Protein AF-A0A964V947-F1 (afdb_monomer_lite)

Secondary structure (DSSP, 8-state):
-PPP-HHHHHHHT--TTSSB-SBTTSPPBHHHHHHHHHHH-HHHHHHSHHHHHHHHHHHHHB-TTS-B--TT--TT--THHHHHHHHHHHTT-TT--HHHHHHHHHT--PPP-TT-HHHHHHTTTT--TT----BSSTTS-B-HHHHHHHHHHHHHTT-TTSHHHHHHHHHHHHHS-TTS---SS-SEETTEEPPP-HHHHHHHHHHTTT-TT-HHHHHHHHHHHHHHHH---HHHHHHHHHHHH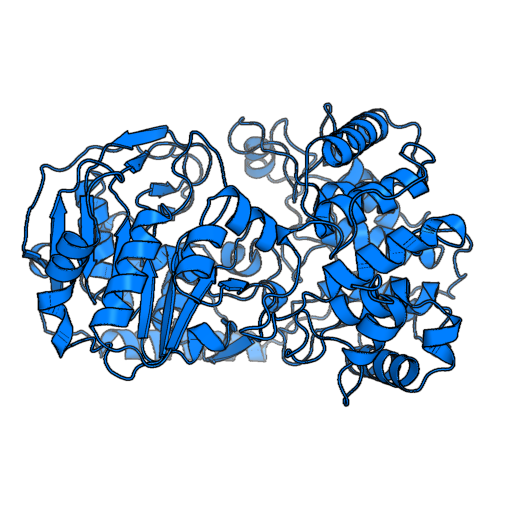HTT-S-SS----TTTSGGGSPPTTS-PPPBHHHHHHHHHHTTTTT--TT---S---------PPPPPPPHHHHHHHHHHHHHHHHHHTT----SPEEEEEEE---SSS--HHHHHHHHGGGTTTS--TT-EEEEEE--S---SSS--S--HHHHHHHHHHHHHTT-SEEEEEE--SS-S-HHHHHHHTTHHHHHHHHTPEEEETTTS-EEEEEP--SSS--SEEEEEHHHHH-SEEEEE-EEEEETTTEEESHHHHGGGGB-HHHHTTTTHHHHHT-HHHHHHHHHHHS--SEEEEEEEEEEESSTTTSPEEEEEEEEEEES-HHHHHHHHHHHTT--GGGSHHHHHHHHTTSS--SGGGEEEEE-------PPPPP-----

Foldseek 3Di:
DDDPPLLVVLLVLADPQEFHAQWSPFDHWLVLRLLQDLLNALCCLPPPPNNVSNLVVQVVQQDPQLFGATPPFDPQQRLSLLSSLLSCLLSVPPPRQSLSSLLSLLLAWAAACPPPPVVCVQQVVKFDRRQIAHDSGGHHGHWLQSLLSSLLSCVLQVNCVPPSSVSSLVQLVRQQDLQAAGFTHIQDGPRDGDDHDQQSLLSSLLSCLVVLPDNSSVSNLVVLQVCLVVPQDQLSVLSSLLSCLSNVRHDPDHPHAQVNDPVNPDDPPDGDTDRSSSSSSRSLSVCVVPPNSSHSDDRHHDPDRDNRDDDDDDPVLVVVLVVVLVVLLVVLVVDADPAFFEKEKEFAQDLPDQCLVVVLVRCVVCCVVQPLAQWAEEEQWAQQADDPADPLTQQLSNVLSVLVSSVVSHHPAYEYEFAHLGDPPVVVSCVRRVNVVSCVVSVHYYDHFQRADKDWFQQSASQLSDRTFIFHPSQLPTPAYEYEYEWEQEQQQRTDFRLLSLLRGGHCSRQPHPSRSLVVSPSLRSSLSSCSGPNGQKYKYPVCWHFFAADSPPTHIDRLSMIMMGRQRLLRVLLSCVLQVHHQCPRSNSVVNVSSNSGDNDPVSYHYDYDDDHRHHGHTYPPDPPD

pLDDT: mean 87.87, std 14.84, range [26.16, 98.88]

Sequence (627 aa):
MPLINLTEHLVKLANPQGGWGYYSNNSSSVEPTCLALLALGKDFAKSSPEGKNAISFLMLQLQDSGLVINPGCRKEAVWPTAIALFTLVKLEIPGVPSARMASALLALEGFSIKGNAQAKEIHANGIDVELTGWPWTRGTFSWVEPTAWAVLALCQVGLENHPRVKEGQAFLLDRLFDEGGTNYGTKRVLGKLLDTIPIPTSLALMALQKHALHLRIRSSLDKQAELLETWNNAEDCAWAFLTLDLYDSGPKEISFLPFSHPNNRPNESRPRKEFIPKLALSLAASRTGSENPFRISNPASIGKVDKAKPPKETWGDWFRNRIRRFALRGLAQLTRPEQSSLVSLAHQQNYEEALLPKVAQLYEPFRLNCPIKGKKVFIKPNLVEYNPVRPIHTHPAVVEALIQLCLEEGAAEILVGEGSGHRRNMEALVDQCGLQAVLARHGVEFVDINHDEYVGLRNMGPNTGLDRLYFCRKAAEADVLISLPKMKTHHWATVTLGLKNLFGLASGQAYGWPKNDLHFRGIPHSIVDINCTRKADLVLVDGIMGMQGDGPLSGDAIQSGLLVMGTDPLAVDSTCARFMGFNPKTIGHLQLAYSCGIGNLDEKEIRLIGEIPEPLSFTHPPKEFAS

Structure (mmCIF, N/CA/C/O backbone):
data_AF-A0A964V947-F1
#
_entry.id   AF-A0A964V947-F1
#
loop_
_atom_site.group_PDB
_atom_site.id
_atom_site.type_symbol
_atom_site.label_atom_id
_atom_site.label_alt_id
_atom_site.label_comp_id
_atom_site.label_asym_id
_atom_site.label_entity_id
_atom_site.label_seq_id
_atom_site.pdbx_PDB_ins_code
_atom_site.Cartn_x
_atom_site.Cartn_y
_atom_site.Cartn_z
_atom_site.occupancy
_atom_site.B_iso_or_equiv
_atom_site.auth_seq_id
_atom_site.auth_comp_id
_atom_site.auth_asym_id
_atom_site.auth_atom_id
_atom_site.pdbx_PDB_model_num
ATOM 1 N N . MET A 1 1 ? 31.187 -13.022 10.853 1.00 34.62 1 MET A N 1
ATOM 2 C CA . MET A 1 1 ? 30.395 -13.835 9.903 1.00 34.62 1 MET A CA 1
ATOM 3 C C . MET A 1 1 ? 30.831 -13.466 8.494 1.00 34.62 1 MET A C 1
ATOM 5 O O . MET A 1 1 ? 31.061 -12.279 8.282 1.00 34.62 1 MET A O 1
ATOM 9 N N . PRO A 1 2 ? 31.024 -14.426 7.573 1.00 41.94 2 PRO A N 1
ATOM 10 C CA . PRO A 1 2 ? 31.387 -14.107 6.194 1.00 41.94 2 PRO A CA 1
ATOM 11 C C . PRO A 1 2 ? 30.277 -13.278 5.533 1.00 41.94 2 PRO A C 1
ATOM 13 O O . PRO A 1 2 ? 29.098 -13.486 5.823 1.00 41.94 2 PRO A O 1
ATOM 16 N N . LEU A 1 3 ? 30.664 -12.329 4.674 1.00 54.69 3 LEU A N 1
ATOM 17 C CA . LEU A 1 3 ? 29.744 -11.596 3.800 1.00 54.69 3 LEU A CA 1
ATOM 18 C C . LEU A 1 3 ? 28.874 -12.612 3.049 1.00 54.69 3 LEU A C 1
ATOM 20 O O . LEU A 1 3 ? 29.395 -13.526 2.411 1.00 54.69 3 LEU A O 1
ATOM 24 N N . ILE A 1 4 ? 27.552 -12.480 3.162 1.00 65.38 4 ILE A N 1
ATOM 25 C CA . ILE A 1 4 ? 26.610 -13.333 2.436 1.00 65.38 4 ILE A CA 1
ATOM 26 C C . ILE A 1 4 ? 26.880 -13.154 0.938 1.00 65.38 4 ILE A C 1
ATOM 28 O O . ILE A 1 4 ? 26.855 -12.031 0.435 1.00 65.38 4 ILE A O 1
ATOM 32 N N . ASN A 1 5 ? 27.109 -14.252 0.211 1.00 84.00 5 ASN A N 1
ATOM 33 C CA . ASN A 1 5 ? 27.115 -14.210 -1.247 1.00 84.00 5 ASN A CA 1
ATOM 34 C C . ASN A 1 5 ? 25.682 -13.919 -1.723 1.00 84.00 5 ASN A C 1
ATOM 36 O O . ASN A 1 5 ? 24.857 -14.830 -1.818 1.00 84.00 5 ASN A O 1
ATOM 40 N N . LEU A 1 6 ? 25.383 -12.644 -2.000 1.00 85.94 6 LEU A N 1
ATOM 41 C CA . LEU A 1 6 ? 24.051 -12.182 -2.409 1.00 85.94 6 LEU A CA 1
ATOM 42 C C . LEU A 1 6 ? 23.533 -12.912 -3.653 1.00 85.94 6 LEU A C 1
ATOM 44 O O . LEU A 1 6 ? 22.330 -13.127 -3.770 1.00 85.94 6 LEU A O 1
ATOM 48 N N . THR A 1 7 ? 24.429 -13.343 -4.546 1.00 91.56 7 THR A N 1
ATOM 49 C CA . THR A 1 7 ? 24.064 -14.115 -5.742 1.00 91.56 7 THR A CA 1
ATOM 50 C C . THR A 1 7 ? 23.487 -15.469 -5.349 1.00 91.56 7 THR A C 1
ATOM 52 O O . THR A 1 7 ? 22.346 -15.778 -5.679 1.00 91.56 7 THR A O 1
ATOM 55 N N . GLU A 1 8 ? 24.254 -16.273 -4.608 1.00 91.31 8 GLU A N 1
ATOM 56 C CA . GLU A 1 8 ? 23.809 -17.597 -4.157 1.00 91.31 8 GLU A CA 1
ATOM 57 C C . GLU A 1 8 ? 22.581 -17.504 -3.257 1.00 91.31 8 GLU A C 1
ATOM 59 O O . GLU A 1 8 ? 21.695 -18.353 -3.323 1.00 91.31 8 GLU A O 1
ATOM 64 N N .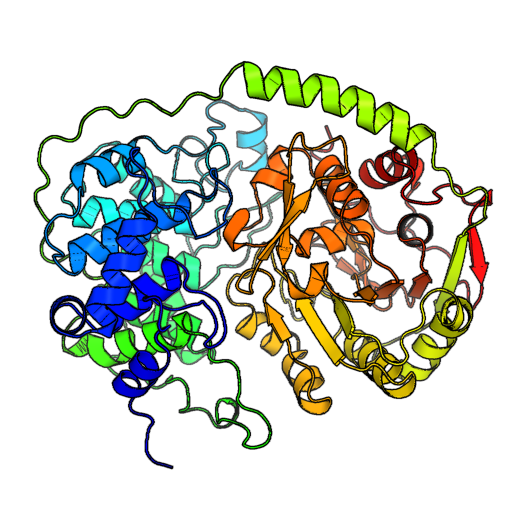 HIS A 1 9 ? 22.526 -16.473 -2.413 1.00 92.19 9 HIS A N 1
ATOM 65 C CA . HIS A 1 9 ? 21.394 -16.250 -1.533 1.00 92.19 9 HIS A CA 1
ATOM 66 C C . HIS A 1 9 ? 20.120 -15.958 -2.331 1.00 92.19 9 HIS A C 1
ATOM 68 O O . HIS A 1 9 ? 19.127 -16.650 -2.138 1.00 92.19 9 HIS A O 1
ATOM 74 N N . LEU A 1 10 ? 20.158 -15.021 -3.285 1.00 93.88 10 LEU A N 1
ATOM 75 C CA . LEU A 1 10 ? 19.002 -14.696 -4.122 1.00 93.88 10 LEU A CA 1
ATOM 76 C C . LEU A 1 10 ? 18.524 -15.902 -4.947 1.00 93.88 10 LEU A C 1
ATOM 78 O O . LEU A 1 10 ? 17.319 -16.123 -5.057 1.00 93.88 10 LEU A O 1
ATOM 82 N N . VAL A 1 11 ? 19.448 -16.718 -5.470 1.00 96.19 11 VAL A N 1
ATOM 83 C CA . VAL A 1 11 ? 19.111 -17.957 -6.196 1.00 96.19 11 VAL A CA 1
ATOM 84 C C . VAL A 1 11 ? 18.401 -18.965 -5.289 1.00 96.19 11 VAL A C 1
ATOM 86 O O . VAL A 1 11 ? 17.393 -19.535 -5.696 1.00 96.19 11 VAL A O 1
ATOM 89 N N . LYS A 1 12 ? 18.856 -19.142 -4.041 1.00 94.56 12 LYS A N 1
ATOM 90 C CA . LYS A 1 12 ? 18.210 -20.039 -3.061 1.00 94.56 12 LYS A CA 1
ATOM 91 C C . LYS A 1 12 ? 16.783 -19.625 -2.693 1.00 94.56 12 LYS A C 1
ATOM 93 O O . LYS A 1 12 ? 16.028 -20.462 -2.212 1.00 94.56 12 LYS A O 1
ATOM 98 N N . LEU A 1 13 ? 16.426 -18.357 -2.897 1.00 95.19 13 LEU A N 1
ATOM 99 C CA . LEU A 1 13 ? 15.087 -17.824 -2.633 1.00 95.19 13 LEU A CA 1
ATOM 100 C C . LEU A 1 13 ? 14.133 -17.954 -3.835 1.00 95.19 13 LEU A C 1
ATOM 102 O O . LEU A 1 13 ? 13.002 -17.478 -3.756 1.00 95.19 13 LEU A O 1
ATOM 106 N N . ALA A 1 14 ? 14.569 -18.554 -4.949 1.00 96.75 14 ALA A N 1
ATOM 107 C CA . ALA A 1 14 ? 13.701 -18.811 -6.094 1.00 96.75 14 ALA A CA 1
ATOM 108 C C . ALA A 1 14 ? 12.616 -19.837 -5.738 1.00 96.75 14 ALA A C 1
ATOM 110 O O . ALA A 1 14 ? 12.886 -20.871 -5.124 1.00 96.75 14 ALA A O 1
ATOM 111 N N . ASN A 1 15 ? 11.383 -19.579 -6.169 1.00 96.62 15 ASN A N 1
ATOM 112 C CA . ASN A 1 15 ? 10.276 -20.495 -5.933 1.00 96.62 15 ASN A CA 1
ATOM 113 C C . ASN A 1 15 ? 10.392 -21.743 -6.823 1.00 96.62 15 ASN A C 1
ATOM 115 O O . ASN A 1 15 ? 10.736 -21.624 -8.005 1.00 96.62 15 ASN A O 1
ATOM 119 N N . PRO A 1 16 ? 10.006 -22.935 -6.326 1.00 90.25 16 PRO A N 1
ATOM 120 C CA . PRO A 1 16 ? 10.036 -24.167 -7.116 1.00 90.25 16 PRO A CA 1
ATOM 121 C C . PRO A 1 16 ? 9.203 -24.095 -8.402 1.00 90.25 16 PRO A C 1
ATOM 123 O O . PRO A 1 16 ? 9.558 -24.706 -9.406 1.00 90.25 16 PRO A O 1
ATOM 126 N N . GLN A 1 17 ? 8.104 -23.331 -8.390 1.00 85.62 17 GLN A N 1
ATOM 127 C CA . GLN A 1 17 ? 7.233 -23.126 -9.554 1.00 85.62 17 GLN A CA 1
ATOM 128 C C . GLN A 1 17 ? 7.787 -22.088 -10.553 1.00 85.62 17 GLN A C 1
ATOM 130 O O . GLN A 1 17 ? 7.149 -21.819 -11.570 1.00 85.62 17 GLN A O 1
ATOM 135 N N . GLY A 1 18 ? 8.968 -21.523 -10.282 1.00 93.06 18 GLY A N 1
ATOM 136 C CA . GLY A 1 18 ? 9.625 -20.499 -11.087 1.00 93.06 18 GLY A CA 1
ATOM 137 C C . GLY A 1 18 ? 9.337 -19.080 -10.601 1.00 93.06 18 GLY A C 1
ATOM 138 O O . GLY A 1 18 ? 8.225 -18.759 -10.187 1.00 93.06 18 GLY A O 1
ATOM 139 N N . GLY A 1 19 ? 10.350 -18.217 -10.678 1.00 97.38 19 GLY A N 1
ATOM 140 C CA . GLY A 1 19 ? 10.266 -16.813 -10.275 1.00 97.38 19 GLY A CA 1
ATOM 141 C C . GLY A 1 19 ? 10.484 -16.584 -8.778 1.00 97.38 19 GLY A C 1
ATOM 142 O O . GLY A 1 19 ? 10.923 -17.475 -8.054 1.00 97.38 19 GLY A O 1
ATOM 143 N N . TRP A 1 20 ? 10.183 -15.369 -8.331 1.00 98.19 20 TRP A N 1
ATOM 144 C CA . TRP A 1 20 ? 10.324 -14.922 -6.945 1.00 98.19 20 TRP A CA 1
ATOM 145 C C . TRP A 1 20 ? 9.069 -14.178 -6.494 1.00 98.19 20 TRP A C 1
ATOM 147 O O . TRP A 1 20 ? 8.443 -13.473 -7.289 1.00 98.19 20 TRP A O 1
ATOM 157 N N . GLY A 1 21 ? 8.703 -14.321 -5.220 1.00 96.88 21 GLY A N 1
ATOM 158 C CA . GLY A 1 21 ? 7.709 -13.469 -4.565 1.00 96.88 21 GLY A CA 1
ATOM 159 C C . GLY A 1 21 ? 8.316 -12.155 -4.068 1.00 96.88 21 GLY A C 1
ATOM 160 O O . GLY A 1 21 ? 9.527 -11.962 -4.124 1.00 96.88 21 GLY A O 1
ATOM 161 N N . TYR A 1 22 ? 7.489 -11.231 -3.568 1.00 95.94 22 TYR A N 1
ATOM 162 C CA . TYR A 1 22 ? 8.004 -10.016 -2.913 1.00 95.94 22 TYR A CA 1
ATOM 163 C C . TYR A 1 22 ? 8.756 -10.340 -1.621 1.00 95.94 22 TYR A C 1
ATOM 165 O O . TYR A 1 22 ? 9.786 -9.733 -1.340 1.00 95.94 22 TYR A O 1
ATOM 173 N N . TYR A 1 23 ? 8.261 -11.325 -0.873 1.00 94.50 23 TYR A N 1
ATOM 174 C CA . TYR A 1 23 ? 8.936 -11.907 0.279 1.00 94.50 23 TYR A CA 1
ATOM 175 C C . TYR A 1 23 ? 9.321 -13.358 -0.013 1.00 94.50 23 TYR A C 1
ATOM 177 O O . TYR A 1 23 ? 8.647 -14.028 -0.796 1.00 94.50 23 TYR A O 1
ATOM 185 N N . SER A 1 24 ? 10.379 -13.855 0.632 1.00 91.75 24 SER A N 1
ATOM 186 C CA . SER A 1 24 ? 10.942 -15.201 0.413 1.00 91.75 24 SER A CA 1
ATOM 187 C C . SER A 1 24 ? 9.972 -16.374 0.594 1.00 91.75 24 SER A C 1
ATOM 189 O O . SER A 1 24 ? 10.255 -17.476 0.138 1.00 91.75 24 SER A O 1
ATOM 191 N N . ASN A 1 25 ? 8.842 -16.164 1.263 1.00 89.19 25 ASN A N 1
ATOM 192 C CA . ASN A 1 25 ? 7.811 -17.170 1.511 1.00 89.19 25 ASN A CA 1
ATOM 193 C C . ASN A 1 25 ? 6.508 -16.911 0.725 1.00 89.19 25 ASN A C 1
ATOM 195 O O . ASN A 1 25 ? 5.504 -17.570 1.002 1.00 89.19 25 ASN A O 1
ATOM 199 N N . ASN A 1 26 ? 6.497 -15.929 -0.179 1.00 94.06 26 ASN A N 1
ATOM 200 C CA . ASN A 1 26 ? 5.333 -15.582 -0.992 1.00 94.06 26 ASN A CA 1
ATOM 201 C C . ASN A 1 26 ? 5.379 -16.283 -2.353 1.00 94.06 26 ASN A C 1
ATOM 203 O O . ASN A 1 26 ? 6.441 -16.648 -2.869 1.00 94.06 26 ASN A O 1
ATOM 207 N N . SER A 1 27 ? 4.207 -16.403 -2.969 1.00 95.25 27 SER A N 1
ATOM 208 C CA . SER A 1 27 ? 4.059 -16.884 -4.337 1.00 95.25 27 SER A CA 1
ATOM 209 C C . SER A 1 27 ? 4.782 -15.956 -5.314 1.00 95.25 27 SER A C 1
ATOM 211 O O . SER A 1 27 ? 4.930 -14.754 -5.073 1.00 95.25 27 SER A O 1
ATOM 213 N N . SER A 1 28 ? 5.223 -16.501 -6.449 1.00 97.44 28 SER A N 1
ATOM 214 C CA . SER A 1 28 ? 5.930 -15.713 -7.458 1.00 97.44 28 SER A CA 1
ATOM 215 C C . SER A 1 28 ? 5.081 -14.567 -8.004 1.00 97.44 28 SER A C 1
ATOM 217 O O . SER A 1 28 ? 3.901 -14.736 -8.309 1.00 97.44 28 SER A O 1
ATOM 219 N N . SER A 1 29 ? 5.709 -13.405 -8.174 1.00 97.31 29 SER A N 1
ATOM 220 C CA . SER A 1 29 ? 5.105 -12.191 -8.724 1.00 97.31 29 SER A CA 1
ATOM 221 C C . SER A 1 29 ? 6.011 -11.595 -9.804 1.00 97.31 29 SER A C 1
ATOM 223 O O . SER A 1 29 ? 7.220 -11.845 -9.827 1.00 97.31 29 SER A O 1
ATOM 225 N N . VAL A 1 30 ? 5.435 -10.845 -10.747 1.00 98.19 30 VAL A N 1
ATOM 226 C CA . VAL A 1 30 ? 6.143 -10.416 -11.967 1.00 98.19 30 VAL A CA 1
ATOM 227 C C . VAL A 1 30 ? 7.312 -9.491 -11.644 1.00 98.19 30 VAL A C 1
ATOM 229 O O . VAL A 1 30 ? 8.425 -9.743 -12.086 1.00 98.19 30 VAL A O 1
ATOM 232 N N . GLU A 1 31 ? 7.091 -8.444 -10.854 1.00 97.69 31 GLU A N 1
ATOM 233 C CA . GLU A 1 31 ? 8.130 -7.455 -10.558 1.00 97.69 31 GLU A CA 1
ATOM 234 C C . GLU A 1 31 ? 9.334 -8.016 -9.782 1.00 97.69 31 GLU A C 1
ATOM 236 O O . GLU A 1 31 ? 10.449 -7.849 -10.278 1.00 97.69 31 GLU A O 1
ATOM 241 N N . PRO A 1 32 ? 9.180 -8.701 -8.627 1.00 98.12 32 PRO A N 1
ATOM 242 C CA . PRO A 1 32 ? 10.327 -9.290 -7.936 1.00 98.12 32 PRO A CA 1
ATOM 243 C C . PRO A 1 32 ? 11.064 -10.305 -8.815 1.00 98.12 32 PRO A C 1
ATOM 245 O O . PRO A 1 32 ? 12.293 -10.341 -8.800 1.00 98.12 32 PRO A O 1
ATOM 248 N N . THR A 1 33 ? 10.343 -11.063 -9.651 1.00 98.75 33 THR A N 1
ATOM 249 C CA . THR A 1 33 ? 10.967 -11.961 -10.634 1.00 98.75 33 THR A CA 1
ATOM 250 C C . THR A 1 33 ? 11.800 -11.195 -11.658 1.00 98.75 33 THR A C 1
ATOM 252 O O . THR A 1 33 ? 12.939 -11.570 -11.938 1.00 98.75 33 THR A O 1
ATOM 255 N N . CYS A 1 34 ? 11.261 -10.104 -12.203 1.00 98.75 34 CYS A N 1
ATOM 256 C CA . CYS A 1 34 ? 11.966 -9.260 -13.157 1.00 98.75 34 CYS A CA 1
ATOM 257 C C . CYS A 1 34 ? 13.224 -8.626 -12.554 1.00 98.75 34 CYS A C 1
ATOM 259 O O . CYS A 1 34 ? 14.278 -8.655 -13.187 1.00 98.75 34 CYS A O 1
ATOM 261 N N . LEU A 1 35 ? 13.131 -8.084 -11.336 1.00 98.50 35 LEU A N 1
ATOM 262 C CA . LEU A 1 35 ? 14.266 -7.478 -10.638 1.00 98.50 35 LEU A CA 1
ATOM 263 C C . LEU A 1 35 ? 15.347 -8.517 -10.313 1.00 98.50 35 LEU A C 1
ATOM 265 O O . LEU A 1 35 ? 16.525 -8.255 -10.552 1.00 98.50 35 LEU A O 1
ATOM 269 N N . ALA A 1 36 ? 14.964 -9.708 -9.842 1.00 98.50 36 ALA A N 1
ATOM 270 C CA . ALA A 1 36 ? 15.909 -10.789 -9.568 1.00 98.50 36 ALA A CA 1
ATOM 271 C C . ALA A 1 36 ? 16.644 -11.246 -10.838 1.00 98.50 36 ALA A C 1
ATOM 273 O O . ALA A 1 36 ? 17.869 -11.368 -10.830 1.00 98.50 36 ALA A O 1
ATOM 274 N N . LEU A 1 37 ? 15.927 -11.429 -11.952 1.00 98.44 37 LEU A N 1
ATOM 275 C CA . LEU A 1 37 ? 16.533 -11.786 -13.237 1.00 98.44 37 LEU A CA 1
ATOM 276 C C . LEU A 1 37 ? 17.475 -10.694 -13.767 1.00 98.44 37 LEU A C 1
ATOM 278 O O . LEU A 1 37 ? 18.560 -11.017 -14.248 1.00 98.44 37 LEU A O 1
ATOM 282 N N . LEU A 1 38 ? 17.092 -9.417 -13.658 1.00 97.75 38 LEU A N 1
ATOM 283 C CA . LEU A 1 38 ? 17.952 -8.290 -14.039 1.00 97.75 38 LEU A CA 1
ATOM 284 C C . LEU A 1 38 ? 19.244 -8.254 -13.211 1.00 97.75 38 LEU A C 1
ATOM 286 O O . LEU A 1 38 ? 20.314 -8.030 -13.768 1.00 97.75 38 LEU A O 1
ATOM 290 N N . ALA A 1 39 ? 19.158 -8.516 -11.905 1.00 96.69 39 ALA A N 1
ATOM 291 C CA . ALA A 1 39 ? 20.315 -8.537 -11.013 1.00 96.69 39 ALA A CA 1
ATOM 292 C C . ALA A 1 39 ? 21.247 -9.738 -11.260 1.00 96.69 39 ALA A C 1
ATOM 294 O O . ALA A 1 39 ? 22.474 -9.613 -11.198 1.00 96.69 39 ALA A O 1
ATOM 295 N N . LEU A 1 40 ? 20.672 -10.913 -11.540 1.00 96.62 40 LEU A N 1
ATOM 296 C CA . LEU A 1 40 ? 21.418 -12.149 -11.795 1.00 96.62 40 LEU A CA 1
ATOM 297 C C . LEU A 1 40 ? 22.034 -12.185 -13.199 1.00 96.62 40 LEU A C 1
ATOM 299 O O . LEU A 1 40 ? 23.084 -12.804 -13.379 1.00 96.62 40 LEU A O 1
ATOM 303 N N . GLY A 1 41 ? 21.438 -11.465 -14.150 1.00 95.31 41 GLY A N 1
ATOM 304 C CA . GLY A 1 41 ? 21.984 -11.222 -15.478 1.00 95.31 41 GLY A CA 1
ATOM 305 C C . GLY A 1 41 ? 21.581 -12.256 -16.532 1.00 95.31 41 GLY A C 1
ATOM 306 O O . GLY A 1 41 ? 20.965 -13.292 -16.262 1.00 95.31 41 GLY A O 1
ATOM 307 N N . LYS A 1 42 ? 21.947 -11.946 -17.779 1.00 94.81 42 LYS A N 1
ATOM 308 C CA . LYS A 1 42 ? 21.562 -12.675 -18.999 1.00 94.81 42 LYS A CA 1
ATOM 309 C C . LYS A 1 42 ? 21.998 -14.138 -18.998 1.00 94.81 42 LYS A C 1
ATOM 311 O O . LYS A 1 42 ? 21.191 -15.012 -19.318 1.00 94.81 42 LYS A O 1
ATOM 316 N N . ASP A 1 43 ? 23.249 -14.407 -18.637 1.00 95.06 43 ASP A N 1
ATOM 317 C CA . ASP A 1 43 ? 23.799 -15.764 -18.684 1.00 95.06 43 ASP A CA 1
ATOM 318 C C . ASP A 1 43 ? 23.097 -16.679 -17.687 1.00 95.06 43 ASP A C 1
ATOM 320 O O . ASP A 1 43 ? 22.693 -17.785 -18.050 1.00 95.06 43 ASP A O 1
ATOM 324 N N . PHE A 1 44 ? 22.855 -16.194 -16.464 1.00 96.50 44 PHE A N 1
ATOM 325 C CA . PHE A 1 44 ? 22.052 -16.912 -15.480 1.00 96.50 44 PHE A CA 1
ATOM 326 C C . PHE A 1 44 ? 20.648 -17.187 -16.024 1.00 96.50 44 PHE A C 1
ATOM 328 O O . PHE A 1 44 ? 20.240 -18.343 -16.087 1.00 96.50 44 PHE A O 1
ATOM 335 N N . ALA A 1 45 ? 19.944 -16.148 -16.488 1.00 96.56 45 ALA A N 1
ATOM 336 C CA . ALA A 1 45 ? 18.568 -16.266 -16.966 1.00 96.56 45 ALA A CA 1
ATOM 337 C C . ALA A 1 45 ? 18.411 -17.341 -18.061 1.00 96.56 45 ALA A C 1
ATOM 339 O O . ALA A 1 45 ? 17.435 -18.088 -18.062 1.00 96.56 45 ALA A O 1
ATOM 340 N N . LYS A 1 46 ? 19.386 -17.452 -18.974 1.00 96.38 46 LYS A N 1
ATOM 341 C CA . LYS A 1 46 ? 19.345 -18.396 -20.103 1.00 96.38 46 LYS A CA 1
ATOM 342 C C . LYS A 1 46 ? 19.860 -19.796 -19.781 1.00 96.38 46 LYS A C 1
ATOM 344 O O . LYS A 1 46 ? 19.434 -20.751 -20.433 1.00 96.38 46 LYS A O 1
ATOM 349 N N . SER A 1 47 ? 20.799 -19.936 -18.847 1.00 95.88 47 SER A N 1
ATOM 350 C CA . SER A 1 47 ? 21.507 -21.203 -18.621 1.00 95.88 47 SER A CA 1
ATOM 351 C C . SER A 1 47 ? 21.008 -21.974 -17.401 1.00 95.88 47 SER A C 1
ATOM 353 O O . SER A 1 47 ? 20.877 -23.201 -17.496 1.00 95.88 47 SER A O 1
ATOM 355 N N . SER A 1 48 ? 20.667 -21.287 -16.304 1.00 97.00 48 SER A N 1
ATOM 356 C CA . SER A 1 48 ? 20.295 -21.932 -15.043 1.00 97.00 48 SER A CA 1
ATOM 357 C C . SER A 1 48 ? 18.861 -22.483 -15.065 1.00 97.00 48 SER A C 1
ATOM 359 O O . SER A 1 48 ? 17.993 -21.940 -15.761 1.00 97.00 48 SER A O 1
ATOM 361 N N . PRO A 1 49 ? 18.576 -23.567 -14.318 1.00 96.94 49 PRO A N 1
ATOM 362 C CA . PRO A 1 49 ? 17.212 -24.061 -14.132 1.00 96.94 49 PRO A CA 1
ATOM 363 C C . PRO A 1 49 ? 16.273 -22.996 -13.549 1.00 96.94 49 PRO A C 1
ATOM 365 O O . PRO A 1 49 ? 15.180 -22.785 -14.072 1.00 96.94 49 PRO A O 1
ATOM 368 N N . GLU A 1 50 ? 16.714 -22.277 -12.517 1.00 97.88 50 GLU A N 1
ATOM 369 C CA . GLU A 1 50 ? 15.932 -21.239 -11.841 1.00 97.88 50 GLU A CA 1
ATOM 370 C C . GLU A 1 50 ? 15.622 -20.074 -12.791 1.00 97.88 50 GLU A C 1
ATOM 372 O O . GLU A 1 50 ? 14.486 -19.600 -12.839 1.00 97.88 50 GLU A O 1
ATOM 377 N N . GLY A 1 51 ? 16.599 -19.660 -13.607 1.00 97.75 51 GLY A N 1
ATOM 378 C CA . GLY A 1 51 ? 16.436 -18.631 -14.634 1.00 97.75 51 GLY A CA 1
ATOM 379 C C . GLY A 1 51 ? 15.408 -19.022 -15.698 1.00 97.75 51 GLY A C 1
ATOM 380 O O . GLY A 1 51 ? 14.481 -18.259 -15.981 1.00 97.75 51 GLY A O 1
ATOM 381 N N . LYS A 1 52 ? 15.498 -20.247 -16.227 1.00 97.06 52 LYS A N 1
ATOM 382 C CA . LYS A 1 52 ? 14.542 -20.784 -17.213 1.00 97.06 52 LYS A CA 1
ATOM 383 C C . LYS A 1 52 ? 13.127 -20.909 -16.647 1.00 97.06 52 LYS A C 1
ATOM 385 O O . LYS A 1 52 ? 12.157 -20.569 -17.332 1.00 97.06 52 LYS A O 1
ATOM 390 N N . ASN A 1 53 ? 12.999 -21.356 -15.400 1.00 97.81 53 ASN A N 1
ATOM 391 C CA . ASN A 1 53 ? 11.708 -21.462 -14.721 1.00 97.81 53 ASN A CA 1
ATOM 392 C C . ASN A 1 53 ? 11.099 -20.077 -14.472 1.00 97.81 53 ASN A C 1
ATOM 394 O O . ASN A 1 53 ? 9.906 -19.882 -14.691 1.00 97.81 53 ASN A O 1
ATOM 398 N N . ALA A 1 54 ? 11.912 -19.091 -14.089 1.00 98.38 54 ALA A N 1
ATOM 399 C CA . ALA A 1 54 ? 11.474 -17.709 -13.924 1.00 98.38 54 ALA A CA 1
ATOM 400 C C . ALA A 1 54 ? 11.017 -17.062 -15.242 1.00 98.38 54 ALA A C 1
ATOM 402 O O . ALA A 1 54 ? 9.978 -16.404 -15.274 1.00 98.38 54 ALA A O 1
ATOM 403 N N . ILE A 1 55 ? 11.725 -17.297 -16.351 1.00 98.12 55 ILE A N 1
ATOM 404 C CA . ILE A 1 55 ? 11.274 -16.866 -17.685 1.00 98.12 55 ILE A CA 1
ATOM 405 C C . ILE A 1 55 ? 9.944 -17.534 -18.042 1.00 98.12 55 ILE A C 1
ATOM 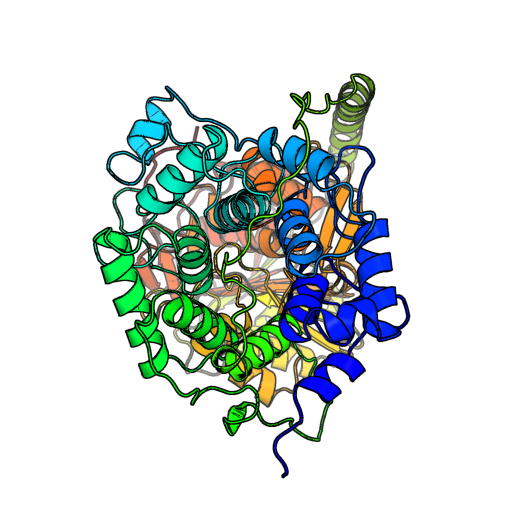407 O O . ILE A 1 55 ? 9.024 -16.862 -18.505 1.00 98.12 55 ILE A O 1
ATOM 411 N N . SER A 1 56 ? 9.820 -18.841 -17.800 1.00 97.12 56 SER A N 1
ATOM 412 C CA . SER A 1 56 ? 8.581 -19.585 -18.059 1.00 97.12 56 SER A CA 1
ATOM 413 C C . SER A 1 56 ? 7.412 -19.012 -17.255 1.00 97.12 56 SER A C 1
ATOM 415 O O . SER A 1 56 ? 6.339 -18.784 -17.809 1.00 97.12 56 SER A O 1
ATOM 417 N N . PHE A 1 57 ? 7.638 -18.681 -15.981 1.00 98.00 57 PHE A N 1
ATOM 418 C CA . PHE A 1 57 ? 6.668 -17.989 -15.136 1.00 98.00 57 PHE A CA 1
ATOM 419 C C . PHE A 1 57 ? 6.219 -16.645 -15.737 1.00 98.00 57 PHE A C 1
ATOM 421 O O . PHE A 1 57 ? 5.013 -16.402 -15.829 1.00 98.00 57 PHE A O 1
ATOM 428 N N . LEU A 1 58 ? 7.155 -15.798 -16.188 1.00 98.12 58 LEU A N 1
ATOM 429 C CA . LEU A 1 58 ? 6.830 -14.513 -16.824 1.00 98.12 58 LEU A CA 1
ATOM 430 C C . LEU A 1 58 ? 6.020 -14.701 -18.114 1.00 98.12 58 LEU A C 1
ATOM 432 O O . LEU A 1 58 ? 5.040 -13.990 -18.336 1.00 98.12 58 LEU A O 1
ATOM 436 N N . MET A 1 59 ? 6.388 -15.682 -18.940 1.00 96.12 59 MET A N 1
ATOM 437 C CA . MET A 1 59 ? 5.678 -15.988 -20.185 1.00 96.12 59 MET A CA 1
ATOM 438 C C . MET A 1 59 ? 4.262 -16.523 -19.935 1.00 96.12 59 MET A C 1
ATOM 440 O O . MET A 1 59 ? 3.363 -16.215 -20.711 1.00 96.12 59 MET A O 1
ATOM 444 N N . LEU A 1 60 ? 4.025 -17.248 -18.836 1.00 96.25 60 LEU A N 1
ATOM 445 C CA . LEU A 1 60 ? 2.680 -17.687 -18.434 1.00 96.25 60 LEU A CA 1
ATOM 446 C C . LEU A 1 60 ? 1.761 -16.526 -18.024 1.00 96.25 60 LEU A C 1
ATOM 448 O O . LEU A 1 60 ? 0.542 -16.653 -18.112 1.00 96.25 60 LEU A O 1
ATOM 452 N N . GLN A 1 61 ? 2.324 -15.396 -17.586 1.00 96.38 61 GLN A N 1
ATOM 453 C CA . GLN A 1 61 ? 1.543 -14.209 -17.219 1.00 96.38 61 GLN A CA 1
ATOM 454 C C . GLN A 1 61 ? 1.154 -13.350 -18.433 1.00 96.38 61 GLN A C 1
ATOM 456 O O . GLN A 1 61 ? 0.295 -12.464 -18.327 1.00 96.38 61 GLN A O 1
ATOM 461 N N . LEU A 1 62 ? 1.771 -13.600 -19.591 1.00 95.50 62 LEU A N 1
ATOM 462 C CA . LEU A 1 62 ? 1.521 -12.870 -20.824 1.00 95.50 62 LEU A CA 1
ATOM 463 C C . LEU A 1 62 ? 0.179 -13.273 -21.444 1.00 95.50 62 LEU A C 1
ATOM 465 O O . LEU A 1 62 ? -0.034 -14.414 -21.841 1.00 95.50 62 LEU A O 1
ATOM 469 N N . GLN A 1 63 ? -0.709 -12.297 -21.591 1.00 93.69 63 GLN A N 1
ATOM 470 C CA . GLN A 1 63 ? -2.000 -12.463 -22.246 1.00 93.69 63 GLN A CA 1
ATOM 471 C C . GLN A 1 63 ? -1.870 -12.371 -23.773 1.00 93.69 63 GLN A C 1
ATOM 473 O O . GLN A 1 63 ? -0.945 -11.748 -24.305 1.00 93.69 63 GLN A O 1
ATOM 478 N N . ASP A 1 64 ? -2.871 -12.880 -24.495 1.00 89.12 64 ASP A N 1
ATOM 479 C CA . ASP A 1 64 ? -2.949 -12.771 -25.962 1.00 89.12 64 ASP A CA 1
ATOM 480 C C . ASP A 1 64 ? -2.908 -11.324 -26.466 1.00 89.12 64 ASP A C 1
ATOM 482 O O . ASP A 1 64 ? -2.404 -11.052 -27.557 1.00 89.12 64 ASP A O 1
ATOM 486 N N . SER A 1 65 ? -3.391 -10.384 -25.649 1.00 90.25 65 SER A N 1
ATOM 487 C CA . SER A 1 65 ? -3.362 -8.946 -25.922 1.00 90.25 65 SER A CA 1
ATOM 488 C C . SER A 1 65 ? -1.960 -8.332 -25.888 1.00 90.25 65 SER A C 1
ATOM 490 O O . SER A 1 65 ? -1.805 -7.194 -26.319 1.00 90.25 65 SER A O 1
ATOM 492 N N . GLY A 1 66 ? -0.949 -9.041 -25.375 1.00 93.94 66 GLY A N 1
ATOM 493 C CA . GLY A 1 66 ? 0.389 -8.502 -25.116 1.00 93.94 66 GLY A CA 1
ATOM 494 C C . GLY A 1 66 ? 0.564 -7.872 -23.730 1.00 93.94 66 GLY A C 1
ATOM 495 O O . GLY A 1 66 ? 1.667 -7.441 -23.409 1.00 93.94 66 GLY A O 1
ATOM 496 N N . LEU A 1 67 ? -0.490 -7.821 -22.911 1.00 95.56 67 LEU A N 1
ATOM 497 C CA . LEU A 1 67 ? -0.424 -7.344 -21.526 1.00 95.56 67 LEU A CA 1
ATOM 498 C C . LEU A 1 67 ? 0.070 -8.451 -20.589 1.00 95.56 67 LEU A C 1
ATOM 500 O O . LEU A 1 67 ? -0.225 -9.624 -20.811 1.00 95.56 67 LEU A O 1
ATOM 504 N N . VAL A 1 68 ? 0.764 -8.075 -19.518 1.00 96.81 68 VAL A N 1
ATOM 505 C CA . VAL A 1 68 ? 1.196 -8.985 -18.446 1.00 96.81 68 VAL A CA 1
ATOM 506 C C . VAL A 1 68 ? 0.436 -8.645 -17.171 1.00 96.81 68 VAL A C 1
ATOM 508 O O . VAL A 1 68 ? 0.332 -7.474 -16.801 1.00 96.81 68 VAL A O 1
ATOM 511 N N . ILE A 1 69 ? -0.105 -9.668 -16.511 1.00 94.94 69 ILE A N 1
ATOM 512 C CA . ILE A 1 69 ? -0.945 -9.533 -15.315 1.00 94.94 69 ILE A CA 1
ATOM 513 C C . ILE A 1 69 ? -0.390 -10.460 -14.236 1.00 94.94 69 ILE A C 1
ATOM 515 O O . ILE A 1 69 ? -0.047 -11.601 -14.526 1.00 94.94 69 ILE A O 1
ATOM 519 N N . ASN A 1 70 ? -0.307 -9.985 -12.992 1.00 94.62 70 ASN A N 1
ATOM 520 C CA . ASN A 1 70 ? 0.144 -10.823 -11.881 1.00 94.62 70 ASN A CA 1
ATOM 521 C C . ASN A 1 70 ? -0.778 -12.049 -11.665 1.00 94.62 70 ASN A C 1
ATOM 523 O O . ASN A 1 70 ? -1.991 -11.950 -11.894 1.00 94.62 70 ASN A O 1
ATOM 527 N N . PRO A 1 71 ? -0.249 -13.181 -11.163 1.00 92.75 71 PRO A N 1
ATOM 528 C CA . PRO A 1 71 ? -1.042 -14.385 -10.916 1.00 92.75 71 PRO A CA 1
ATOM 529 C C . PRO A 1 71 ? -2.226 -14.128 -9.983 1.00 92.75 71 PRO A C 1
ATOM 531 O O . PRO A 1 71 ? -2.053 -13.604 -8.889 1.00 92.75 71 PRO A O 1
ATOM 534 N N . GLY A 1 72 ? -3.438 -14.507 -10.397 1.00 88.50 72 GLY A N 1
ATOM 535 C CA . GLY A 1 72 ? -4.647 -14.331 -9.580 1.00 88.50 72 GLY A CA 1
ATOM 536 C C . GLY A 1 72 ? -5.077 -12.873 -9.377 1.00 88.50 72 GLY A C 1
ATOM 537 O O . GLY A 1 72 ? -5.984 -12.616 -8.582 1.00 88.50 72 GLY A O 1
ATOM 538 N N . CYS A 1 73 ? -4.455 -11.928 -10.085 1.00 91.94 73 CYS A N 1
ATOM 539 C CA . CYS A 1 73 ? -4.716 -10.504 -9.951 1.00 91.94 73 CYS A CA 1
ATOM 540 C C . CYS A 1 73 ? -5.933 -10.039 -10.757 1.00 91.94 73 CYS A C 1
ATOM 542 O O . CYS A 1 73 ? -6.554 -10.767 -11.537 1.00 91.94 73 CYS A O 1
ATOM 544 N N . ARG A 1 74 ? -6.250 -8.759 -10.587 1.00 91.19 74 ARG A N 1
ATOM 545 C CA . ARG A 1 74 ? -7.232 -8.049 -11.397 1.00 91.19 74 ARG A CA 1
ATOM 546 C C . ARG A 1 74 ? -6.766 -7.903 -12.838 1.00 91.19 74 ARG A C 1
ATOM 548 O O . ARG A 1 74 ? -5.618 -7.553 -13.089 1.00 91.19 74 ARG A O 1
ATOM 555 N N . LYS A 1 75 ? -7.694 -8.053 -13.788 1.00 90.69 75 LYS A N 1
ATOM 556 C CA . LYS A 1 75 ? -7.390 -7.882 -15.218 1.00 90.69 75 LYS A CA 1
ATOM 557 C C . LYS A 1 75 ? -7.015 -6.447 -15.582 1.00 90.69 75 LYS A C 1
ATOM 559 O O . LYS A 1 75 ? -6.351 -6.218 -16.588 1.00 90.69 75 LYS A O 1
ATOM 564 N N . GLU A 1 76 ? -7.448 -5.484 -14.774 1.00 90.75 76 GLU A N 1
ATOM 565 C CA . GLU A 1 76 ? -7.145 -4.073 -14.976 1.00 90.75 76 GLU A CA 1
ATOM 566 C C . GLU A 1 76 ? -5.743 -3.686 -14.468 1.00 90.75 76 GLU A C 1
ATOM 568 O O . GLU A 1 76 ? -5.237 -2.638 -14.874 1.00 90.75 76 GLU A O 1
ATOM 573 N N . ALA A 1 77 ? -5.104 -4.509 -13.623 1.00 93.12 77 ALA A N 1
ATOM 574 C CA . ALA A 1 77 ? -3.776 -4.268 -13.048 1.00 93.12 77 ALA A CA 1
ATOM 575 C C . ALA A 1 77 ? -2.664 -4.612 -14.056 1.00 93.12 77 ALA A C 1
ATOM 577 O O . ALA A 1 77 ? -1.985 -5.633 -13.961 1.00 93.12 77 ALA A O 1
ATOM 578 N N . VAL A 1 78 ? -2.517 -3.753 -15.063 1.00 92.94 78 VAL A N 1
ATOM 579 C CA . VAL A 1 78 ? -1.681 -3.989 -16.255 1.00 92.94 78 VAL A CA 1
ATOM 580 C C . VAL A 1 78 ? -0.254 -3.445 -16.144 1.00 92.94 78 VAL A C 1
ATOM 582 O O . VAL A 1 78 ? 0.558 -3.665 -17.044 1.00 92.94 78 VAL A O 1
ATOM 585 N N . TRP A 1 79 ? 0.069 -2.744 -15.055 1.00 94.50 79 TRP A N 1
ATOM 586 C CA . TRP A 1 79 ? 1.386 -2.151 -14.810 1.00 94.50 79 TRP A CA 1
ATOM 587 C C . TRP A 1 79 ? 2.593 -3.105 -14.921 1.00 94.50 79 TRP A C 1
ATOM 589 O O . TRP A 1 79 ? 3.639 -2.629 -15.374 1.00 94.50 79 TRP A O 1
ATOM 599 N N . PRO A 1 80 ? 2.506 -4.425 -14.621 1.00 97.38 80 PRO A N 1
ATOM 600 C CA . PRO A 1 80 ? 3.667 -5.310 -14.744 1.00 97.38 80 PRO A CA 1
ATOM 601 C C . PRO A 1 80 ? 4.155 -5.486 -16.190 1.00 97.38 80 PRO A C 1
ATOM 603 O O . PRO A 1 80 ? 5.288 -5.909 -16.414 1.00 97.38 80 PRO A O 1
ATOM 606 N N . THR A 1 81 ? 3.326 -5.136 -17.183 1.00 98.00 81 THR A N 1
ATOM 607 C CA . THR A 1 81 ? 3.654 -5.234 -18.617 1.00 98.00 81 THR A CA 1
ATOM 608 C C . THR A 1 81 ? 4.967 -4.539 -18.962 1.00 98.00 81 THR A C 1
ATOM 610 O O . THR A 1 81 ? 5.774 -5.090 -19.709 1.00 98.00 81 THR A O 1
ATOM 613 N N . ALA A 1 82 ? 5.194 -3.341 -18.419 1.00 98.12 82 ALA A N 1
ATOM 614 C CA . ALA A 1 82 ? 6.354 -2.534 -18.768 1.00 98.12 82 ALA A CA 1
ATOM 615 C C . ALA A 1 82 ? 7.663 -3.143 -18.241 1.00 98.12 82 ALA A C 1
ATOM 617 O O . ALA A 1 82 ? 8.590 -3.354 -19.021 1.00 98.12 82 ALA A O 1
ATOM 618 N N . ILE A 1 83 ? 7.722 -3.504 -16.953 1.00 98.31 83 ILE A N 1
ATOM 619 C CA . ILE A 1 83 ? 8.918 -4.135 -16.380 1.00 98.31 83 ILE A CA 1
ATOM 620 C C . ILE A 1 83 ? 9.185 -5.513 -17.001 1.00 98.31 83 ILE A C 1
ATOM 622 O O . ILE A 1 83 ? 10.332 -5.833 -17.296 1.00 98.31 83 ILE A O 1
ATOM 626 N N . ALA A 1 84 ? 8.146 -6.305 -17.290 1.00 98.50 84 ALA A N 1
ATOM 627 C CA . ALA A 1 84 ? 8.304 -7.590 -17.972 1.00 98.50 84 ALA A CA 1
ATOM 628 C C . ALA A 1 84 ? 8.885 -7.430 -19.386 1.00 98.50 84 ALA A C 1
ATOM 630 O O . ALA A 1 84 ? 9.823 -8.142 -19.743 1.00 98.50 84 ALA A O 1
ATOM 631 N N . LEU A 1 85 ? 8.373 -6.474 -20.176 1.00 98.25 85 LEU A N 1
ATOM 632 C CA . LEU A 1 85 ? 8.920 -6.165 -21.501 1.00 98.25 85 LEU A CA 1
ATOM 633 C C . LEU A 1 85 ? 10.386 -5.732 -21.407 1.00 98.25 85 LEU A C 1
ATOM 635 O O . LEU A 1 85 ? 11.224 -6.261 -22.137 1.00 98.25 85 LEU A O 1
ATOM 639 N N . PHE A 1 86 ? 10.691 -4.798 -20.501 1.00 98.19 86 PHE A N 1
ATOM 640 C CA . PHE A 1 86 ? 12.052 -4.313 -20.289 1.00 98.19 86 PHE A CA 1
ATOM 641 C C . PHE A 1 86 ? 13.004 -5.468 -19.960 1.00 98.19 86 PHE A C 1
ATOM 643 O O . PHE A 1 86 ? 13.999 -5.652 -20.659 1.00 98.19 86 PHE A O 1
ATOM 650 N N . THR A 1 87 ? 12.671 -6.291 -18.961 1.00 98.19 87 THR A N 1
ATOM 651 C CA . THR A 1 87 ? 13.508 -7.412 -18.517 1.00 98.19 87 THR A CA 1
ATOM 652 C C . THR A 1 87 ? 13.731 -8.444 -19.616 1.00 98.19 87 THR A C 1
ATOM 654 O O . THR A 1 87 ? 14.873 -8.799 -19.899 1.00 98.19 87 THR A O 1
ATOM 657 N N . LEU A 1 88 ? 12.665 -8.917 -20.265 1.00 97.50 88 LEU A N 1
ATOM 658 C CA . LEU A 1 88 ? 12.765 -9.967 -21.281 1.00 97.50 88 LEU A CA 1
ATOM 659 C C . LEU A 1 88 ? 13.608 -9.529 -22.490 1.00 97.50 88 LEU A C 1
ATOM 661 O O . LEU A 1 88 ? 14.367 -10.331 -23.037 1.00 97.50 88 LEU A O 1
ATOM 665 N N . VAL A 1 89 ? 13.514 -8.254 -22.881 1.00 96.00 89 VAL A N 1
ATOM 666 C CA . VAL A 1 89 ? 14.308 -7.687 -23.982 1.00 96.00 89 VAL A CA 1
ATOM 667 C C . VAL A 1 89 ? 15.745 -7.414 -23.549 1.00 96.00 89 VAL A C 1
ATOM 669 O O . VAL A 1 89 ? 16.663 -7.773 -24.282 1.00 96.00 89 VAL A O 1
ATOM 672 N N . LYS A 1 90 ? 15.962 -6.823 -22.366 1.00 95.38 90 LYS A N 1
ATOM 673 C CA . LYS A 1 90 ? 17.302 -6.530 -21.830 1.00 95.38 90 LYS A CA 1
ATOM 674 C C . LYS A 1 90 ? 18.138 -7.801 -21.660 1.00 95.38 90 LYS A C 1
ATOM 676 O O . LYS A 1 90 ? 19.334 -7.784 -21.925 1.00 95.38 90 LYS A O 1
ATOM 681 N N . LEU A 1 91 ? 17.505 -8.911 -21.279 1.00 95.25 91 LEU A N 1
ATOM 682 C CA . LEU A 1 91 ? 18.146 -10.224 -21.161 1.00 95.25 91 LEU A CA 1
ATOM 683 C C . LEU A 1 91 ? 18.187 -10.998 -22.491 1.00 95.25 91 LEU A C 1
ATOM 685 O O . LEU A 1 91 ? 18.676 -12.126 -22.528 1.00 95.25 91 LEU A O 1
ATOM 689 N N . GLU A 1 92 ? 17.693 -10.420 -23.590 1.00 95.06 92 GLU A N 1
ATOM 690 C CA . GLU A 1 92 ? 17.642 -11.027 -24.926 1.00 95.06 92 GLU A CA 1
ATOM 691 C C . GLU A 1 92 ? 17.009 -12.429 -24.930 1.00 95.06 92 GLU A C 1
ATOM 693 O O . GLU A 1 92 ? 17.566 -13.383 -25.491 1.00 95.06 92 GLU A O 1
ATOM 698 N N . ILE A 1 93 ? 15.876 -12.592 -24.248 1.00 95.56 93 ILE A N 1
ATOM 699 C CA . ILE A 1 93 ? 15.182 -13.878 -24.183 1.00 95.56 93 ILE A CA 1
ATOM 700 C C . ILE A 1 93 ? 14.544 -14.188 -25.552 1.00 95.56 93 ILE A C 1
ATOM 702 O O . ILE A 1 93 ? 13.803 -13.359 -26.087 1.00 95.56 93 ILE A O 1
ATOM 706 N N . PRO A 1 94 ? 14.816 -15.362 -26.152 1.00 91.19 94 PRO A N 1
ATOM 707 C CA . PRO A 1 94 ? 14.267 -15.716 -27.457 1.00 91.19 94 PRO A CA 1
ATOM 708 C C . PRO A 1 94 ? 12.759 -15.993 -27.381 1.00 91.19 94 PRO A C 1
ATOM 710 O O . PRO A 1 94 ? 12.244 -16.439 -26.359 1.00 91.19 94 PRO A O 1
ATOM 713 N N . GLY A 1 95 ? 12.046 -15.760 -28.487 1.00 90.31 95 GLY A N 1
ATOM 714 C CA . GLY A 1 95 ? 10.615 -16.080 -28.605 1.00 90.31 95 GLY A CA 1
ATOM 715 C C . GLY A 1 95 ? 9.666 -15.118 -27.882 1.00 90.31 95 GLY A C 1
ATOM 716 O O . GLY A 1 95 ? 8.454 -15.328 -27.895 1.00 90.31 95 GLY A O 1
ATOM 717 N N . VAL A 1 96 ? 10.184 -14.046 -27.280 1.00 92.62 96 VAL A N 1
ATOM 718 C CA . VAL A 1 96 ? 9.363 -13.010 -26.645 1.00 92.62 96 VAL A CA 1
ATOM 719 C C . VAL A 1 96 ? 8.638 -12.207 -27.732 1.00 92.62 96 VAL A C 1
ATOM 721 O O . VAL A 1 96 ? 9.288 -11.672 -28.634 1.00 92.62 96 VAL A O 1
ATOM 724 N N . PRO A 1 97 ? 7.301 -12.062 -27.675 1.00 94.25 97 PRO A N 1
ATOM 725 C CA . PRO A 1 97 ? 6.544 -11.277 -28.647 1.00 94.25 97 PRO A CA 1
ATOM 726 C C . PRO A 1 97 ? 6.635 -9.773 -28.327 1.00 94.25 97 PRO A C 1
ATOM 728 O O . PRO A 1 97 ? 5.623 -9.102 -28.100 1.00 94.25 97 PRO A O 1
ATOM 731 N N . SER A 1 98 ? 7.856 -9.232 -28.319 1.00 94.88 98 SER A N 1
ATOM 732 C CA . SER A 1 98 ? 8.171 -7.867 -27.873 1.00 94.88 98 SER A CA 1
ATOM 733 C C . SER A 1 98 ? 7.413 -6.797 -28.656 1.00 94.88 98 SER A C 1
ATOM 735 O O . SER A 1 98 ? 6.954 -5.826 -28.066 1.00 94.88 98 SER A O 1
ATOM 737 N N . ALA A 1 99 ? 7.193 -6.993 -29.963 1.00 93.81 99 ALA A N 1
ATOM 738 C CA . ALA A 1 99 ? 6.398 -6.073 -30.781 1.00 93.81 99 ALA A CA 1
ATOM 739 C C . ALA A 1 99 ? 4.931 -5.997 -30.325 1.00 93.81 99 ALA A C 1
ATOM 741 O O . ALA A 1 99 ? 4.352 -4.912 -30.262 1.00 93.81 99 ALA A O 1
ATOM 742 N N . ARG A 1 100 ? 4.336 -7.135 -29.942 1.00 94.44 100 ARG A N 1
ATOM 743 C CA . ARG A 1 100 ? 2.959 -7.199 -29.429 1.00 94.44 100 ARG A CA 1
ATOM 744 C C . ARG A 1 100 ? 2.852 -6.536 -28.059 1.00 94.44 100 ARG A C 1
ATOM 746 O O . ARG A 1 100 ? 1.944 -5.742 -27.840 1.00 94.44 100 ARG A O 1
ATOM 753 N N . MET A 1 101 ? 3.798 -6.822 -27.166 1.00 96.62 101 MET A N 1
ATOM 754 C CA . MET A 1 101 ? 3.865 -6.196 -25.841 1.00 96.62 101 MET A CA 1
ATOM 755 C C . MET A 1 101 ? 4.059 -4.676 -25.944 1.00 96.62 101 MET A C 1
ATOM 757 O O . MET A 1 101 ? 3.339 -3.920 -25.297 1.00 96.62 101 MET A O 1
ATOM 761 N N . ALA A 1 102 ? 4.970 -4.218 -26.809 1.00 96.81 102 ALA A N 1
ATOM 762 C CA . ALA A 1 102 ? 5.194 -2.798 -27.068 1.00 96.81 102 ALA A CA 1
ATOM 763 C C . ALA A 1 102 ? 3.948 -2.120 -27.657 1.00 96.81 102 ALA A C 1
ATOM 765 O O . ALA A 1 102 ? 3.575 -1.039 -27.210 1.00 96.81 102 ALA A O 1
ATOM 766 N N . SER A 1 103 ? 3.258 -2.774 -28.599 1.00 94.81 103 SER A N 1
ATOM 767 C CA . SER A 1 103 ? 1.995 -2.272 -29.167 1.00 94.81 103 SER A CA 1
ATOM 768 C C . SER A 1 103 ? 0.912 -2.125 -28.095 1.00 94.81 103 SER A C 1
ATOM 770 O O . SER A 1 103 ? 0.228 -1.103 -28.040 1.00 94.81 103 SER A O 1
ATOM 772 N N . ALA A 1 104 ? 0.774 -3.123 -27.215 1.00 94.12 104 ALA A N 1
ATOM 773 C CA . ALA A 1 104 ? -0.170 -3.083 -26.103 1.00 94.12 104 ALA A CA 1
ATOM 774 C C . ALA A 1 104 ? 0.151 -1.937 -25.137 1.00 94.12 104 ALA A C 1
ATOM 776 O O . ALA A 1 104 ? -0.744 -1.189 -24.750 1.00 94.12 104 ALA A O 1
ATOM 777 N N . LEU A 1 105 ? 1.431 -1.765 -24.801 1.00 95.00 105 LEU A N 1
ATOM 778 C CA . LEU A 1 105 ? 1.900 -0.710 -23.914 1.00 95.00 105 LEU A CA 1
ATOM 779 C C . LEU A 1 105 ? 1.686 0.681 -24.521 1.00 95.00 105 LEU A C 1
ATOM 781 O O . LEU A 1 105 ? 1.197 1.567 -23.830 1.00 95.00 105 LEU A O 1
ATOM 785 N N . LEU A 1 106 ? 1.962 0.877 -25.811 1.00 95.25 106 LEU A N 1
ATOM 786 C CA . LEU A 1 106 ? 1.707 2.143 -26.510 1.00 95.25 106 LEU A CA 1
ATOM 787 C C . LEU A 1 106 ? 0.223 2.525 -26.557 1.00 95.25 106 LEU A C 1
ATOM 789 O O . LEU A 1 106 ? -0.089 3.712 -26.553 1.00 95.25 106 LEU A O 1
ATOM 793 N N . ALA A 1 107 ? -0.677 1.540 -26.590 1.00 91.44 107 ALA A N 1
ATOM 794 C CA . ALA A 1 107 ? -2.121 1.764 -26.563 1.00 91.44 107 ALA A CA 1
ATOM 795 C C . ALA A 1 107 ? -2.685 2.012 -25.151 1.00 91.44 107 ALA A C 1
ATOM 797 O O . ALA A 1 107 ? -3.874 2.312 -25.014 1.00 91.44 107 ALA A O 1
ATOM 798 N N . LEU A 1 108 ? -1.870 1.869 -24.098 1.00 90.31 108 LEU A N 1
ATOM 799 C CA . LEU A 1 108 ? -2.262 2.243 -22.744 1.00 90.31 108 LEU A CA 1
ATOM 800 C C . LEU A 1 108 ? -2.075 3.748 -22.534 1.00 90.31 108 LEU A C 1
ATOM 802 O O . LEU A 1 108 ? -0.978 4.305 -22.620 1.00 90.31 108 LEU A O 1
ATOM 806 N N . GLU A 1 109 ? -3.172 4.398 -22.175 1.00 83.06 109 GLU A N 1
ATOM 807 C CA . GLU A 1 109 ? -3.204 5.804 -21.800 1.00 83.06 109 GLU A CA 1
ATOM 808 C C . GLU A 1 109 ? -3.828 5.932 -20.414 1.00 83.06 109 GLU A C 1
ATOM 810 O O . GLU A 1 109 ? -4.775 5.213 -20.065 1.00 83.06 109 GLU A O 1
ATOM 815 N N . GLY A 1 110 ? -3.257 6.819 -19.599 1.00 80.31 110 GLY A N 1
ATOM 816 C CA . GLY A 1 110 ? -3.915 7.236 -18.372 1.00 80.31 110 GLY A CA 1
ATOM 817 C C . GLY A 1 110 ? -5.190 8.014 -18.686 1.00 80.31 110 GLY A C 1
ATOM 818 O O . GLY A 1 110 ? -5.341 8.594 -19.761 1.00 80.31 110 GLY A O 1
ATOM 819 N N . PHE A 1 111 ? -6.115 8.024 -17.733 1.00 78.25 111 PHE A N 1
ATOM 820 C CA . PHE A 1 111 ? -7.314 8.839 -17.808 1.00 78.25 111 PHE A CA 1
ATOM 821 C C . PHE A 1 111 ? -6.923 10.305 -18.006 1.00 78.25 111 PHE A C 1
ATOM 823 O O . PHE A 1 111 ? -6.149 10.864 -17.226 1.00 78.25 111 PHE A O 1
ATOM 830 N N . SER A 1 112 ? -7.458 10.902 -19.067 1.00 68.75 112 SER A N 1
ATOM 831 C CA . SER A 1 112 ? -7.105 12.245 -19.492 1.00 68.75 112 SER A CA 1
ATOM 832 C C . SER A 1 112 ? -8.115 13.259 -18.967 1.00 68.75 112 SER A C 1
ATOM 834 O O . SER A 1 112 ? -9.322 13.090 -19.124 1.00 68.75 112 SER A O 1
ATOM 836 N N . ILE A 1 113 ? -7.603 14.332 -18.370 1.00 67.38 113 ILE A N 1
ATOM 837 C CA . ILE A 1 113 ? -8.369 15.504 -17.917 1.00 67.38 113 ILE A CA 1
ATOM 838 C C . ILE A 1 113 ? -8.137 16.714 -18.835 1.00 67.38 113 ILE A C 1
ATOM 840 O O . ILE A 1 113 ? -8.357 17.854 -18.427 1.00 67.38 113 ILE A O 1
ATOM 844 N N . LYS A 1 114 ? -7.697 16.471 -20.079 1.00 69.50 114 LYS A N 1
ATOM 845 C CA . LYS A 1 114 ? -7.487 17.503 -21.105 1.00 69.50 114 LYS A CA 1
ATOM 846 C C . LYS A 1 114 ? -8.713 18.408 -21.211 1.00 69.50 114 LYS A C 1
ATOM 848 O O . LYS A 1 114 ? -9.842 17.934 -21.327 1.00 69.50 114 LYS A O 1
ATOM 853 N N . GLY A 1 115 ? -8.487 19.718 -21.134 1.00 59.09 115 GLY A N 1
ATOM 854 C CA . GLY A 1 115 ? -9.562 20.715 -21.190 1.00 59.09 115 GLY A CA 1
ATOM 855 C C . GLY A 1 115 ? -10.473 20.814 -19.955 1.00 59.09 115 GLY A C 1
ATOM 856 O O . GLY A 1 115 ? -11.402 21.618 -19.977 1.00 59.09 115 GLY A O 1
ATOM 857 N N . ASN A 1 116 ? -10.227 20.071 -18.869 1.00 64.50 116 ASN A N 1
ATOM 858 C CA . ASN A 1 116 ? -10.993 20.222 -17.629 1.00 64.50 116 ASN A CA 1
ATOM 859 C C . ASN A 1 116 ? -10.525 21.472 -16.859 1.00 64.50 116 ASN A C 1
ATOM 861 O O . ASN A 1 116 ? -9.441 21.479 -16.277 1.00 64.50 116 ASN A O 1
ATOM 865 N N . ALA A 1 117 ? -11.349 22.524 -16.853 1.00 60.97 117 ALA A N 1
ATOM 866 C CA . ALA A 1 117 ? -11.045 23.797 -16.195 1.00 60.97 117 ALA A CA 1
ATOM 867 C C . ALA A 1 117 ? -10.809 23.649 -14.681 1.00 60.97 117 ALA A C 1
ATOM 869 O O . ALA A 1 117 ? -9.868 24.230 -14.153 1.00 60.97 117 ALA A O 1
ATOM 870 N N . GLN A 1 118 ? -11.593 22.803 -14.010 1.00 57.59 118 GLN A N 1
ATOM 871 C CA . GLN A 1 118 ? -11.465 22.551 -12.575 1.00 57.59 118 GLN A CA 1
ATOM 872 C C . GLN A 1 118 ? -10.185 21.775 -12.251 1.00 57.59 118 GLN A C 1
ATOM 874 O O . GLN A 1 118 ? -9.502 22.072 -11.281 1.00 57.59 118 GLN A O 1
ATOM 879 N N . ALA A 1 119 ? -9.806 20.805 -13.086 1.00 59.41 119 ALA A N 1
ATOM 880 C CA . ALA A 1 119 ? -8.544 20.096 -12.901 1.00 59.41 119 ALA A CA 1
ATOM 881 C C . ALA A 1 119 ? -7.333 20.999 -13.198 1.00 59.41 119 ALA A C 1
ATOM 883 O O . ALA A 1 119 ? -6.323 20.909 -12.503 1.00 59.41 119 ALA A O 1
ATOM 884 N N . LYS A 1 120 ? -7.451 21.906 -14.180 1.00 61.25 120 LYS A N 1
ATOM 885 C CA . LYS A 1 120 ? -6.466 22.972 -14.426 1.00 61.25 120 LYS A CA 1
ATOM 886 C C . LYS A 1 120 ? -6.334 23.920 -13.247 1.00 61.25 120 LYS A C 1
ATOM 888 O O . LYS A 1 120 ? -5.236 24.401 -13.030 1.00 61.25 120 LYS A O 1
ATOM 893 N N . GLU A 1 121 ? -7.410 24.165 -12.508 1.00 60.78 121 GLU A N 1
ATOM 894 C CA . GLU A 1 121 ? -7.427 24.995 -11.302 1.00 60.78 121 GLU A CA 1
ATOM 895 C C . GLU A 1 121 ? -6.831 24.262 -10.087 1.00 60.78 121 GLU A C 1
ATOM 897 O O . GLU A 1 121 ? -5.928 24.783 -9.440 1.00 60.78 121 GLU A O 1
ATOM 902 N N . ILE A 1 122 ? -7.229 23.008 -9.838 1.00 59.59 122 ILE A N 1
ATOM 903 C CA . ILE A 1 122 ? -6.689 22.157 -8.754 1.00 59.59 122 ILE A CA 1
ATOM 904 C C . ILE A 1 122 ? -5.179 21.957 -8.905 1.00 59.59 122 ILE A C 1
ATOM 906 O O . ILE A 1 122 ? -4.426 21.980 -7.928 1.00 59.59 122 ILE A O 1
ATOM 910 N N . HIS A 1 123 ? -4.740 21.739 -10.143 1.00 61.44 123 HIS A N 1
ATOM 911 C CA . HIS A 1 123 ? -3.337 21.587 -10.495 1.00 61.44 123 HIS A CA 1
ATOM 912 C C . HIS A 1 123 ? -2.709 22.887 -10.997 1.00 61.44 123 HIS A C 1
ATOM 914 O O . HIS A 1 123 ? -1.575 22.837 -11.486 1.00 61.44 123 HIS A O 1
ATOM 920 N N . ALA A 1 124 ? -3.403 24.030 -10.882 1.00 52.31 124 ALA A N 1
ATOM 921 C CA . ALA A 1 124 ? -2.902 25.309 -11.367 1.00 52.31 124 ALA A CA 1
ATOM 922 C C . ALA A 1 124 ? -1.545 25.554 -10.722 1.00 52.31 124 ALA A C 1
ATOM 924 O O . ALA A 1 124 ? -1.421 25.636 -9.500 1.00 52.31 124 ALA A O 1
ATOM 925 N N . ASN A 1 125 ? -0.513 25.644 -11.562 1.00 56.66 125 ASN A N 1
ATOM 926 C CA . ASN A 1 125 ? 0.879 25.877 -11.169 1.00 56.66 125 ASN A CA 1
ATOM 927 C C . ASN A 1 125 ? 1.613 24.672 -10.538 1.00 56.66 125 ASN A C 1
ATOM 929 O O . ASN A 1 125 ? 2.697 24.838 -9.978 1.00 56.66 125 ASN A O 1
ATOM 933 N N . GLY A 1 126 ? 1.057 23.457 -10.623 1.00 65.12 126 GLY A N 1
ATOM 934 C CA . GLY A 1 126 ? 1.670 22.231 -10.101 1.00 65.12 126 GLY A CA 1
ATOM 935 C C . GLY A 1 126 ? 2.230 21.300 -11.177 1.00 65.12 126 GLY A C 1
ATOM 936 O O . GLY A 1 126 ? 3.357 20.827 -11.036 1.00 65.12 126 GLY A O 1
ATOM 937 N N . ILE A 1 127 ? 1.456 21.028 -12.228 1.00 80.31 127 ILE A N 1
ATOM 938 C CA . ILE A 1 127 ? 1.765 20.054 -13.289 1.00 80.31 127 ILE A CA 1
ATOM 939 C C . ILE A 1 127 ? 1.105 20.471 -14.608 1.00 80.31 127 ILE A C 1
ATOM 941 O O . ILE A 1 127 ? 0.098 21.183 -14.598 1.00 80.31 127 ILE A O 1
ATOM 945 N N . ASP A 1 128 ? 1.616 19.973 -15.730 1.00 83.75 128 ASP A N 1
ATOM 946 C CA . ASP A 1 128 ? 0.914 20.042 -17.010 1.00 83.75 128 ASP A CA 1
ATOM 947 C C . ASP A 1 128 ? -0.124 18.908 -17.096 1.00 83.75 128 ASP A C 1
ATOM 949 O O . ASP A 1 128 ? 0.204 17.715 -17.124 1.00 83.75 128 ASP A O 1
ATOM 953 N N . VAL A 1 129 ? -1.404 19.291 -17.099 1.00 80.81 129 VAL A N 1
ATOM 954 C CA . VAL A 1 129 ? -2.551 18.369 -17.178 1.00 80.81 129 VAL A CA 1
ATOM 955 C C . VAL A 1 129 ? -2.846 17.891 -18.601 1.00 80.81 129 VAL A C 1
ATOM 957 O O . VAL A 1 129 ? -3.653 16.978 -18.786 1.00 80.81 129 VAL A O 1
ATOM 960 N N . GLU A 1 130 ? -2.215 18.496 -19.609 1.00 83.56 130 GLU A N 1
ATOM 961 C CA . GLU A 1 130 ? -2.324 18.065 -21.002 1.00 83.56 130 GLU A CA 1
ATOM 962 C C . GLU A 1 130 ? -1.386 16.879 -21.291 1.00 83.56 130 GLU A C 1
ATOM 964 O O . GLU A 1 130 ? -1.616 16.121 -22.237 1.00 83.56 130 GLU A O 1
ATOM 969 N N . LEU A 1 131 ? -0.369 16.647 -20.455 1.00 89.38 131 LEU A N 1
ATOM 970 C CA . LEU A 1 131 ? 0.539 15.509 -20.590 1.00 89.38 131 LEU A CA 1
ATOM 971 C C . LEU A 1 131 ? -0.088 14.221 -20.057 1.00 89.38 131 LEU A C 1
ATOM 973 O O . LEU A 1 131 ? -0.521 14.134 -18.905 1.00 89.38 131 LEU A O 1
ATOM 977 N N . THR A 1 132 ? -0.080 13.179 -20.887 1.00 91.62 132 THR A N 1
ATOM 978 C CA . THR A 1 132 ? -0.588 11.854 -20.513 1.00 91.62 132 THR A CA 1
ATOM 979 C C . THR A 1 132 ? 0.568 10.868 -20.346 1.00 91.62 132 THR A C 1
ATOM 981 O O . THR A 1 132 ? 1.346 10.633 -21.262 1.00 91.62 132 THR A O 1
ATOM 984 N N . GLY A 1 133 ? 0.685 10.249 -19.174 1.00 93.50 133 GLY A N 1
ATOM 985 C CA . GLY A 1 133 ? 1.605 9.137 -18.897 1.00 93.50 133 GLY A CA 1
ATOM 986 C C . GLY A 1 133 ? 0.885 7.782 -18.875 1.00 93.50 133 GLY A C 1
ATOM 987 O O . GLY A 1 133 ? -0.220 7.648 -19.409 1.00 93.50 133 GLY A O 1
ATOM 988 N N . TRP A 1 134 ? 1.470 6.780 -18.225 1.00 95.38 134 TRP A N 1
ATOM 989 C CA . TRP A 1 134 ? 0.884 5.446 -18.060 1.00 95.38 134 TRP A CA 1
ATOM 990 C C . TRP A 1 134 ? 0.269 5.269 -16.670 1.00 95.38 134 TRP A C 1
ATOM 992 O O . TRP A 1 134 ? 0.786 5.827 -15.700 1.00 95.38 134 TRP A O 1
ATOM 1002 N N . PRO A 1 135 ? -0.831 4.508 -16.550 1.00 93.38 135 PRO A N 1
ATOM 1003 C CA . PRO A 1 135 ? -1.469 4.250 -15.271 1.00 93.38 135 PRO A CA 1
ATOM 1004 C C . PRO A 1 135 ? -1.018 2.923 -14.649 1.00 93.38 135 PRO A C 1
ATOM 1006 O O . PRO A 1 135 ? -0.580 2.009 -15.347 1.00 93.38 135 PRO A O 1
ATOM 1009 N N . TRP A 1 136 ? -1.216 2.772 -13.337 1.00 92.38 136 TRP A N 1
ATOM 1010 C CA . TRP A 1 136 ? -1.070 1.469 -12.677 1.00 92.38 136 TRP A CA 1
ATOM 1011 C C . TRP A 1 136 ? -2.173 0.485 -13.090 1.00 92.38 136 TRP A C 1
ATOM 1013 O O . TRP A 1 136 ? -1.944 -0.696 -13.354 1.00 92.38 136 TRP A O 1
ATOM 1023 N N . THR A 1 137 ? -3.399 1.004 -13.117 1.00 90.44 137 THR A N 1
ATOM 1024 C CA . THR A 1 137 ? -4.613 0.269 -13.461 1.00 90.44 137 THR A CA 1
ATOM 1025 C C . THR A 1 137 ? -5.235 0.912 -14.688 1.00 90.44 137 THR A C 1
ATOM 1027 O O . THR A 1 137 ? -5.358 2.139 -14.758 1.00 90.44 137 THR A O 1
ATOM 1030 N N . ARG A 1 138 ? -5.640 0.104 -15.665 1.00 88.31 138 ARG A N 1
ATOM 1031 C CA . ARG A 1 138 ? -6.261 0.605 -16.892 1.00 88.31 138 ARG A CA 1
ATOM 1032 C C . ARG A 1 138 ? -7.472 1.493 -16.576 1.00 88.31 138 ARG A C 1
ATOM 1034 O O . ARG A 1 138 ? -8.290 1.143 -15.734 1.00 88.31 138 ARG A O 1
ATOM 1041 N N . GLY A 1 139 ? -7.590 2.622 -17.278 1.00 82.81 139 GLY A N 1
ATOM 1042 C CA . GLY A 1 139 ? -8.706 3.559 -17.103 1.00 82.81 139 GLY A CA 1
ATOM 1043 C C . GLY A 1 139 ? -8.574 4.502 -15.902 1.00 82.81 139 GLY A C 1
ATOM 1044 O O . GLY A 1 139 ? -9.540 5.177 -15.569 1.00 82.81 139 GLY A O 1
ATOM 1045 N N . THR A 1 140 ? -7.401 4.569 -15.264 1.00 87.69 140 THR A N 1
ATOM 1046 C CA . THR A 1 140 ? -7.113 5.492 -14.148 1.00 87.69 140 THR A CA 1
ATOM 1047 C C . THR A 1 140 ? -6.021 6.500 -14.521 1.00 87.69 140 THR A C 1
ATOM 1049 O O . THR A 1 140 ? -5.447 6.395 -15.601 1.00 87.69 140 THR A O 1
ATOM 1052 N N . PHE A 1 141 ? -5.732 7.490 -13.664 1.00 87.69 141 PHE A N 1
ATOM 1053 C CA . PHE A 1 141 ? -4.709 8.519 -13.926 1.00 87.69 141 PHE A CA 1
ATOM 1054 C C . PHE A 1 141 ? -3.311 7.963 -14.217 1.00 87.69 141 PHE A C 1
ATOM 1056 O O . PHE A 1 141 ? -2.943 6.878 -13.764 1.00 87.69 141 PHE A O 1
ATOM 1063 N N . SER A 1 142 ? -2.525 8.764 -14.932 1.00 91.62 142 SER A N 1
ATOM 1064 C CA . SER A 1 142 ? -1.094 8.559 -15.138 1.00 91.62 142 SER A CA 1
ATOM 1065 C C . SER A 1 142 ? -0.283 8.824 -13.866 1.00 91.62 142 SER A C 1
ATOM 1067 O O . SER A 1 142 ? -0.549 9.795 -13.159 1.00 91.62 142 SER A O 1
ATOM 1069 N N . TRP A 1 143 ? 0.746 8.009 -13.623 1.00 93.38 143 TRP A N 1
ATOM 1070 C CA . TRP A 1 143 ? 1.656 8.141 -12.476 1.00 93.38 143 TRP A CA 1
ATOM 1071 C C . TRP A 1 143 ? 3.118 8.020 -12.914 1.00 93.38 143 TRP A C 1
ATOM 1073 O O . TRP A 1 143 ? 3.408 7.454 -13.971 1.00 93.38 143 TRP A O 1
ATOM 1083 N N . VAL A 1 144 ? 4.041 8.542 -12.106 1.00 95.56 144 VAL A N 1
ATOM 1084 C CA . VAL A 1 144 ? 5.482 8.587 -12.403 1.00 95.56 144 VAL A CA 1
ATOM 1085 C C . VAL A 1 144 ? 6.065 7.188 -12.594 1.00 95.56 144 VAL A C 1
ATOM 1087 O O . VAL A 1 144 ? 6.609 6.921 -13.658 1.00 95.56 144 VAL A O 1
ATOM 1090 N N . GLU A 1 145 ? 5.901 6.271 -11.636 1.00 95.88 145 GLU A N 1
ATOM 1091 C CA . GLU A 1 145 ? 6.489 4.920 -11.711 1.00 95.88 145 GLU A CA 1
ATOM 1092 C C . GLU A 1 145 ? 6.051 4.109 -12.951 1.00 95.88 145 GLU A C 1
ATOM 1094 O O . GLU A 1 145 ? 6.922 3.677 -13.710 1.00 95.88 145 GLU A O 1
ATOM 1099 N N . PRO A 1 146 ? 4.744 3.912 -13.239 1.00 96.25 146 PRO A N 1
ATOM 1100 C CA . PRO A 1 146 ? 4.329 3.183 -14.439 1.00 96.25 146 PRO A CA 1
ATOM 1101 C C . PRO A 1 146 ? 4.734 3.902 -15.732 1.00 96.25 146 PRO A C 1
ATOM 1103 O O . PRO A 1 146 ? 5.035 3.239 -16.724 1.00 96.25 146 PRO A O 1
ATOM 1106 N N . THR A 1 147 ? 4.792 5.240 -15.737 1.00 97.75 147 THR A N 1
ATOM 1107 C CA . THR A 1 147 ? 5.297 6.009 -16.889 1.00 97.75 147 THR A CA 1
ATOM 1108 C C . THR A 1 147 ? 6.789 5.783 -17.099 1.00 97.75 147 THR A C 1
ATOM 1110 O O . THR A 1 147 ? 7.210 5.538 -18.227 1.00 97.75 147 THR A O 1
ATOM 1113 N N . ALA A 1 148 ? 7.582 5.818 -16.030 1.00 98.12 148 ALA A N 1
ATOM 1114 C CA . ALA A 1 148 ? 9.017 5.580 -16.071 1.00 98.12 148 ALA A CA 1
ATOM 1115 C C . ALA A 1 148 ? 9.338 4.184 -16.606 1.00 98.12 148 ALA A C 1
ATOM 1117 O O . ALA A 1 148 ? 10.101 4.056 -17.564 1.00 98.12 148 ALA A O 1
ATOM 1118 N N . TRP A 1 149 ? 8.684 3.147 -16.076 1.00 98.12 149 TRP A N 1
ATOM 1119 C CA . TRP A 1 149 ? 8.834 1.789 -16.594 1.00 98.12 149 TRP A CA 1
ATOM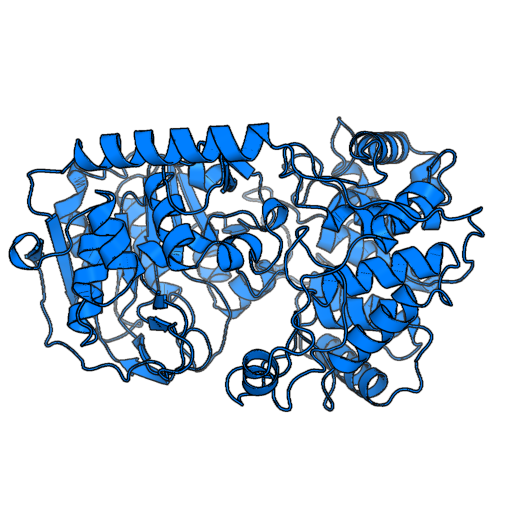 1120 C C . TRP A 1 149 ? 8.424 1.671 -18.060 1.00 98.12 149 TRP A C 1
ATOM 1122 O O . TRP A 1 149 ? 9.109 0.999 -18.831 1.00 98.12 149 TRP A O 1
ATOM 1132 N N . ALA A 1 150 ? 7.328 2.319 -18.467 1.00 98.19 150 ALA A N 1
ATOM 1133 C CA . ALA A 1 150 ? 6.879 2.265 -19.853 1.00 98.19 150 ALA A CA 1
ATOM 1134 C C . ALA A 1 150 ? 7.875 2.933 -20.809 1.00 98.19 150 ALA A C 1
ATOM 1136 O O . ALA A 1 150 ? 8.216 2.353 -21.840 1.00 98.19 150 ALA A O 1
ATOM 1137 N N . VAL A 1 151 ? 8.388 4.113 -20.450 1.00 98.06 151 VAL A N 1
ATOM 1138 C CA . VAL A 1 151 ? 9.422 4.820 -21.217 1.00 98.06 151 VAL A CA 1
ATOM 1139 C C . VAL A 1 151 ? 10.706 3.990 -21.287 1.00 98.06 151 VAL A C 1
ATOM 1141 O O . VAL A 1 151 ? 11.235 3.810 -22.381 1.00 98.06 151 VAL A O 1
ATOM 1144 N N . LEU A 1 152 ? 11.170 3.422 -20.168 1.00 97.00 152 LEU A N 1
ATOM 1145 C CA . LEU A 1 152 ? 12.334 2.526 -20.132 1.00 97.00 152 LEU A CA 1
ATOM 1146 C C . LEU A 1 152 ? 12.167 1.341 -21.089 1.00 97.00 152 LEU A C 1
ATOM 1148 O O . LEU A 1 152 ? 13.020 1.110 -21.947 1.00 97.00 152 LEU A O 1
ATOM 1152 N N . ALA A 1 153 ? 11.051 0.619 -20.977 1.00 97.62 153 ALA A N 1
ATOM 1153 C CA . ALA A 1 153 ? 10.759 -0.548 -21.802 1.00 97.62 153 ALA A CA 1
ATOM 1154 C C . ALA A 1 153 ? 10.693 -0.200 -23.294 1.00 97.62 153 ALA A C 1
ATOM 1156 O O . ALA A 1 153 ? 11.287 -0.894 -24.118 1.00 97.62 153 ALA A O 1
ATOM 1157 N N . LEU A 1 154 ? 10.002 0.890 -23.643 1.00 97.19 154 LEU A N 1
ATOM 1158 C CA . LEU A 1 154 ? 9.821 1.321 -25.030 1.00 97.19 154 LEU A CA 1
ATOM 1159 C C . LEU A 1 154 ? 11.125 1.845 -25.647 1.00 97.19 154 LEU A C 1
ATOM 1161 O O . LEU A 1 154 ? 11.421 1.540 -26.801 1.00 97.19 154 LEU A O 1
ATOM 1165 N N . CYS A 1 155 ? 11.950 2.561 -24.884 1.00 95.88 155 CYS A N 1
ATOM 1166 C CA . CYS A 1 155 ? 13.289 2.942 -25.328 1.00 95.88 155 CYS A CA 1
ATOM 1167 C C . CYS A 1 155 ? 14.196 1.715 -25.525 1.00 95.88 155 CYS A C 1
ATOM 1169 O O . CYS A 1 155 ? 14.934 1.663 -26.507 1.00 95.88 155 CYS A O 1
ATOM 1171 N N . GLN A 1 156 ? 14.103 0.704 -24.653 1.00 95.00 156 GLN A N 1
ATOM 1172 C CA . GLN A 1 156 ? 14.873 -0.542 -24.766 1.00 95.00 156 GLN A CA 1
ATOM 1173 C C . GLN A 1 156 ? 14.513 -1.361 -26.022 1.00 95.00 156 GLN A C 1
ATOM 1175 O O . GLN A 1 156 ? 15.364 -2.076 -26.552 1.00 95.00 156 GLN A O 1
ATOM 1180 N N . VAL A 1 157 ? 13.291 -1.223 -26.547 1.00 94.88 157 VAL A N 1
ATOM 1181 C CA . VAL A 1 157 ? 12.873 -1.793 -27.847 1.00 94.88 157 VAL A CA 1
ATOM 1182 C C . VAL A 1 157 ? 13.001 -0.805 -29.018 1.00 94.88 157 VAL A C 1
ATOM 1184 O O . VAL A 1 157 ? 12.361 -0.976 -30.052 1.00 94.88 157 VAL A O 1
ATOM 1187 N N . GLY A 1 158 ? 13.786 0.265 -28.867 1.00 93.69 158 GLY A N 1
ATOM 1188 C CA . GLY A 1 158 ? 14.108 1.183 -29.966 1.00 93.69 158 GLY A CA 1
ATOM 1189 C C . GLY A 1 158 ? 12.996 2.150 -30.373 1.00 93.69 158 GLY A C 1
ATOM 1190 O O . GLY A 1 158 ? 13.079 2.762 -31.435 1.00 93.69 158 GLY A O 1
ATOM 1191 N N . LEU A 1 159 ? 11.972 2.341 -29.540 1.00 94.81 159 LEU A N 1
ATOM 1192 C CA . LEU A 1 159 ? 10.852 3.250 -29.809 1.00 94.81 159 LEU A CA 1
ATOM 1193 C C . LEU A 1 159 ? 11.026 4.641 -29.182 1.00 94.81 159 LEU A C 1
ATOM 1195 O O . LEU A 1 159 ? 10.052 5.369 -29.009 1.00 94.81 159 LEU A O 1
ATOM 1199 N N . GLU A 1 160 ? 12.255 5.050 -28.870 1.00 92.69 160 GLU A N 1
ATOM 1200 C CA . GLU A 1 160 ? 12.562 6.334 -28.215 1.00 92.69 160 GLU A CA 1
ATOM 1201 C C . GLU A 1 160 ? 12.018 7.576 -28.950 1.00 92.69 160 GLU A C 1
ATOM 1203 O O . GLU A 1 160 ? 11.770 8.615 -28.337 1.00 92.69 160 GLU A O 1
ATOM 1208 N N . ASN A 1 161 ? 11.832 7.473 -30.270 1.00 93.50 161 ASN A N 1
ATOM 1209 C CA . ASN A 1 161 ? 11.337 8.553 -31.124 1.00 93.50 161 ASN A CA 1
ATOM 1210 C C . ASN A 1 161 ? 9.833 8.460 -31.405 1.00 93.50 161 ASN A C 1
ATOM 1212 O O . ASN A 1 161 ? 9.283 9.311 -32.102 1.00 93.50 161 ASN A O 1
ATOM 1216 N N . HIS A 1 162 ? 9.147 7.462 -30.845 1.00 95.56 162 HIS A N 1
ATOM 1217 C CA . HIS A 1 162 ? 7.701 7.355 -30.963 1.00 95.56 162 HIS A CA 1
ATOM 1218 C C . HIS A 1 162 ? 7.019 8.522 -30.214 1.00 95.56 162 HIS A C 1
ATOM 1220 O O . HIS A 1 162 ? 7.367 8.776 -29.057 1.00 95.56 162 HIS A O 1
ATOM 1226 N N . PRO A 1 163 ? 6.007 9.201 -30.795 1.00 95.44 163 PRO A N 1
ATOM 1227 C CA . PRO A 1 163 ? 5.365 10.368 -30.174 1.00 95.44 163 PRO A CA 1
ATOM 1228 C C . PRO A 1 163 ? 4.863 10.120 -28.746 1.00 95.44 163 PRO A C 1
ATOM 1230 O O . PRO A 1 163 ? 5.084 10.931 -27.855 1.00 95.44 163 PRO A O 1
ATOM 1233 N N . ARG A 1 164 ? 4.268 8.946 -28.503 1.00 94.62 164 ARG A N 1
ATOM 1234 C CA . ARG A 1 164 ? 3.812 8.520 -27.169 1.00 94.62 164 ARG A CA 1
ATOM 1235 C C . ARG A 1 164 ? 4.953 8.427 -26.144 1.00 94.62 164 ARG A C 1
ATOM 1237 O O . ARG A 1 164 ? 4.763 8.772 -24.985 1.00 94.62 164 ARG A O 1
ATOM 1244 N N . VAL A 1 165 ? 6.140 7.981 -26.563 1.00 96.56 165 VAL A N 1
ATOM 1245 C CA . VAL A 1 165 ? 7.319 7.897 -25.684 1.00 96.56 165 VAL A CA 1
ATOM 1246 C C . VAL A 1 165 ? 7.845 9.295 -25.374 1.00 96.56 165 VAL A C 1
ATOM 1248 O O . VAL A 1 165 ? 8.140 9.579 -24.217 1.00 96.56 165 VAL A O 1
ATOM 1251 N N . LYS A 1 166 ? 7.871 10.196 -26.367 1.00 96.56 166 LYS A N 1
ATOM 1252 C CA . LYS A 1 166 ? 8.217 11.612 -26.157 1.00 96.56 166 LYS A CA 1
ATOM 1253 C C . LYS A 1 166 ? 7.255 12.310 -25.192 1.00 96.56 166 LYS A C 1
ATOM 1255 O O . LYS A 1 166 ? 7.714 13.027 -24.310 1.00 96.56 166 LYS A O 1
ATOM 1260 N N . GLU A 1 167 ? 5.949 12.063 -25.305 1.00 95.75 167 GLU A N 1
ATOM 1261 C CA . GLU A 1 167 ? 4.955 12.565 -24.343 1.00 95.75 167 GLU A CA 1
ATOM 1262 C C . GLU A 1 167 ? 5.208 12.008 -22.933 1.00 95.75 167 GLU A C 1
ATOM 1264 O O . GLU A 1 167 ? 5.172 12.758 -21.964 1.00 95.75 167 GLU A O 1
ATOM 1269 N N . GLY A 1 168 ? 5.550 10.720 -22.811 1.00 96.75 168 GLY A N 1
ATOM 1270 C CA . GLY A 1 168 ? 5.964 10.109 -21.545 1.00 96.75 168 GLY A CA 1
ATOM 1271 C C . GLY A 1 168 ? 7.201 10.751 -20.918 1.00 96.75 168 GLY A C 1
ATOM 1272 O O . GLY A 1 168 ? 7.224 11.015 -19.720 1.00 96.75 168 GLY A O 1
ATOM 1273 N N . GLN A 1 169 ? 8.225 11.034 -21.722 1.00 97.44 169 GLN A N 1
ATOM 1274 C CA . GLN A 1 169 ? 9.430 11.734 -21.269 1.00 97.44 169 GLN A CA 1
ATOM 1275 C C . GLN A 1 169 ? 9.109 13.163 -20.818 1.00 97.44 169 GLN A C 1
ATOM 1277 O O . GLN A 1 169 ? 9.563 13.583 -19.754 1.00 97.44 169 GLN A O 1
ATOM 1282 N N . ALA A 1 170 ? 8.284 13.885 -21.581 1.00 96.12 170 ALA A N 1
ATOM 1283 C CA . ALA A 1 170 ? 7.805 15.211 -21.204 1.00 96.12 170 ALA A CA 1
ATOM 1284 C C . ALA A 1 170 ? 7.001 15.168 -19.897 1.00 96.12 170 ALA A C 1
ATOM 1286 O O . ALA A 1 170 ? 7.231 15.995 -19.020 1.00 96.12 170 ALA A O 1
ATOM 1287 N N . PHE A 1 171 ? 6.125 14.170 -19.729 1.00 95.44 171 PHE A N 1
ATOM 1288 C CA . PHE A 1 171 ? 5.386 13.941 -18.488 1.00 95.44 171 PHE A CA 1
ATOM 1289 C C . PHE A 1 171 ? 6.345 13.780 -17.305 1.00 95.44 171 PHE A C 1
ATOM 1291 O O . PHE A 1 171 ? 6.193 14.464 -16.302 1.00 95.44 171 PHE A O 1
ATOM 1298 N N . LEU A 1 172 ? 7.367 12.927 -17.411 1.00 96.94 172 LEU A N 1
ATOM 1299 C CA . LEU A 1 172 ? 8.325 12.727 -16.317 1.00 96.94 172 LEU A CA 1
ATOM 1300 C C . LEU A 1 172 ? 9.106 14.008 -15.994 1.00 96.94 172 LEU A C 1
ATOM 1302 O O . LEU A 1 172 ? 9.228 14.356 -14.823 1.00 96.94 172 LEU A O 1
ATOM 1306 N N . LEU A 1 173 ? 9.572 14.740 -17.013 1.00 95.75 173 LEU A N 1
ATOM 1307 C CA . LEU A 1 173 ? 10.253 16.032 -16.844 1.00 95.75 173 LEU A CA 1
ATOM 1308 C C . LEU A 1 173 ? 9.358 17.095 -16.191 1.00 95.75 173 LEU A C 1
ATOM 1310 O O . LEU A 1 173 ? 9.841 17.907 -15.395 1.00 95.75 173 LEU A O 1
ATOM 1314 N N . ASP A 1 174 ? 8.063 17.093 -16.510 1.00 93.75 174 ASP A N 1
ATOM 1315 C CA . ASP A 1 174 ? 7.076 17.947 -15.856 1.00 93.75 174 ASP A CA 1
ATOM 1316 C C . ASP A 1 174 ? 6.923 17.591 -14.376 1.00 93.75 174 ASP A C 1
ATOM 1318 O O . ASP A 1 174 ? 6.837 18.501 -13.557 1.00 93.75 174 ASP A O 1
ATOM 1322 N N . ARG A 1 175 ? 6.934 16.301 -14.014 1.00 94.19 175 ARG A N 1
ATOM 1323 C CA . ARG A 1 175 ? 6.772 15.851 -12.619 1.00 94.19 175 ARG A CA 1
ATOM 1324 C C . ARG A 1 175 ? 8.017 16.002 -11.756 1.00 94.19 175 ARG A C 1
ATOM 1326 O O . ARG A 1 175 ? 7.874 15.982 -10.532 1.00 94.19 175 ARG A O 1
ATOM 1333 N N . LEU A 1 176 ? 9.199 16.184 -12.339 1.00 95.00 176 LEU A N 1
ATOM 1334 C CA . LEU A 1 176 ? 10.378 16.574 -11.569 1.00 95.00 176 LEU A CA 1
ATOM 1335 C C . LEU A 1 176 ? 10.178 17.962 -10.943 1.00 95.00 176 LEU A C 1
ATOM 1337 O O . LEU A 1 176 ? 9.616 18.879 -11.550 1.00 95.00 176 LEU A O 1
ATOM 1341 N N . PHE A 1 177 ? 10.643 18.099 -9.710 1.00 93.81 177 PHE A N 1
ATOM 1342 C CA . PHE A 1 177 ? 10.625 19.340 -8.955 1.00 93.81 177 PHE A CA 1
ATOM 1343 C C . PHE A 1 177 ? 11.780 20.226 -9.418 1.00 93.81 177 PHE A C 1
ATOM 1345 O O . PHE A 1 177 ? 12.808 19.731 -9.884 1.00 93.81 177 PHE A O 1
ATOM 1352 N N . ASP A 1 178 ? 11.623 21.542 -9.283 1.00 90.50 178 ASP A N 1
ATOM 1353 C CA . ASP A 1 178 ? 12.688 22.484 -9.643 1.00 90.50 178 ASP A CA 1
ATOM 1354 C C . ASP A 1 178 ? 13.904 22.336 -8.710 1.00 90.50 178 ASP A C 1
ATOM 1356 O O . ASP A 1 178 ? 15.037 22.387 -9.173 1.00 90.50 178 ASP A O 1
ATOM 1360 N N . GLU A 1 179 ? 13.666 22.043 -7.427 1.00 91.06 179 GLU A N 1
ATOM 1361 C CA . GLU A 1 179 ? 14.698 21.782 -6.407 1.00 91.06 179 GLU A CA 1
ATOM 1362 C C . GLU A 1 179 ? 15.204 20.326 -6.401 1.00 91.06 179 GLU A C 1
ATOM 1364 O O . GLU A 1 179 ? 16.001 19.941 -5.550 1.00 91.06 179 GLU A O 1
ATOM 1369 N N . GLY A 1 180 ? 14.764 19.510 -7.363 1.00 93.31 180 GLY A N 1
ATOM 1370 C CA . GLY A 1 180 ? 15.160 18.112 -7.487 1.00 93.31 180 GLY A CA 1
ATOM 1371 C C . GLY A 1 180 ? 14.216 17.130 -6.799 1.00 93.31 180 GLY A C 1
ATOM 1372 O O . GLY A 1 180 ? 13.556 17.438 -5.812 1.00 93.31 180 GLY A O 1
ATOM 1373 N N . GLY A 1 181 ? 14.154 15.921 -7.348 1.00 94.44 181 GLY A N 1
ATOM 1374 C CA . GLY A 1 181 ? 13.267 14.857 -6.903 1.00 94.44 181 GLY A CA 1
ATOM 1375 C C . GLY A 1 181 ? 11.891 14.891 -7.567 1.00 94.44 181 GLY A C 1
ATOM 1376 O O . GLY A 1 181 ? 11.534 15.792 -8.324 1.00 94.44 181 GLY A O 1
ATOM 1377 N N . THR A 1 182 ? 11.095 13.867 -7.292 1.00 94.25 182 THR A N 1
ATOM 1378 C CA . THR A 1 182 ? 9.663 13.813 -7.597 1.00 94.25 182 THR A CA 1
ATOM 1379 C C . THR A 1 182 ? 8.951 12.914 -6.594 1.00 94.25 182 THR A C 1
ATOM 1381 O O . THR A 1 182 ? 9.576 12.287 -5.743 1.00 94.25 182 THR A O 1
ATOM 1384 N N . ASN A 1 183 ? 7.631 12.845 -6.688 1.00 91.00 183 ASN A N 1
ATOM 1385 C CA . ASN A 1 183 ? 6.800 11.893 -5.965 1.00 91.00 183 ASN A CA 1
ATOM 1386 C C . ASN A 1 183 ? 6.013 11.045 -6.973 1.00 91.00 183 ASN A C 1
ATOM 1388 O O . ASN A 1 183 ? 6.472 10.807 -8.086 1.00 91.00 183 ASN A O 1
ATOM 1392 N N . TYR A 1 184 ? 4.827 10.561 -6.615 1.00 84.06 184 TYR A N 1
ATOM 1393 C CA . TYR A 1 184 ? 4.053 9.705 -7.512 1.00 84.06 184 TYR A CA 1
ATOM 1394 C C . TYR A 1 184 ? 3.446 10.438 -8.707 1.00 84.06 184 TYR A C 1
ATOM 1396 O O . TYR A 1 184 ? 3.181 9.789 -9.721 1.00 84.06 184 TYR A O 1
ATOM 1404 N N . GLY A 1 185 ? 3.186 11.747 -8.630 1.00 82.44 185 GLY A N 1
ATOM 1405 C CA . GLY A 1 185 ? 2.497 12.399 -9.741 1.00 82.44 185 GLY A CA 1
ATOM 1406 C C . GLY A 1 185 ? 2.035 13.841 -9.592 1.00 82.44 185 GLY A C 1
ATOM 1407 O O . GLY A 1 185 ? 1.514 14.352 -10.574 1.00 82.44 185 GLY A O 1
ATOM 1408 N N . THR A 1 186 ? 2.193 14.539 -8.471 1.00 82.12 186 THR A N 1
ATOM 1409 C CA . THR A 1 186 ? 1.873 15.980 -8.437 1.00 82.12 186 THR A CA 1
ATOM 1410 C C . THR A 1 186 ? 2.817 16.725 -7.518 1.00 82.12 186 THR A C 1
ATOM 1412 O O . THR A 1 186 ? 3.079 16.280 -6.407 1.00 82.12 186 THR A O 1
ATOM 1415 N N . LYS A 1 187 ? 3.320 17.882 -7.952 1.00 84.75 187 LYS A N 1
ATOM 1416 C CA . LYS A 1 187 ? 4.182 18.713 -7.101 1.00 84.75 187 LYS A CA 1
ATOM 1417 C C . LYS A 1 187 ? 3.402 19.352 -5.964 1.00 84.75 187 LYS A C 1
ATOM 1419 O O . LYS A 1 187 ? 3.936 19.541 -4.878 1.00 84.75 187 LYS A O 1
ATOM 1424 N N . ARG A 1 188 ? 2.146 19.714 -6.238 1.00 79.19 188 ARG A N 1
ATOM 1425 C CA . ARG A 1 188 ? 1.300 20.474 -5.323 1.00 79.19 188 ARG A CA 1
ATOM 1426 C C . ARG A 1 188 ? -0.086 19.867 -5.200 1.00 79.19 188 ARG A C 1
ATOM 1428 O O . ARG A 1 188 ? -0.619 19.323 -6.169 1.00 79.19 188 ARG A O 1
ATOM 1435 N N . VAL A 1 189 ? -0.662 20.006 -4.014 1.00 70.12 189 VAL A N 1
ATOM 1436 C CA . VAL A 1 189 ? -2.083 19.776 -3.737 1.00 70.12 189 VAL A CA 1
ATOM 1437 C C . VAL A 1 189 ? -2.558 20.956 -2.902 1.00 70.12 189 VAL A C 1
ATOM 1439 O O . VAL A 1 189 ? -1.939 21.266 -1.885 1.00 70.12 189 VAL A O 1
ATOM 1442 N N . LEU A 1 190 ? -3.606 21.646 -3.365 1.00 67.31 190 LEU A N 1
ATOM 1443 C CA . LEU A 1 190 ? -4.163 22.832 -2.697 1.00 67.31 190 LEU A CA 1
ATOM 1444 C C . LEU A 1 190 ? -3.088 23.901 -2.395 1.00 67.31 190 LEU A C 1
ATOM 1446 O O . LEU A 1 190 ? -2.972 24.415 -1.286 1.00 67.31 190 LEU A O 1
ATOM 1450 N N . GLY A 1 191 ? -2.221 24.178 -3.377 1.00 69.38 191 GLY A N 1
ATOM 1451 C CA . GLY A 1 191 ? -1.139 25.171 -3.282 1.00 69.38 191 GLY A CA 1
ATOM 1452 C C . GLY A 1 191 ? 0.105 24.736 -2.491 1.00 69.38 191 GLY A C 1
ATOM 1453 O O . GLY A 1 191 ? 1.191 25.281 -2.721 1.00 69.38 191 GLY A O 1
ATOM 1454 N N . LYS A 1 192 ? 0.008 23.719 -1.627 1.00 74.00 192 LYS A N 1
ATOM 1455 C CA . LYS A 1 192 ? 1.135 23.218 -0.823 1.00 74.00 192 LYS A CA 1
ATOM 1456 C C . LYS A 1 192 ? 2.044 22.307 -1.640 1.00 74.00 192 LYS A C 1
ATOM 1458 O O . LYS A 1 192 ? 1.559 21.424 -2.342 1.00 74.00 192 LYS A O 1
ATOM 1463 N N . LEU A 1 193 ? 3.354 22.531 -1.538 1.00 81.81 193 LEU A N 1
ATOM 1464 C CA . LEU A 1 193 ? 4.372 21.654 -2.117 1.00 81.81 193 LEU A CA 1
ATOM 1465 C C . LEU A 1 193 ? 4.404 20.333 -1.336 1.00 81.81 193 LEU A C 1
ATOM 1467 O O . LEU A 1 193 ? 4.343 20.346 -0.107 1.00 81.81 193 LEU A O 1
ATOM 1471 N N . LEU A 1 194 ? 4.447 19.214 -2.054 1.00 82.06 194 LEU A N 1
ATOM 1472 C CA . LEU A 1 194 ? 4.554 17.875 -1.476 1.00 82.06 194 LEU A CA 1
ATOM 1473 C C . LEU A 1 194 ? 6.016 17.444 -1.340 1.00 82.06 194 LEU A C 1
ATOM 1475 O O . LEU A 1 194 ? 6.887 17.972 -2.023 1.00 82.06 194 LEU A O 1
ATOM 1479 N N . ASP A 1 195 ? 6.270 16.432 -0.518 1.00 84.94 195 ASP A N 1
ATOM 1480 C CA . ASP A 1 195 ? 7.612 15.875 -0.360 1.00 84.94 195 ASP A CA 1
ATOM 1481 C C . ASP A 1 195 ? 8.007 14.997 -1.558 1.00 84.94 195 ASP A C 1
ATOM 1483 O O . ASP A 1 195 ? 7.168 14.379 -2.225 1.00 84.94 195 ASP A O 1
ATOM 1487 N N . THR A 1 196 ? 9.310 14.935 -1.833 1.00 90.50 196 THR A N 1
ATOM 1488 C CA . THR A 1 196 ? 9.896 14.046 -2.845 1.00 90.50 196 THR A CA 1
ATOM 1489 C C . THR A 1 196 ? 10.182 12.669 -2.262 1.00 90.50 196 THR A C 1
ATOM 1491 O O . THR A 1 196 ? 10.463 12.529 -1.072 1.00 90.50 196 THR A O 1
ATOM 1494 N N . ILE A 1 197 ? 10.154 11.641 -3.106 1.00 90.88 197 ILE A N 1
ATOM 1495 C CA . ILE A 1 197 ? 10.254 10.241 -2.699 1.00 90.88 197 ILE A CA 1
ATOM 1496 C C . ILE A 1 197 ? 11.357 9.550 -3.514 1.00 90.88 197 ILE A C 1
ATOM 1498 O O . ILE A 1 197 ? 11.401 9.728 -4.738 1.00 90.88 197 ILE A O 1
ATOM 1502 N N . PRO A 1 198 ? 12.229 8.744 -2.876 1.00 91.75 198 PRO A N 1
ATOM 1503 C CA . PRO A 1 198 ? 13.414 8.186 -3.532 1.00 91.75 198 PRO A CA 1
ATOM 1504 C C . PRO A 1 198 ? 13.092 7.313 -4.748 1.00 91.75 198 PRO A C 1
ATOM 1506 O O . PRO A 1 198 ? 13.620 7.550 -5.832 1.00 91.75 198 PRO A O 1
ATOM 1509 N N . ILE A 1 199 ? 12.177 6.348 -4.597 1.00 93.62 199 ILE A N 1
ATOM 1510 C CA . ILE A 1 199 ? 11.887 5.343 -5.634 1.00 93.62 199 ILE A CA 1
ATOM 1511 C C . ILE A 1 199 ? 11.305 5.968 -6.920 1.00 93.62 199 ILE A C 1
ATOM 1513 O O . ILE A 1 199 ? 11.890 5.750 -7.986 1.00 93.62 199 ILE A O 1
ATOM 1517 N N . PRO A 1 200 ? 10.226 6.785 -6.883 1.00 95.50 200 PRO A N 1
ATOM 1518 C CA . PRO A 1 200 ? 9.726 7.453 -8.087 1.00 95.50 200 PRO A CA 1
ATOM 1519 C C . PRO A 1 200 ? 10.769 8.359 -8.746 1.00 95.50 200 PRO A C 1
ATOM 1521 O O . PRO A 1 200 ? 10.828 8.428 -9.973 1.00 95.50 200 PRO A O 1
ATOM 1524 N N . THR A 1 201 ? 11.614 9.018 -7.946 1.00 96.81 201 THR A N 1
ATOM 1525 C CA . THR A 1 201 ? 12.711 9.857 -8.448 1.00 96.81 201 THR A CA 1
ATOM 1526 C C . THR A 1 201 ? 13.728 9.035 -9.223 1.00 96.81 201 THR A C 1
ATOM 1528 O O . THR A 1 201 ? 14.030 9.372 -10.367 1.00 96.81 201 THR A O 1
ATOM 1531 N N . SER A 1 202 ? 14.217 7.939 -8.646 1.00 97.19 202 SER A N 1
ATOM 1532 C CA . SER A 1 202 ? 15.173 7.044 -9.300 1.00 97.19 202 SER A CA 1
ATOM 1533 C C . SER A 1 202 ? 14.617 6.497 -10.612 1.00 97.19 202 SER A C 1
ATOM 1535 O O . SER A 1 202 ? 15.251 6.632 -11.655 1.00 97.19 202 SER A O 1
ATOM 1537 N N . LEU A 1 203 ? 13.383 5.984 -10.610 1.00 97.56 203 LEU A N 1
ATOM 1538 C CA . LEU A 1 203 ? 12.751 5.458 -11.822 1.00 97.56 203 LEU A CA 1
ATOM 1539 C C . LEU A 1 203 ? 12.571 6.534 -12.906 1.00 97.56 203 LEU A C 1
ATOM 1541 O O . LEU A 1 203 ? 12.876 6.280 -14.075 1.00 97.56 203 LEU A O 1
ATOM 1545 N N . ALA A 1 204 ? 12.123 7.741 -12.541 1.00 97.94 204 ALA A N 1
ATOM 1546 C CA . ALA A 1 204 ? 11.989 8.851 -13.485 1.00 97.94 204 ALA A CA 1
ATOM 1547 C C . ALA A 1 204 ? 13.334 9.220 -14.128 1.00 97.94 204 ALA A C 1
ATOM 1549 O O . ALA A 1 204 ? 13.405 9.390 -15.346 1.00 97.94 204 ALA A O 1
ATOM 1550 N N . LEU A 1 205 ? 14.403 9.293 -13.332 1.00 97.75 205 LEU A N 1
ATOM 1551 C CA . LEU A 1 205 ? 15.753 9.576 -13.820 1.00 97.75 205 LEU A CA 1
ATOM 1552 C C . LEU A 1 205 ? 16.282 8.441 -14.704 1.00 97.75 205 LEU A C 1
ATOM 1554 O O . LEU A 1 205 ? 16.749 8.701 -15.808 1.00 97.75 205 LEU A O 1
ATOM 1558 N N . MET A 1 206 ? 16.113 7.175 -14.318 1.00 97.44 206 MET A N 1
ATOM 1559 C CA . MET A 1 206 ? 16.485 6.036 -15.169 1.00 97.44 206 MET A CA 1
ATOM 1560 C C . MET A 1 206 ? 15.806 6.110 -16.548 1.00 97.44 206 MET A C 1
ATOM 1562 O O . MET A 1 206 ? 16.455 5.913 -17.579 1.00 97.44 206 MET A O 1
ATOM 1566 N N . ALA A 1 207 ? 14.515 6.452 -16.596 1.00 97.56 207 ALA A N 1
ATOM 1567 C CA . ALA A 1 207 ? 13.771 6.636 -17.845 1.00 97.56 207 ALA A CA 1
ATOM 1568 C C . ALA A 1 207 ? 14.249 7.837 -18.684 1.00 97.56 207 ALA A C 1
ATOM 1570 O O . ALA A 1 207 ? 14.083 7.854 -19.907 1.00 97.56 207 ALA A O 1
ATOM 1571 N N . LEU A 1 208 ? 14.866 8.827 -18.037 1.00 96.75 208 LEU A N 1
ATOM 1572 C CA . LEU A 1 208 ? 15.385 10.059 -18.629 1.00 96.75 208 LEU A CA 1
ATOM 1573 C C . LEU A 1 208 ? 16.916 10.053 -18.792 1.00 96.75 208 LEU A C 1
ATOM 1575 O O . LEU A 1 208 ? 17.508 11.109 -19.028 1.00 96.75 208 LEU A O 1
ATOM 1579 N N . GLN A 1 209 ? 17.568 8.886 -18.736 1.00 94.06 209 GLN A N 1
ATOM 1580 C CA . GLN A 1 209 ? 19.035 8.747 -18.786 1.00 94.06 209 GLN A CA 1
ATOM 1581 C C . GLN A 1 209 ? 19.707 9.398 -20.015 1.00 94.06 209 GLN A C 1
ATOM 1583 O O . GLN A 1 209 ? 20.878 9.755 -19.967 1.00 94.06 209 GLN A O 1
ATOM 1588 N N . LYS A 1 210 ? 18.964 9.639 -21.107 1.00 89.94 210 LYS A N 1
ATOM 1589 C CA . LYS A 1 210 ? 19.452 10.340 -22.315 1.00 89.94 210 LYS A CA 1
ATOM 1590 C C . LYS A 1 210 ? 19.270 11.872 -22.290 1.00 89.94 210 LYS A C 1
ATOM 1592 O O . LYS A 1 210 ? 19.552 12.533 -23.284 1.00 89.94 210 LYS A O 1
ATOM 1597 N N . HIS A 1 211 ? 18.801 12.447 -21.180 1.00 89.38 211 HIS A N 1
ATOM 1598 C CA . HIS A 1 211 ? 18.477 13.875 -21.032 1.00 89.38 211 HIS A CA 1
ATOM 1599 C C . HIS A 1 211 ? 19.332 14.593 -19.966 1.00 89.38 211 HIS A C 1
ATOM 1601 O O . HIS A 1 211 ? 18.907 15.601 -19.409 1.00 89.38 211 HIS A O 1
ATOM 1607 N N . ALA A 1 212 ? 20.551 14.113 -19.692 1.00 85.75 212 ALA A N 1
ATOM 1608 C CA . ALA A 1 212 ? 21.412 14.541 -18.576 1.00 85.75 212 ALA A CA 1
ATOM 1609 C C . ALA A 1 212 ? 21.673 16.059 -18.426 1.00 85.75 212 ALA A C 1
ATOM 1611 O O . ALA A 1 212 ? 22.050 16.525 -17.353 1.00 85.75 212 ALA A O 1
ATOM 1612 N N . LEU A 1 213 ? 21.478 16.857 -19.480 1.00 87.69 213 LEU A N 1
ATOM 1613 C CA . LEU A 1 213 ? 21.689 18.309 -19.437 1.00 87.69 213 LEU A CA 1
ATOM 1614 C C . LEU A 1 213 ? 20.502 19.101 -18.862 1.00 87.69 213 LEU A C 1
ATOM 1616 O O . LEU A 1 213 ? 20.649 20.294 -18.605 1.00 87.69 213 LEU A O 1
ATOM 1620 N N . HIS A 1 214 ? 19.336 18.480 -18.657 1.00 93.12 214 HIS A N 1
ATOM 1621 C CA . HIS A 1 214 ? 18.168 19.180 -18.123 1.00 93.12 214 HIS A CA 1
ATOM 1622 C C . HIS A 1 214 ? 18.380 19.576 -16.651 1.00 93.12 214 HIS A C 1
ATOM 1624 O O . HIS A 1 214 ? 18.746 18.739 -15.827 1.00 93.12 214 HIS A O 1
ATOM 1630 N N . LEU A 1 215 ? 18.088 20.831 -16.291 1.00 92.19 215 LEU A N 1
ATOM 1631 C CA . LEU A 1 215 ? 18.357 21.363 -14.944 1.00 92.19 215 LEU A CA 1
ATOM 1632 C C . LEU A 1 215 ? 17.670 20.554 -13.838 1.00 92.19 215 LEU A C 1
ATOM 1634 O O . LEU A 1 215 ? 18.336 20.115 -12.909 1.00 92.19 215 LEU A O 1
ATOM 1638 N N . ARG A 1 216 ? 16.376 20.244 -13.996 1.00 94.88 216 ARG A N 1
ATOM 1639 C CA . ARG A 1 216 ? 15.644 19.402 -13.029 1.00 94.88 216 ARG A CA 1
ATOM 1640 C C . ARG A 1 216 ? 16.244 18.007 -12.847 1.00 94.88 216 ARG A C 1
ATOM 1642 O O . ARG A 1 216 ? 16.109 17.430 -11.775 1.00 94.88 216 ARG A O 1
ATOM 1649 N N . ILE A 1 217 ? 16.885 17.452 -13.881 1.00 95.62 217 ILE A N 1
ATOM 1650 C CA . ILE A 1 217 ? 17.558 16.151 -13.775 1.00 95.62 217 ILE A CA 1
ATOM 1651 C C . ILE A 1 217 ? 18.790 16.299 -12.890 1.00 95.62 217 ILE A C 1
ATOM 1653 O O . ILE A 1 217 ? 18.934 15.523 -11.957 1.00 95.62 217 ILE A O 1
ATOM 1657 N N . ARG A 1 218 ? 19.613 17.332 -13.109 1.00 93.50 218 ARG A N 1
ATOM 1658 C CA . ARG A 1 218 ? 20.792 17.608 -12.273 1.00 93.50 218 ARG A CA 1
ATOM 1659 C C . ARG A 1 218 ? 20.426 17.809 -10.806 1.00 93.50 218 ARG A C 1
ATOM 1661 O O . ARG A 1 218 ? 20.922 17.069 -9.972 1.00 93.50 218 ARG A O 1
ATOM 1668 N N . SER A 1 219 ? 19.462 18.683 -10.512 1.00 94.31 219 SER A N 1
ATOM 1669 C CA . SER A 1 219 ? 18.995 18.895 -9.133 1.00 94.31 219 SER A CA 1
ATOM 1670 C C . SER A 1 219 ? 18.451 17.612 -8.497 1.00 94.31 219 SER A C 1
ATOM 1672 O O . SER A 1 219 ? 18.622 17.370 -7.308 1.00 94.31 219 SER A O 1
ATOM 1674 N N . SER A 1 220 ? 17.809 16.747 -9.288 1.00 96.56 220 SER A N 1
ATOM 1675 C CA . SER A 1 220 ? 17.334 15.450 -8.795 1.00 96.56 220 SER A CA 1
ATOM 1676 C C . SER A 1 220 ? 18.466 14.449 -8.552 1.00 96.56 220 SER A C 1
ATOM 1678 O O . SER A 1 220 ? 18.333 13.619 -7.659 1.00 96.56 220 SER A O 1
ATOM 1680 N N . LEU A 1 221 ? 19.557 14.504 -9.321 1.00 95.25 221 LEU A N 1
ATOM 1681 C CA . LEU A 1 221 ? 20.757 13.701 -9.069 1.00 95.25 221 LEU A CA 1
ATOM 1682 C C . LEU A 1 221 ? 21.443 14.158 -7.779 1.00 95.25 221 LEU A C 1
ATOM 1684 O O . LEU A 1 221 ? 21.755 13.310 -6.949 1.00 95.25 221 LEU A O 1
ATOM 1688 N N . ASP A 1 222 ? 21.563 15.469 -7.555 1.00 92.56 222 ASP A N 1
ATOM 1689 C CA . ASP A 1 222 ? 22.101 16.023 -6.304 1.00 92.56 222 ASP A CA 1
ATOM 1690 C C . ASP A 1 222 ? 21.287 15.531 -5.092 1.00 92.56 222 ASP A C 1
ATOM 1692 O O . ASP A 1 222 ? 21.848 15.046 -4.112 1.00 92.56 222 ASP A O 1
ATOM 1696 N N . LYS A 1 223 ? 19.950 15.535 -5.204 1.00 91.88 223 LYS A N 1
ATOM 1697 C CA . LYS A 1 223 ? 19.031 14.996 -4.184 1.00 91.88 223 LYS A CA 1
ATOM 1698 C C . LYS A 1 223 ? 19.264 13.506 -3.894 1.00 91.88 223 LYS A C 1
ATOM 1700 O O . LYS A 1 223 ? 19.166 13.073 -2.749 1.00 91.88 223 LYS A O 1
ATOM 1705 N N . GLN A 1 224 ? 19.540 12.704 -4.925 1.00 92.81 224 GLN A N 1
ATOM 1706 C CA . GLN A 1 224 ? 19.834 11.275 -4.764 1.00 92.81 224 GLN A CA 1
ATOM 1707 C C . GLN A 1 224 ? 21.220 11.037 -4.156 1.00 92.81 224 GLN A C 1
ATOM 1709 O O . GLN A 1 224 ? 21.392 10.084 -3.401 1.00 92.81 224 GLN A O 1
ATOM 1714 N N . ALA A 1 225 ? 22.197 11.897 -4.453 1.00 91.25 225 ALA A N 1
ATOM 1715 C CA . ALA A 1 225 ? 23.511 11.848 -3.821 1.00 91.25 225 ALA A CA 1
ATOM 1716 C C . ALA A 1 225 ? 23.420 12.190 -2.323 1.00 91.25 225 ALA A C 1
ATOM 1718 O O . ALA A 1 225 ? 23.921 11.425 -1.503 1.00 91.25 225 ALA A O 1
ATOM 1719 N N . GLU A 1 226 ? 22.689 13.249 -1.957 1.00 89.56 226 GLU A N 1
ATOM 1720 C CA . GLU A 1 226 ? 22.413 13.621 -0.558 1.00 89.56 226 GLU A CA 1
ATOM 1721 C C . GLU A 1 226 ? 21.725 12.481 0.213 1.00 89.56 226 GLU A C 1
ATOM 1723 O O . GLU A 1 226 ? 22.048 12.202 1.373 1.00 89.56 226 GLU A O 1
ATOM 1728 N N . LEU A 1 227 ? 20.796 11.775 -0.440 1.00 88.00 227 LEU A N 1
ATOM 1729 C CA . LEU A 1 227 ? 20.141 10.610 0.147 1.00 88.00 227 LEU A CA 1
ATOM 1730 C C . LEU A 1 227 ? 21.152 9.525 0.533 1.00 88.00 227 LEU A C 1
ATOM 1732 O O . LEU A 1 227 ? 21.045 8.974 1.622 1.00 88.00 227 LEU A O 1
ATOM 1736 N N . LEU A 1 228 ? 22.151 9.231 -0.304 1.00 86.56 228 LEU A N 1
ATOM 1737 C CA . LEU A 1 228 ? 23.160 8.211 0.014 1.00 86.56 228 LEU A CA 1
ATOM 1738 C C . LEU A 1 228 ? 24.029 8.564 1.232 1.00 86.56 228 LEU A C 1
ATOM 1740 O O . LEU A 1 228 ? 24.599 7.661 1.844 1.00 86.56 228 LEU A O 1
ATOM 1744 N N . GLU A 1 229 ? 24.132 9.845 1.586 1.00 83.62 229 GLU A N 1
ATOM 1745 C CA . GLU A 1 229 ? 24.904 10.320 2.741 1.00 83.62 229 GLU A CA 1
ATOM 1746 C C . GLU A 1 229 ? 24.083 10.340 4.037 1.00 83.62 229 GLU A C 1
ATOM 1748 O O . GLU A 1 229 ? 24.617 10.126 5.126 1.00 83.62 229 GLU A O 1
ATOM 1753 N N . THR A 1 230 ? 22.780 10.603 3.925 1.00 80.38 230 THR A N 1
ATOM 1754 C CA . THR A 1 230 ? 21.898 10.899 5.068 1.00 80.38 230 THR A CA 1
ATOM 1755 C C . THR A 1 230 ? 20.903 9.783 5.386 1.00 80.38 230 THR A C 1
ATOM 1757 O O . THR A 1 230 ? 20.292 9.781 6.457 1.00 80.38 230 THR A O 1
ATOM 1760 N N . TRP A 1 231 ? 20.735 8.822 4.476 1.00 79.31 231 TRP A N 1
ATOM 1761 C CA . TRP A 1 231 ? 19.707 7.789 4.529 1.00 79.31 231 TRP A CA 1
ATOM 1762 C C . TRP A 1 231 ? 20.310 6.387 4.633 1.00 79.31 231 TRP A C 1
ATOM 1764 O O . TRP A 1 231 ? 21.316 6.073 4.004 1.00 79.31 231 TRP A O 1
ATOM 1774 N N . ASN A 1 232 ? 19.672 5.509 5.411 1.00 73.62 232 ASN A N 1
ATOM 1775 C CA . ASN A 1 232 ? 20.199 4.168 5.708 1.00 73.62 232 ASN A CA 1
ATOM 1776 C C . ASN A 1 232 ? 19.228 3.029 5.340 1.00 73.62 232 ASN A C 1
ATOM 1778 O O . ASN A 1 232 ? 19.331 1.913 5.854 1.00 73.62 232 ASN A O 1
ATOM 1782 N N . ASN A 1 233 ? 18.260 3.283 4.452 1.00 87.44 233 ASN A N 1
ATOM 1783 C CA . ASN A 1 233 ? 17.407 2.223 3.916 1.00 87.44 233 ASN A CA 1
ATOM 1784 C C . ASN A 1 233 ? 18.022 1.628 2.640 1.00 87.44 233 ASN A C 1
ATOM 1786 O O . ASN A 1 233 ? 18.187 2.317 1.637 1.00 87.44 233 ASN A O 1
ATOM 1790 N N . ALA A 1 234 ? 18.320 0.327 2.660 1.00 86.62 234 ALA A N 1
ATOM 1791 C CA . ALA A 1 234 ? 19.049 -0.322 1.572 1.00 86.62 234 ALA A CA 1
ATOM 1792 C C . ALA A 1 234 ? 18.296 -0.355 0.228 1.00 86.62 234 ALA A C 1
ATOM 1794 O O . ALA A 1 234 ? 18.950 -0.338 -0.809 1.00 86.62 234 ALA A O 1
ATOM 1795 N N . GLU A 1 235 ? 16.957 -0.391 0.211 1.00 90.62 235 GLU A N 1
ATOM 1796 C CA . GLU A 1 235 ? 16.202 -0.344 -1.051 1.00 90.62 235 GLU A CA 1
ATOM 1797 C C . GLU A 1 235 ? 16.299 1.042 -1.697 1.00 90.62 235 GLU A C 1
ATOM 1799 O O . GLU A 1 235 ? 16.666 1.149 -2.868 1.00 90.62 235 GLU A O 1
ATOM 1804 N N . ASP A 1 236 ? 16.013 2.098 -0.927 1.00 91.69 236 ASP A N 1
ATOM 1805 C CA . ASP A 1 236 ? 16.068 3.480 -1.416 1.00 91.69 236 ASP A CA 1
ATOM 1806 C C . ASP A 1 236 ? 17.481 3.829 -1.903 1.00 91.69 236 ASP A C 1
ATOM 1808 O O . ASP A 1 236 ? 17.648 4.361 -3.003 1.00 91.69 236 ASP A O 1
ATOM 1812 N N . CYS A 1 237 ? 18.505 3.463 -1.124 1.00 91.69 237 CYS A N 1
ATOM 1813 C CA . CYS A 1 237 ? 19.895 3.712 -1.487 1.00 91.69 237 CYS A CA 1
ATOM 1814 C C . CYS A 1 237 ? 20.329 2.895 -2.716 1.00 91.69 237 CYS A C 1
ATOM 1816 O O . CYS A 1 237 ? 21.031 3.421 -3.578 1.00 91.69 237 CYS A O 1
ATOM 1818 N N . ALA A 1 238 ? 19.876 1.643 -2.871 1.00 92.69 238 ALA A N 1
ATOM 1819 C CA . ALA A 1 238 ? 20.190 0.855 -4.066 1.00 92.69 238 ALA A CA 1
ATOM 1820 C C . ALA A 1 238 ? 19.600 1.487 -5.330 1.00 92.69 238 ALA A C 1
ATOM 1822 O O . ALA A 1 238 ? 20.302 1.617 -6.334 1.00 92.69 238 ALA A O 1
ATOM 1823 N N . TRP A 1 239 ? 18.348 1.950 -5.271 1.00 95.06 239 TRP A N 1
ATOM 1824 C CA . TRP A 1 239 ? 17.736 2.703 -6.365 1.00 95.06 239 TRP A CA 1
ATOM 1825 C C . TRP A 1 239 ? 18.503 3.988 -6.693 1.00 95.06 239 TRP A C 1
ATOM 1827 O O . TRP A 1 239 ? 18.745 4.270 -7.870 1.00 95.06 239 TRP A O 1
ATOM 1837 N N . ALA A 1 240 ? 18.877 4.764 -5.673 1.00 94.31 240 ALA A N 1
ATOM 1838 C CA . ALA A 1 240 ? 19.627 6.009 -5.831 1.00 94.31 240 ALA A CA 1
ATOM 1839 C C . ALA A 1 240 ? 20.995 5.768 -6.485 1.00 94.31 240 ALA A C 1
ATOM 1841 O O . ALA A 1 240 ? 21.324 6.390 -7.493 1.00 94.31 240 ALA A O 1
ATOM 1842 N N . PHE A 1 241 ? 21.757 4.797 -5.985 1.00 94.06 241 PHE A N 1
ATOM 1843 C CA . PHE A 1 241 ? 23.081 4.457 -6.501 1.00 94.06 241 PHE A CA 1
ATOM 1844 C C . PHE A 1 241 ? 23.041 3.947 -7.940 1.00 94.06 241 PHE A C 1
ATOM 1846 O O . PHE A 1 241 ? 23.775 4.444 -8.791 1.00 94.06 241 PHE A O 1
ATOM 1853 N N . LEU A 1 242 ? 22.133 3.010 -8.241 1.00 94.56 242 LEU A N 1
ATOM 1854 C CA . LEU A 1 242 ? 21.919 2.525 -9.607 1.00 94.56 242 LEU A CA 1
ATOM 1855 C C . LEU A 1 242 ? 21.562 3.665 -10.561 1.00 94.56 242 LEU A C 1
ATOM 1857 O O . LEU A 1 242 ? 21.943 3.623 -11.727 1.00 94.56 242 LEU A O 1
ATOM 1861 N N . THR A 1 243 ? 20.837 4.675 -10.080 1.00 95.62 243 THR A N 1
ATOM 1862 C CA . THR A 1 243 ? 20.509 5.865 -10.868 1.00 95.62 243 THR A CA 1
ATOM 1863 C C . THR A 1 243 ? 21.742 6.728 -11.099 1.00 95.62 243 THR A C 1
ATOM 1865 O O . THR A 1 243 ? 22.025 7.064 -12.242 1.00 95.62 243 THR A O 1
ATOM 1868 N N . LEU A 1 244 ? 22.491 7.072 -10.051 1.00 93.88 244 LEU A N 1
ATOM 1869 C CA . LEU A 1 244 ? 23.674 7.930 -10.158 1.00 93.88 244 LEU A CA 1
ATOM 1870 C C . LEU A 1 244 ? 24.759 7.328 -11.061 1.00 93.88 244 LEU A C 1
ATOM 1872 O O . LEU A 1 244 ? 25.390 8.063 -11.821 1.00 93.88 244 LEU A O 1
ATOM 1876 N N . ASP A 1 245 ? 24.920 6.002 -11.033 1.00 93.56 245 ASP A N 1
ATOM 1877 C CA . ASP A 1 245 ? 25.806 5.265 -11.939 1.00 93.56 245 ASP A CA 1
ATOM 1878 C C . ASP A 1 245 ? 25.436 5.474 -13.419 1.00 93.56 245 ASP A C 1
ATOM 1880 O O . ASP A 1 245 ? 26.316 5.633 -14.265 1.00 93.56 245 ASP A O 1
ATOM 1884 N N . LEU A 1 246 ? 24.143 5.560 -13.765 1.00 93.06 246 LEU A N 1
ATOM 1885 C CA . LEU A 1 246 ? 23.726 5.821 -15.153 1.00 93.06 246 LEU A CA 1
ATOM 1886 C C . LEU A 1 246 ? 24.216 7.172 -15.681 1.00 93.06 246 LEU A C 1
ATOM 1888 O O . LEU A 1 246 ? 24.418 7.302 -16.890 1.00 93.06 246 LEU A O 1
ATOM 1892 N N . TYR A 1 247 ? 24.400 8.142 -14.786 1.00 92.62 247 TYR A N 1
ATOM 1893 C CA . TYR A 1 247 ? 24.780 9.518 -15.094 1.00 92.62 247 TYR A CA 1
ATOM 1894 C C . TYR A 1 247 ? 26.246 9.835 -14.773 1.00 92.62 247 TYR A C 1
ATOM 1896 O O . TYR A 1 247 ? 26.633 10.999 -14.874 1.00 92.62 247 TYR A O 1
ATOM 1904 N N . ASP A 1 248 ? 27.042 8.852 -14.341 1.00 86.62 248 ASP A N 1
ATOM 1905 C CA . ASP A 1 248 ? 28.420 9.055 -13.870 1.00 86.62 248 ASP A CA 1
ATOM 1906 C C . ASP A 1 248 ? 28.527 10.175 -12.805 1.00 86.62 248 ASP A C 1
ATOM 1908 O O . ASP A 1 248 ? 29.500 10.926 -12.759 1.00 86.62 248 ASP A O 1
ATOM 1912 N N . SER A 1 249 ? 27.487 10.320 -11.971 1.00 78.12 249 SER A N 1
ATOM 1913 C CA . SER A 1 249 ? 27.263 11.485 -11.092 1.00 78.12 249 SER A CA 1
ATOM 1914 C C . SER A 1 249 ? 27.245 11.142 -9.593 1.00 78.12 249 SER A C 1
ATOM 1916 O O . SER A 1 249 ? 26.762 11.935 -8.792 1.00 78.12 249 SER A O 1
ATOM 1918 N N . GLY A 1 250 ? 27.737 9.966 -9.189 1.00 72.25 250 GLY A N 1
ATOM 1919 C CA . GLY A 1 250 ? 27.692 9.508 -7.794 1.00 72.25 250 GLY A CA 1
ATOM 1920 C C . GLY A 1 250 ? 28.941 8.763 -7.323 1.00 72.25 250 GLY A C 1
ATOM 1921 O O . GLY A 1 250 ? 29.922 8.652 -8.066 1.00 72.25 250 GLY A O 1
ATOM 1922 N N . PRO A 1 251 ? 28.922 8.256 -6.077 1.00 69.00 251 PRO A N 1
ATOM 1923 C CA . PRO A 1 251 ? 30.035 7.496 -5.523 1.00 69.00 251 PRO A CA 1
ATOM 1924 C C . PRO A 1 251 ? 30.292 6.227 -6.347 1.00 69.00 251 PRO A C 1
ATOM 1926 O O . PRO A 1 251 ? 29.365 5.593 -6.841 1.00 69.00 251 PRO A O 1
ATOM 1929 N N . LYS A 1 252 ? 31.567 5.843 -6.482 1.00 69.62 252 LYS A N 1
ATOM 1930 C CA . LYS A 1 252 ? 31.974 4.631 -7.219 1.00 69.62 252 LYS A CA 1
ATOM 1931 C C . LYS A 1 252 ? 31.936 3.356 -6.374 1.00 69.62 252 LYS A C 1
ATOM 1933 O O . LYS A 1 252 ? 32.074 2.263 -6.912 1.00 69.62 252 LYS A O 1
ATOM 1938 N N . GLU A 1 253 ? 31.765 3.500 -5.064 1.00 67.06 253 GLU A N 1
ATOM 1939 C CA . GLU A 1 253 ? 31.736 2.403 -4.100 1.00 67.06 253 GLU A CA 1
ATOM 1940 C C . GLU A 1 253 ? 30.432 2.425 -3.300 1.00 67.06 253 GLU A C 1
ATOM 1942 O O . GLU A 1 253 ? 29.853 3.484 -3.053 1.00 67.06 253 GLU A O 1
ATOM 1947 N N . ILE A 1 254 ? 29.981 1.242 -2.883 1.00 67.12 254 ILE A N 1
ATOM 1948 C CA . ILE A 1 254 ? 28.739 1.050 -2.129 1.00 67.12 254 ILE A CA 1
ATOM 1949 C C . ILE A 1 254 ? 29.077 0.840 -0.660 1.00 67.12 254 ILE A C 1
ATOM 1951 O O . ILE A 1 254 ? 29.708 -0.152 -0.298 1.00 67.12 254 ILE A O 1
ATOM 1955 N N . SER A 1 255 ? 28.598 1.736 0.197 1.00 64.31 255 SER A N 1
ATOM 1956 C CA . SER A 1 255 ? 28.692 1.603 1.657 1.00 64.31 255 SER A CA 1
ATOM 1957 C C . SER A 1 255 ? 27.452 0.943 2.282 1.00 64.31 255 SER A C 1
ATOM 1959 O O . SER A 1 255 ? 27.529 0.355 3.364 1.00 64.31 255 SER A O 1
ATOM 1961 N N . PHE A 1 256 ? 26.310 0.988 1.590 1.00 65.19 256 PHE A N 1
ATOM 1962 C CA . PHE A 1 256 ? 25.035 0.429 2.030 1.00 65.19 256 PHE A CA 1
ATOM 1963 C C . PHE A 1 256 ? 24.827 -0.940 1.358 1.00 65.19 256 PHE A C 1
ATOM 1965 O O . PHE A 1 256 ? 24.431 -1.056 0.205 1.00 65.19 256 PHE A O 1
ATOM 1972 N N . LEU A 1 257 ? 25.121 -2.032 2.057 1.00 60.62 257 LEU A N 1
ATOM 1973 C CA . LEU A 1 257 ? 24.720 -3.358 1.594 1.00 60.62 257 LEU A CA 1
ATOM 1974 C C . LEU A 1 257 ? 23.675 -3.907 2.561 1.00 60.62 257 LEU A C 1
ATOM 1976 O O . LEU A 1 257 ? 23.778 -3.695 3.776 1.00 60.62 257 LEU A O 1
ATOM 1980 N N . PRO A 1 258 ? 22.663 -4.641 2.068 1.00 55.50 258 PRO A N 1
ATOM 1981 C CA . PRO A 1 258 ? 21.845 -5.449 2.948 1.00 55.50 258 PRO A CA 1
ATOM 1982 C C . PRO A 1 258 ? 22.823 -6.329 3.730 1.00 55.50 258 PRO A C 1
ATOM 1984 O O . PRO A 1 258 ? 23.764 -6.882 3.162 1.00 55.50 258 PRO A O 1
ATOM 1987 N N . PHE A 1 259 ? 22.655 -6.364 5.051 1.00 51.84 259 PHE A N 1
ATOM 1988 C CA . PHE A 1 259 ? 23.527 -7.065 6.003 1.00 51.84 259 PHE A CA 1
ATOM 1989 C C . PHE A 1 259 ? 24.873 -6.401 6.378 1.00 51.84 259 PHE A C 1
ATOM 1991 O O . PHE A 1 259 ? 25.559 -6.947 7.245 1.00 51.84 259 PHE A O 1
ATOM 1998 N N . SER A 1 260 ? 25.254 -5.228 5.843 1.00 43.50 260 SER A N 1
ATOM 1999 C CA . SER A 1 260 ? 26.439 -4.496 6.348 1.00 43.50 260 SER A CA 1
ATOM 2000 C C . SER A 1 260 ? 26.161 -3.751 7.664 1.00 43.50 260 SER A C 1
ATOM 2002 O O . SER A 1 260 ? 27.054 -3.611 8.502 1.00 43.50 260 SER A O 1
ATOM 2004 N N . HIS A 1 261 ? 24.907 -3.348 7.897 1.00 43.41 261 HIS A N 1
ATOM 2005 C CA . HIS A 1 261 ? 24.490 -2.627 9.102 1.00 43.41 261 HIS A CA 1
ATOM 2006 C C . HIS A 1 261 ? 24.127 -3.580 10.269 1.00 43.41 261 HIS A C 1
ATOM 2008 O O . HIS A 1 261 ? 23.405 -4.556 10.043 1.00 43.41 261 HIS A O 1
ATOM 2014 N N . PRO A 1 262 ? 24.542 -3.312 11.529 1.00 37.88 262 PRO A N 1
ATOM 2015 C CA . PRO A 1 262 ? 24.253 -4.170 12.690 1.00 37.88 262 PRO A CA 1
ATOM 2016 C C . PRO A 1 262 ? 22.760 -4.471 12.902 1.00 37.88 262 PRO A C 1
ATOM 2018 O O . PRO A 1 262 ? 22.412 -5.602 13.225 1.00 37.88 262 PRO A O 1
ATOM 2021 N N . ASN A 1 263 ? 21.885 -3.495 12.634 1.00 41.47 263 ASN A N 1
ATOM 2022 C CA . ASN A 1 263 ? 20.421 -3.627 12.759 1.00 41.47 263 ASN A CA 1
ATOM 2023 C C . ASN A 1 263 ? 19.767 -4.455 11.633 1.00 41.47 263 ASN A C 1
ATOM 2025 O O . ASN A 1 263 ? 18.600 -4.827 11.735 1.00 41.47 263 ASN A O 1
ATOM 2029 N N . ASN A 1 264 ? 20.514 -4.763 10.567 1.00 43.88 264 ASN A N 1
ATOM 2030 C CA . ASN A 1 264 ? 20.066 -5.605 9.455 1.00 43.88 264 ASN A CA 1
ATOM 2031 C C . ASN A 1 264 ? 20.596 -7.040 9.558 1.00 43.88 264 ASN A C 1
ATOM 2033 O O . ASN A 1 264 ? 20.379 -7.833 8.644 1.00 43.88 264 ASN A O 1
ATOM 2037 N N . ARG A 1 265 ? 21.284 -7.391 10.653 1.00 48.34 265 ARG A N 1
ATOM 2038 C CA . ARG A 1 265 ? 21.742 -8.762 10.888 1.00 48.34 265 ARG A CA 1
ATOM 2039 C C . ARG A 1 265 ? 20.550 -9.657 11.249 1.00 48.34 265 ARG A C 1
ATOM 2041 O O . ARG A 1 265 ? 19.677 -9.223 12.003 1.00 48.34 265 ARG A O 1
ATOM 2048 N N . PRO A 1 266 ? 20.490 -10.893 10.728 1.00 41.19 266 PRO A N 1
ATOM 2049 C CA . PRO A 1 266 ? 19.442 -11.832 11.100 1.00 41.19 266 PRO A CA 1
ATOM 2050 C C . PRO A 1 266 ? 19.499 -12.093 12.611 1.00 41.19 266 PRO A C 1
ATOM 2052 O O . PRO A 1 266 ? 20.545 -12.446 13.150 1.00 41.19 266 PRO A O 1
ATOM 2055 N N . ASN A 1 267 ? 18.374 -11.893 13.298 1.00 40.62 267 ASN A N 1
ATOM 2056 C CA . ASN A 1 267 ? 18.195 -12.356 14.670 1.00 40.62 267 ASN A CA 1
ATOM 2057 C C . ASN A 1 267 ? 17.953 -13.872 14.613 1.00 40.62 267 ASN A C 1
ATOM 2059 O O . ASN A 1 267 ? 17.008 -14.317 13.966 1.00 40.62 267 ASN A O 1
ATOM 2063 N N . GLU A 1 268 ? 18.809 -14.664 15.261 1.00 42.56 268 GLU A N 1
ATOM 2064 C CA . GLU A 1 268 ? 18.813 -16.136 15.169 1.00 42.56 268 GLU A CA 1
ATOM 2065 C C . GLU A 1 268 ? 17.525 -16.797 15.698 1.00 42.56 268 GLU A C 1
ATOM 2067 O O . GLU A 1 268 ? 17.256 -17.959 15.404 1.00 42.56 268 GLU A O 1
ATOM 2072 N N . SER A 1 269 ? 16.694 -16.062 16.447 1.00 39.59 269 SER A N 1
ATOM 2073 C CA . SER A 1 269 ? 15.489 -16.596 17.098 1.00 39.59 269 SER A CA 1
ATOM 2074 C C . SER A 1 269 ? 14.271 -16.782 16.177 1.00 39.59 269 SER A C 1
ATOM 2076 O O . SER A 1 269 ? 13.378 -17.559 16.520 1.00 39.59 269 SER A O 1
ATOM 2078 N N . ARG A 1 270 ? 14.217 -16.129 15.003 1.00 43.84 270 ARG A N 1
ATOM 2079 C CA . ARG A 1 270 ? 13.208 -16.373 13.949 1.00 43.84 270 ARG A CA 1
ATOM 2080 C C . ARG A 1 270 ? 13.789 -16.066 12.563 1.00 43.84 270 ARG A C 1
ATOM 2082 O O . ARG A 1 270 ? 14.356 -14.988 12.392 1.00 43.84 270 ARG A O 1
ATOM 2089 N N . PRO A 1 271 ? 13.607 -16.932 11.547 1.00 49.97 271 PRO A N 1
ATOM 2090 C CA . PRO A 1 271 ? 14.017 -16.602 10.186 1.00 49.97 271 PRO A CA 1
ATOM 2091 C C . PRO A 1 271 ? 13.234 -15.371 9.709 1.00 49.97 271 PRO A C 1
ATOM 2093 O O . PRO A 1 271 ? 12.006 -15.401 9.603 1.00 49.97 271 PRO A O 1
ATOM 2096 N N . ARG A 1 272 ? 13.940 -14.260 9.469 1.00 61.56 272 ARG A N 1
ATOM 2097 C CA . ARG A 1 272 ? 13.340 -13.025 8.951 1.00 61.56 272 ARG A CA 1
ATOM 2098 C C . ARG A 1 272 ? 12.879 -13.284 7.512 1.00 61.56 272 ARG A C 1
ATOM 2100 O O . ARG A 1 272 ? 13.611 -13.883 6.729 1.00 61.56 272 ARG A O 1
ATOM 2107 N N . LYS A 1 273 ? 11.664 -12.851 7.163 1.00 80.00 273 LYS A N 1
ATOM 2108 C CA . LYS A 1 273 ? 11.197 -12.854 5.768 1.00 80.00 273 LYS A CA 1
ATOM 2109 C C . LYS A 1 273 ? 12.047 -11.868 4.977 1.00 80.00 273 LYS A C 1
ATOM 2111 O O . LYS A 1 273 ? 12.106 -10.690 5.325 1.00 80.00 273 LYS A O 1
ATOM 2116 N N . GLU A 1 274 ? 12.708 -12.357 3.938 1.00 88.06 274 GLU A N 1
ATOM 2117 C CA . GLU A 1 274 ? 13.588 -11.544 3.102 1.00 88.06 274 GLU A CA 1
ATOM 2118 C C . GLU A 1 274 ? 12.762 -10.829 2.039 1.00 88.06 274 GLU A C 1
ATOM 2120 O O . GLU A 1 274 ? 11.978 -11.470 1.337 1.00 88.06 274 GLU A O 1
ATOM 2125 N N . PHE A 1 275 ? 12.938 -9.513 1.910 1.00 92.69 275 PHE A N 1
ATOM 2126 C CA . PHE A 1 275 ? 12.289 -8.728 0.862 1.00 92.69 275 PHE A CA 1
ATOM 2127 C C . PHE A 1 275 ? 13.127 -8.791 -0.420 1.00 92.69 275 PHE A C 1
ATOM 2129 O O . PHE A 1 275 ? 14.218 -8.217 -0.501 1.00 92.69 275 PHE A O 1
ATOM 2136 N N . ILE A 1 276 ? 12.626 -9.516 -1.420 1.00 95.31 276 ILE A N 1
ATOM 2137 C CA . ILE A 1 276 ? 13.381 -9.882 -2.622 1.00 95.31 276 ILE A CA 1
ATOM 2138 C C . ILE A 1 276 ? 13.783 -8.671 -3.476 1.00 95.31 276 ILE A C 1
ATOM 2140 O O . ILE A 1 276 ? 14.948 -8.631 -3.881 1.00 95.31 276 ILE A O 1
ATOM 2144 N N . PRO A 1 277 ? 12.919 -7.663 -3.733 1.00 95.62 277 PRO A N 1
ATOM 2145 C CA . PRO A 1 277 ? 13.322 -6.481 -4.496 1.00 95.62 277 PRO A CA 1
ATOM 2146 C C . PRO A 1 277 ? 14.556 -5.783 -3.915 1.00 95.62 277 PRO A C 1
ATOM 2148 O O . PRO A 1 277 ? 15.492 -5.497 -4.656 1.00 95.62 277 PRO A O 1
ATOM 2151 N N . LYS A 1 278 ? 14.619 -5.604 -2.589 1.00 92.75 278 LYS A N 1
ATOM 2152 C CA . LYS A 1 278 ? 15.779 -5.014 -1.900 1.00 92.75 278 LYS A CA 1
ATOM 2153 C C . LYS A 1 278 ? 17.061 -5.813 -2.141 1.00 92.75 278 LYS A C 1
ATOM 2155 O O . LYS A 1 278 ? 18.092 -5.224 -2.468 1.00 92.75 278 LYS A O 1
ATOM 2160 N N . LEU A 1 279 ? 17.003 -7.143 -2.021 1.00 92.88 279 LEU A N 1
ATOM 2161 C CA . LEU A 1 279 ? 18.149 -8.023 -2.286 1.00 92.88 279 LEU A CA 1
ATOM 2162 C C . LEU A 1 279 ? 18.599 -7.957 -3.749 1.00 92.88 279 LEU A C 1
ATOM 2164 O O . LEU A 1 279 ? 19.792 -7.820 -4.019 1.00 92.88 279 LEU A O 1
ATOM 2168 N N . ALA A 1 280 ? 17.652 -8.017 -4.687 1.00 95.94 280 ALA A N 1
ATOM 2169 C CA . ALA A 1 280 ? 17.932 -7.944 -6.116 1.00 95.94 280 ALA A CA 1
ATOM 2170 C C . ALA A 1 280 ? 18.563 -6.599 -6.505 1.00 95.94 280 ALA A C 1
ATOM 2172 O O . ALA A 1 280 ? 19.587 -6.573 -7.183 1.00 95.94 280 ALA A O 1
ATOM 2173 N N . LEU A 1 281 ? 18.010 -5.485 -6.026 1.00 95.12 281 LEU A N 1
ATOM 2174 C CA . LEU A 1 281 ? 18.540 -4.146 -6.294 1.00 95.12 281 LEU A CA 1
ATOM 2175 C C . LEU A 1 281 ? 19.930 -3.950 -5.696 1.00 95.12 281 LEU A C 1
ATOM 2177 O O . LEU A 1 281 ? 20.798 -3.371 -6.339 1.00 95.12 281 LEU A O 1
ATOM 2181 N N . SER A 1 282 ? 20.169 -4.486 -4.503 1.00 92.19 282 SER A N 1
ATOM 2182 C CA . SER A 1 282 ? 21.483 -4.421 -3.862 1.00 92.19 282 SER A CA 1
ATOM 2183 C C . SER A 1 282 ? 22.528 -5.263 -4.598 1.00 92.19 282 SER A C 1
ATOM 2185 O O . SER A 1 282 ? 23.668 -4.831 -4.766 1.00 92.19 282 SER A O 1
ATOM 2187 N N . LEU A 1 283 ? 22.140 -6.443 -5.099 1.00 92.75 283 LEU A N 1
ATOM 2188 C CA . LEU A 1 283 ? 22.994 -7.251 -5.970 1.00 92.75 283 LEU A CA 1
ATOM 2189 C C . LEU A 1 283 ? 23.295 -6.514 -7.281 1.00 92.75 283 LEU A C 1
ATOM 2191 O O . LEU A 1 283 ? 24.453 -6.463 -7.689 1.00 92.75 283 LEU A O 1
ATOM 2195 N N . ALA A 1 284 ? 22.284 -5.916 -7.914 1.00 93.50 284 ALA A N 1
ATOM 2196 C CA . ALA A 1 284 ? 22.464 -5.119 -9.123 1.00 93.50 284 ALA A CA 1
ATOM 2197 C C . ALA A 1 284 ? 23.411 -3.932 -8.885 1.00 93.50 284 ALA A C 1
ATOM 2199 O O . ALA A 1 284 ? 24.332 -3.727 -9.672 1.00 93.50 284 ALA A O 1
ATOM 2200 N N . ALA A 1 285 ? 23.236 -3.202 -7.778 1.00 91.56 285 ALA A N 1
ATOM 2201 C CA . ALA A 1 285 ? 24.112 -2.101 -7.395 1.00 91.56 285 ALA A CA 1
ATOM 2202 C C . ALA A 1 285 ? 25.565 -2.589 -7.257 1.00 91.56 285 ALA A C 1
ATOM 2204 O O . ALA A 1 285 ? 26.461 -2.028 -7.878 1.00 91.56 285 ALA A O 1
ATOM 2205 N N . SER A 1 286 ? 25.796 -3.709 -6.557 1.00 87.94 286 SER A N 1
ATOM 2206 C CA . SER A 1 286 ? 27.136 -4.303 -6.362 1.00 87.94 286 SER A CA 1
ATOM 2207 C C . SER A 1 286 ? 27.869 -4.715 -7.645 1.00 87.94 286 SER A C 1
ATOM 2209 O O . SER A 1 286 ? 29.062 -5.012 -7.603 1.00 87.94 286 SER A O 1
ATOM 2211 N N . ARG A 1 287 ? 27.170 -4.732 -8.785 1.00 87.50 287 ARG A N 1
ATOM 2212 C CA . ARG A 1 287 ? 27.670 -5.172 -10.091 1.00 87.50 287 ARG A CA 1
ATOM 2213 C C . ARG A 1 287 ? 27.749 -4.043 -11.120 1.00 87.50 287 ARG A C 1
ATOM 2215 O O . ARG A 1 287 ? 28.104 -4.316 -12.266 1.00 87.50 287 ARG A O 1
ATOM 2222 N N . THR A 1 288 ? 27.472 -2.787 -10.754 1.00 83.31 288 THR A N 1
ATOM 2223 C CA . THR A 1 288 ? 27.493 -1.679 -11.730 1.00 83.31 288 THR A CA 1
ATOM 2224 C C . THR A 1 288 ? 28.852 -1.507 -12.410 1.00 83.31 288 THR A C 1
ATOM 2226 O O . THR A 1 288 ? 28.892 -1.174 -13.591 1.00 83.31 288 THR A O 1
ATOM 2229 N N . GLY A 1 289 ? 29.953 -1.852 -11.725 1.00 74.50 289 GLY A N 1
ATOM 2230 C CA . GLY A 1 289 ? 31.303 -1.860 -12.300 1.00 74.50 289 GLY A CA 1
ATOM 2231 C C . GLY A 1 289 ? 31.488 -2.797 -13.506 1.00 74.50 289 GLY A C 1
ATOM 2232 O O . GLY A 1 289 ? 32.419 -2.599 -14.282 1.00 74.50 289 GLY A O 1
ATOM 2233 N N . SER A 1 290 ? 30.612 -3.793 -13.688 1.00 77.75 290 SER A N 1
ATOM 2234 C CA . SER A 1 290 ? 30.543 -4.613 -14.906 1.00 77.75 290 SER A CA 1
ATOM 2235 C C . SER A 1 290 ? 29.383 -4.208 -15.815 1.00 77.75 290 SER A C 1
ATOM 2237 O O . SER A 1 290 ? 29.584 -3.966 -17.003 1.00 77.75 290 SER A O 1
ATOM 2239 N N . GLU A 1 291 ? 28.164 -4.142 -15.272 1.00 84.75 291 GLU A N 1
ATOM 2240 C CA . GLU A 1 291 ? 26.974 -3.746 -16.023 1.00 84.75 291 GLU A CA 1
ATOM 2241 C C . GLU A 1 291 ? 25.894 -3.213 -15.077 1.00 84.75 291 GLU A C 1
ATOM 2243 O O . GLU A 1 291 ? 25.469 -3.891 -14.143 1.00 84.75 291 GLU A O 1
ATOM 2248 N N . ASN A 1 292 ? 25.384 -2.019 -15.375 1.00 93.06 292 ASN A N 1
ATOM 2249 C CA . ASN A 1 292 ? 24.143 -1.528 -14.794 1.00 93.06 292 ASN A CA 1
ATOM 2250 C C . ASN A 1 292 ? 22.945 -2.057 -15.609 1.00 93.06 292 ASN A C 1
ATOM 2252 O O . ASN A 1 292 ? 22.801 -1.689 -16.784 1.00 93.06 292 ASN A O 1
ATOM 2256 N N . PRO A 1 293 ? 22.056 -2.885 -15.023 1.00 94.50 293 PRO A N 1
ATOM 2257 C CA . PRO A 1 293 ? 20.976 -3.534 -15.768 1.00 94.50 293 PRO A CA 1
ATOM 2258 C C . PRO A 1 293 ? 19.923 -2.553 -16.305 1.00 94.50 293 PRO A C 1
ATOM 2260 O O . PRO A 1 293 ? 19.141 -2.922 -17.181 1.00 94.50 293 PRO A O 1
ATOM 2263 N N . PHE A 1 294 ? 19.917 -1.302 -15.835 1.00 95.94 294 PHE A N 1
ATOM 2264 C CA . PHE A 1 294 ? 18.989 -0.257 -16.275 1.00 95.94 294 PHE A CA 1
ATOM 2265 C C . PHE A 1 294 ? 19.549 0.638 -17.392 1.00 95.94 294 PHE A C 1
ATOM 2267 O O . PHE A 1 294 ? 18.829 1.489 -17.922 1.00 95.94 294 PHE A O 1
ATOM 2274 N N . ARG A 1 295 ? 20.813 0.438 -17.797 1.00 94.12 295 ARG A N 1
ATOM 2275 C CA . ARG A 1 295 ? 21.442 1.198 -18.886 1.00 94.12 295 ARG A CA 1
ATOM 2276 C C . ARG A 1 295 ? 20.918 0.747 -20.250 1.00 94.12 295 ARG A C 1
ATOM 2278 O O . ARG A 1 295 ? 20.989 -0.440 -20.594 1.00 94.12 295 ARG A O 1
ATOM 2285 N N . ILE A 1 296 ? 20.456 1.707 -21.050 1.00 90.12 296 ILE A N 1
ATOM 2286 C CA . ILE A 1 296 ? 19.978 1.498 -22.424 1.00 90.12 296 ILE A CA 1
ATOM 2287 C C . ILE A 1 296 ? 21.175 1.623 -23.377 1.00 90.12 296 ILE A C 1
ATOM 2289 O O . ILE A 1 296 ? 21.465 2.707 -23.883 1.00 90.12 296 ILE A O 1
ATOM 2293 N N . SER A 1 297 ? 21.894 0.522 -23.605 1.00 68.50 297 SER A N 1
ATOM 2294 C CA . SER A 1 297 ? 23.125 0.505 -24.415 1.00 68.50 297 SER A CA 1
ATOM 2295 C C . SER A 1 297 ? 22.984 -0.125 -25.807 1.00 68.50 297 SER A C 1
ATOM 2297 O O . SER A 1 297 ? 23.831 0.137 -26.647 1.00 68.50 297 SER A O 1
ATOM 2299 N N . ASN A 1 298 ? 21.916 -0.880 -26.094 1.00 66.88 298 ASN A N 1
ATOM 2300 C CA . ASN A 1 298 ? 21.652 -1.495 -27.406 1.00 66.88 298 ASN A CA 1
ATOM 2301 C C . ASN A 1 298 ? 20.138 -1.721 -27.585 1.00 66.88 298 ASN A C 1
ATOM 2303 O O . ASN A 1 298 ? 19.628 -2.762 -27.160 1.00 66.88 298 ASN A O 1
ATOM 2307 N N . PRO A 1 299 ? 19.383 -0.758 -28.143 1.00 68.62 299 PRO A N 1
ATOM 2308 C CA . PRO A 1 299 ? 17.948 -0.928 -28.317 1.00 68.62 299 PRO A CA 1
ATOM 2309 C C . PRO A 1 299 ? 17.659 -2.026 -29.347 1.00 68.62 299 PRO A C 1
ATOM 2311 O O . PRO A 1 299 ? 18.167 -1.988 -30.468 1.00 68.62 299 PRO A O 1
ATOM 2314 N N . ALA A 1 300 ? 16.828 -3.001 -28.982 1.00 66.50 300 ALA A N 1
ATOM 2315 C CA . ALA A 1 300 ? 16.417 -4.044 -29.916 1.00 66.50 300 ALA A CA 1
ATOM 2316 C C . ALA A 1 300 ? 15.528 -3.430 -31.006 1.00 66.50 300 ALA A C 1
ATOM 2318 O O . ALA A 1 300 ? 14.521 -2.804 -30.688 1.00 66.50 300 ALA A O 1
ATOM 2319 N N . SER A 1 301 ? 15.857 -3.627 -32.286 1.00 66.69 301 SER A N 1
ATOM 2320 C CA . SER A 1 301 ? 14.945 -3.260 -33.374 1.00 66.69 301 SER A CA 1
ATOM 2321 C C . SER A 1 301 ? 13.802 -4.269 -33.413 1.00 66.69 301 SER A C 1
ATOM 2323 O O . SER A 1 301 ? 13.963 -5.401 -33.872 1.00 66.69 301 SER A O 1
ATOM 2325 N N . ILE A 1 302 ? 12.649 -3.881 -32.874 1.00 73.56 302 ILE A N 1
ATOM 2326 C CA . ILE A 1 302 ? 11.427 -4.664 -33.040 1.00 73.56 302 ILE A CA 1
ATOM 2327 C C . ILE A 1 302 ? 10.812 -4.356 -34.408 1.00 73.56 302 ILE A C 1
ATOM 2329 O O . ILE A 1 302 ? 10.900 -3.235 -34.909 1.00 73.56 302 ILE A O 1
ATOM 2333 N N . GLY A 1 303 ? 10.202 -5.372 -35.024 1.00 61.38 303 GLY A N 1
ATOM 2334 C CA . GLY A 1 303 ? 9.469 -5.221 -36.281 1.00 61.38 303 GLY A CA 1
ATOM 2335 C C . GLY A 1 303 ? 8.273 -4.267 -36.161 1.00 61.38 303 GLY A C 1
ATOM 2336 O O . GLY A 1 303 ? 8.074 -3.596 -35.150 1.00 61.38 303 GLY A O 1
ATOM 2337 N N . LYS A 1 304 ? 7.445 -4.211 -37.209 1.00 67.25 304 LYS A N 1
ATOM 2338 C CA . LYS A 1 304 ? 6.317 -3.275 -37.285 1.00 67.25 304 LYS A CA 1
ATOM 2339 C C . LYS A 1 304 ? 5.410 -3.381 -36.048 1.00 67.25 304 LYS A C 1
ATOM 2341 O O . LYS A 1 304 ? 4.894 -4.447 -35.728 1.00 67.25 304 LYS A O 1
ATOM 2346 N N . VAL A 1 305 ? 5.232 -2.251 -35.372 1.00 68.62 305 VAL A N 1
ATOM 2347 C CA . VAL A 1 305 ? 4.298 -2.080 -34.257 1.00 68.62 305 VAL A CA 1
ATOM 2348 C C . VAL A 1 305 ? 2.955 -1.676 -34.853 1.00 68.62 305 VAL A C 1
ATOM 2350 O O . VAL A 1 305 ? 2.840 -0.617 -35.474 1.00 68.62 305 VAL A O 1
ATOM 2353 N N . ASP A 1 306 ? 1.946 -2.527 -34.703 1.00 64.56 306 ASP A N 1
ATOM 2354 C CA . ASP A 1 306 ? 0.604 -2.240 -35.202 1.00 64.56 306 ASP A CA 1
ATOM 2355 C C . ASP A 1 306 ? -0.177 -1.356 -34.221 1.00 64.56 306 ASP A C 1
ATOM 2357 O O . ASP A 1 306 ? 0.040 -1.375 -33.007 1.00 64.56 306 ASP A O 1
ATOM 2361 N N . LYS A 1 307 ? -1.145 -0.587 -34.739 1.00 53.38 307 LYS A N 1
ATOM 2362 C CA . LYS A 1 307 ? -2.089 0.159 -33.894 1.00 53.38 307 LYS A CA 1
ATOM 2363 C C . LYS A 1 307 ? -2.965 -0.829 -33.121 1.00 53.38 307 LYS A C 1
ATOM 2365 O O . LYS A 1 307 ? -3.952 -1.339 -33.654 1.00 53.38 307 LYS A O 1
ATOM 2370 N N . ALA A 1 308 ? -2.627 -1.085 -31.861 1.00 49.25 308 ALA A N 1
ATOM 2371 C CA . ALA A 1 308 ? -3.459 -1.892 -30.982 1.00 49.25 308 ALA A CA 1
ATOM 2372 C C . ALA A 1 308 ? -4.774 -1.154 -30.666 1.00 49.25 308 ALA A C 1
ATOM 2374 O O . ALA A 1 308 ? -4.786 0.035 -30.347 1.00 49.25 308 ALA A O 1
ATOM 2375 N N . LYS A 1 309 ? -5.905 -1.862 -30.776 1.00 44.66 309 LYS A N 1
ATOM 2376 C CA . LYS A 1 309 ? -7.213 -1.344 -30.354 1.00 44.66 309 LYS A CA 1
ATOM 2377 C C . LYS A 1 309 ? -7.382 -1.586 -28.851 1.00 44.66 309 LYS A C 1
ATOM 2379 O O . LYS A 1 309 ? -7.129 -2.706 -28.404 1.00 44.66 309 LYS A O 1
ATOM 2384 N N . PRO A 1 310 ? -7.857 -0.599 -28.073 1.00 43.50 310 PRO A N 1
ATOM 2385 C CA . PRO A 1 310 ? -8.136 -0.810 -26.660 1.00 43.50 310 PRO A CA 1
ATOM 2386 C C . PRO A 1 310 ? -9.206 -1.911 -26.499 1.00 43.50 310 PRO A C 1
ATOM 2388 O O . PRO A 1 310 ? -10.236 -1.854 -27.178 1.00 43.50 310 PRO A O 1
ATOM 2391 N N . PRO A 1 311 ? -9.011 -2.906 -25.613 1.00 45.19 311 PRO A N 1
ATOM 2392 C CA . PRO A 1 311 ? -10.020 -3.937 -25.368 1.00 45.19 311 PRO A CA 1
ATOM 2393 C C . PRO A 1 311 ? -11.328 -3.305 -24.869 1.00 45.19 311 PRO A C 1
ATOM 2395 O O . PRO A 1 311 ? -11.289 -2.504 -23.932 1.00 45.19 311 PRO A O 1
ATOM 2398 N N . LYS A 1 312 ? -12.475 -3.634 -25.472 1.00 43.31 312 LYS A N 1
ATOM 2399 C CA . LYS A 1 312 ? -13.792 -3.127 -25.044 1.00 43.31 312 LYS A CA 1
ATOM 2400 C C . LYS A 1 312 ? -14.380 -4.007 -23.937 1.00 43.31 312 LYS A C 1
ATOM 2402 O O . LYS A 1 312 ? -14.264 -5.226 -24.009 1.00 43.31 312 LYS A O 1
ATOM 2407 N N . GLU A 1 313 ? -15.031 -3.396 -22.948 1.00 47.44 313 GLU A N 1
ATOM 2408 C CA . GLU A 1 313 ? -15.897 -4.118 -22.006 1.00 47.44 313 GLU A CA 1
ATOM 2409 C C . GLU A 1 313 ? -17.114 -4.704 -22.735 1.00 47.44 313 GLU A C 1
ATOM 2411 O O . GLU A 1 313 ? -17.608 -4.124 -23.710 1.00 47.44 313 GLU A O 1
ATOM 2416 N N . THR A 1 314 ? -17.605 -5.858 -22.274 1.00 45.34 314 THR A N 1
ATOM 2417 C CA . THR A 1 314 ? -18.769 -6.506 -22.886 1.00 45.34 314 THR A CA 1
ATOM 2418 C C . THR A 1 314 ? -20.076 -6.028 -22.255 1.00 45.34 314 THR A C 1
ATOM 2420 O O . THR A 1 314 ? -20.189 -5.843 -21.046 1.00 45.34 314 THR A O 1
ATOM 2423 N N . TRP A 1 315 ? -21.111 -5.864 -23.083 1.00 40.53 315 TRP A N 1
ATOM 2424 C CA . TRP A 1 315 ? -22.450 -5.416 -22.669 1.00 40.53 315 TRP A CA 1
ATOM 2425 C C . TRP A 1 315 ? -23.085 -6.315 -21.582 1.00 40.53 315 TRP A C 1
ATOM 2427 O O . TRP A 1 315 ? -23.873 -5.854 -20.755 1.00 40.53 315 TRP A O 1
ATOM 2437 N N . GLY A 1 316 ? -22.699 -7.597 -21.541 1.00 46.78 316 GLY A N 1
ATOM 2438 C CA . GLY A 1 316 ? -23.153 -8.566 -20.540 1.00 46.78 316 GLY A CA 1
ATOM 2439 C C . GLY A 1 316 ? -22.617 -8.314 -19.126 1.00 46.78 316 GLY A C 1
ATOM 2440 O O . GLY A 1 316 ? -23.301 -8.633 -18.151 1.00 46.78 316 GLY A O 1
ATOM 2441 N N . ASP A 1 317 ? -21.439 -7.703 -18.986 1.00 49.25 317 ASP A N 1
ATOM 2442 C CA . ASP A 1 317 ? -20.874 -7.341 -17.678 1.00 49.25 317 ASP A CA 1
ATOM 2443 C C . ASP A 1 317 ? -21.655 -6.177 -17.056 1.00 49.25 317 ASP A C 1
ATOM 2445 O O . ASP A 1 317 ? -22.023 -6.203 -15.880 1.00 49.25 317 ASP A O 1
ATOM 2449 N N . TRP A 1 318 ? -22.035 -5.201 -17.883 1.00 49.75 318 TRP A N 1
ATOM 2450 C CA . TRP A 1 318 ? -22.839 -4.057 -17.462 1.00 49.75 318 TRP A CA 1
ATOM 2451 C C . TRP A 1 318 ? -24.233 -4.460 -16.949 1.00 49.75 318 TRP A C 1
ATOM 2453 O O . TRP A 1 318 ? -24.667 -3.996 -15.888 1.00 49.75 318 TRP A O 1
ATOM 2463 N N . PHE A 1 319 ? -24.931 -5.351 -17.665 1.00 51.19 319 PHE A N 1
ATOM 2464 C CA . PHE A 1 319 ? -26.283 -5.787 -17.294 1.00 51.19 319 PHE A CA 1
ATOM 2465 C C . PHE A 1 319 ? -26.291 -6.615 -15.999 1.00 51.19 319 PHE A C 1
ATOM 2467 O O . PHE A 1 319 ? -27.097 -6.351 -15.100 1.00 51.19 319 PHE A O 1
ATOM 2474 N N . ARG A 1 320 ? -25.334 -7.545 -15.844 1.00 57.59 320 ARG A N 1
ATOM 2475 C CA . ARG A 1 320 ? -25.153 -8.333 -14.608 1.00 57.59 320 ARG A CA 1
ATOM 2476 C C . ARG A 1 320 ? -24.900 -7.439 -13.392 1.00 57.59 320 ARG A C 1
ATOM 2478 O O . ARG A 1 320 ? -25.544 -7.617 -12.354 1.00 57.59 320 ARG A O 1
ATOM 2485 N N . ASN A 1 321 ? -24.063 -6.414 -13.547 1.00 55.19 321 ASN A N 1
ATOM 2486 C CA . ASN A 1 321 ? -23.765 -5.447 -12.487 1.00 55.19 321 ASN A CA 1
ATOM 2487 C C . ASN A 1 321 ? -24.973 -4.586 -12.091 1.00 55.19 321 ASN A C 1
ATOM 2489 O O . ASN A 1 321 ? -25.070 -4.128 -10.951 1.00 55.19 321 ASN A O 1
ATOM 2493 N N . ARG A 1 322 ? -25.924 -4.346 -13.001 1.00 58.41 322 ARG A N 1
ATOM 2494 C CA . ARG A 1 322 ? -27.142 -3.580 -12.696 1.00 58.41 322 ARG A CA 1
ATOM 2495 C C . ARG A 1 322 ? -28.162 -4.403 -11.906 1.00 58.41 322 ARG A C 1
ATOM 2497 O O . ARG A 1 322 ? -28.658 -3.910 -10.895 1.00 58.41 322 ARG A O 1
ATOM 2504 N N . ILE A 1 323 ? -28.420 -5.648 -12.311 1.00 60.31 323 ILE A N 1
ATOM 2505 C CA . ILE A 1 323 ? -29.335 -6.556 -11.593 1.00 60.31 323 ILE A CA 1
ATOM 2506 C C . ILE A 1 323 ? -28.811 -6.840 -10.181 1.00 60.31 323 ILE A C 1
ATOM 2508 O O . ILE A 1 323 ? -29.552 -6.743 -9.202 1.00 60.31 323 ILE A O 1
ATOM 2512 N N . ARG A 1 324 ? -27.506 -7.106 -10.052 1.00 58.84 324 ARG A N 1
ATOM 2513 C CA . ARG A 1 324 ? -26.853 -7.354 -8.761 1.00 58.84 324 ARG A CA 1
ATOM 2514 C C . ARG A 1 324 ? -26.982 -6.176 -7.793 1.00 58.84 324 ARG A C 1
ATOM 2516 O O . ARG A 1 324 ? -27.271 -6.393 -6.619 1.00 58.84 324 ARG A O 1
ATOM 2523 N N . ARG A 1 325 ? -26.794 -4.937 -8.269 1.00 57.31 325 ARG A N 1
ATOM 2524 C CA . ARG A 1 325 ? -26.947 -3.725 -7.441 1.00 57.31 325 ARG A CA 1
ATOM 2525 C C . ARG A 1 325 ? -28.347 -3.601 -6.852 1.00 57.31 325 ARG A C 1
ATOM 2527 O O . ARG A 1 325 ? -28.483 -3.165 -5.714 1.00 57.31 325 ARG A O 1
ATOM 2534 N N . PHE A 1 326 ? -29.366 -4.003 -7.605 1.00 58.56 326 PHE A N 1
ATOM 2535 C CA . PHE A 1 326 ? -30.741 -4.010 -7.121 1.00 58.56 326 PHE A CA 1
ATOM 2536 C C . PHE A 1 326 ? -30.954 -5.082 -6.039 1.00 58.56 326 PHE A C 1
ATOM 2538 O O . PHE A 1 326 ? -31.481 -4.776 -4.973 1.00 58.56 326 PHE A O 1
ATOM 2545 N N . ALA A 1 327 ? -30.454 -6.303 -6.261 1.00 60.41 327 ALA A N 1
ATOM 2546 C CA . ALA A 1 327 ? -30.577 -7.406 -5.304 1.00 60.41 327 ALA A CA 1
ATOM 2547 C C . ALA A 1 327 ? -29.840 -7.148 -3.972 1.00 60.41 327 ALA A C 1
ATOM 2549 O O . ALA A 1 327 ? -30.406 -7.367 -2.904 1.00 60.41 327 ALA A O 1
ATOM 2550 N N . LEU A 1 328 ? -28.601 -6.637 -4.017 1.00 57.28 328 LEU A N 1
ATOM 2551 C CA . LEU A 1 328 ? -27.823 -6.322 -2.809 1.00 57.28 328 LEU A CA 1
ATOM 2552 C C . LEU A 1 328 ? -28.419 -5.152 -2.015 1.00 57.28 328 LEU A C 1
ATOM 2554 O O . LEU A 1 328 ? -28.410 -5.193 -0.790 1.00 57.28 328 LEU A O 1
ATOM 2558 N N . ARG A 1 329 ? -28.992 -4.142 -2.687 1.00 57.22 329 ARG A N 1
ATOM 2559 C CA . ARG A 1 329 ? -29.722 -3.056 -2.007 1.00 57.22 329 ARG A CA 1
ATOM 2560 C C . ARG A 1 329 ? -30.969 -3.563 -1.282 1.00 57.22 329 ARG A C 1
ATOM 2562 O O . ARG A 1 329 ? -31.248 -3.087 -0.190 1.00 57.22 329 ARG A O 1
ATOM 2569 N N . GLY A 1 330 ? -31.681 -4.531 -1.863 1.00 53.91 330 GLY A N 1
ATOM 2570 C CA . GLY A 1 330 ? -32.828 -5.175 -1.215 1.00 53.91 330 GLY A CA 1
ATOM 2571 C C . GLY A 1 330 ? -32.434 -6.000 0.015 1.00 53.91 330 GLY A C 1
ATOM 2572 O O . GLY A 1 330 ? -33.099 -5.921 1.040 1.00 53.91 330 GLY A O 1
ATOM 2573 N N . LEU A 1 331 ? -31.317 -6.734 -0.051 1.00 55.31 331 LEU A N 1
ATOM 2574 C CA . LEU A 1 331 ? -30.796 -7.527 1.072 1.00 55.31 331 LEU A CA 1
ATOM 2575 C C . LEU A 1 331 ? -30.214 -6.664 2.203 1.00 55.31 331 LEU A C 1
ATOM 2577 O O . LEU A 1 331 ? -30.443 -6.969 3.367 1.00 55.31 331 LEU A O 1
ATOM 2581 N N . ALA A 1 332 ? -29.529 -5.563 1.881 1.00 50.16 332 ALA A N 1
ATOM 2582 C CA . ALA A 1 332 ? -28.982 -4.639 2.880 1.00 50.16 332 ALA A CA 1
ATOM 2583 C C . ALA A 1 332 ? -30.071 -3.923 3.703 1.00 50.16 332 ALA A C 1
ATOM 2585 O O . ALA A 1 332 ? -29.824 -3.510 4.832 1.00 50.16 332 ALA A O 1
ATOM 2586 N N . GLN A 1 333 ? -31.294 -3.807 3.171 1.00 48.56 333 GLN A N 1
ATOM 2587 C CA . GLN A 1 333 ? -32.445 -3.295 3.922 1.00 48.56 333 GLN A CA 1
ATOM 2588 C C . GLN A 1 333 ? -33.033 -4.320 4.907 1.00 48.56 333 GLN A C 1
ATOM 2590 O O . GLN A 1 333 ? -33.768 -3.921 5.807 1.00 48.56 333 GLN A O 1
ATOM 2595 N N . LEU A 1 334 ? -32.709 -5.611 4.760 1.00 44.47 334 LEU A N 1
ATOM 2596 C CA . LEU A 1 334 ? -33.291 -6.713 5.538 1.00 44.47 334 LEU A CA 1
ATOM 2597 C C . LEU A 1 334 ? -32.460 -7.126 6.761 1.00 44.47 334 LEU A C 1
ATOM 2599 O O . LEU A 1 334 ? -32.958 -7.860 7.608 1.00 44.47 334 LEU A O 1
ATOM 2603 N N . THR A 1 335 ? -31.223 -6.650 6.894 1.00 49.59 335 THR A N 1
ATOM 2604 C CA . THR A 1 335 ? -30.361 -6.934 8.051 1.00 49.59 335 THR A CA 1
ATOM 2605 C C . THR A 1 335 ? -30.017 -5.635 8.763 1.00 49.59 335 THR A C 1
ATOM 2607 O O . THR A 1 335 ? -28.973 -5.034 8.514 1.00 49.59 335 THR A O 1
ATOM 2610 N N . ARG A 1 336 ? -30.915 -5.180 9.640 1.00 55.16 336 ARG A N 1
ATOM 2611 C CA . ARG A 1 336 ? -30.595 -4.151 10.632 1.00 55.16 336 ARG A CA 1
ATOM 2612 C C . ARG A 1 336 ? -30.356 -4.836 11.972 1.00 55.16 336 ARG A C 1
ATOM 2614 O O . ARG A 1 336 ? -31.203 -5.631 12.376 1.00 55.16 336 ARG A O 1
ATOM 2621 N N . PRO A 1 337 ? -29.252 -4.556 12.674 1.00 52.62 337 PRO A N 1
ATOM 2622 C CA . PRO A 1 337 ? -29.190 -4.900 14.080 1.00 52.62 337 PRO A CA 1
ATOM 2623 C C . PRO A 1 337 ? -30.241 -4.057 14.815 1.00 52.62 337 PRO A C 1
ATOM 2625 O O . PRO A 1 337 ? -30.198 -2.835 14.771 1.00 52.62 337 PRO A O 1
ATOM 2628 N N . GLU A 1 338 ? -31.198 -4.705 15.481 1.00 52.47 338 GLU A N 1
ATOM 2629 C CA . GLU A 1 338 ? -32.174 -4.039 16.366 1.00 52.47 338 GLU A CA 1
ATOM 2630 C C . GLU A 1 338 ? -31.522 -3.477 17.647 1.00 52.47 338 GLU A C 1
ATOM 2632 O O . GLU A 1 338 ? -32.184 -2.849 18.469 1.00 52.47 338 GLU A O 1
ATOM 2637 N N . GLN A 1 339 ? -30.222 -3.712 17.847 1.00 68.12 339 GLN A N 1
ATOM 2638 C CA . GLN A 1 339 ? -29.530 -3.460 19.103 1.00 68.12 339 GLN A CA 1
ATOM 2639 C C . GLN A 1 339 ? -28.739 -2.148 19.072 1.00 68.12 339 GLN A C 1
ATOM 2641 O O . GLN A 1 339 ? -28.006 -1.866 18.124 1.00 68.12 339 GLN A O 1
ATOM 2646 N N . SER A 1 340 ? -28.856 -1.373 20.152 1.00 86.19 340 SER A N 1
ATOM 2647 C CA . SER A 1 340 ? -28.020 -0.199 20.413 1.00 86.19 340 SER A CA 1
ATOM 2648 C C . SER A 1 340 ? -26.536 -0.573 20.456 1.00 86.19 340 SER A C 1
ATOM 2650 O O . SER A 1 340 ? -26.174 -1.563 21.101 1.00 86.19 340 SER A O 1
ATOM 2652 N N . SER A 1 341 ? -25.677 0.246 19.855 1.00 94.88 341 SER A N 1
ATOM 2653 C CA . SER A 1 341 ? -24.222 0.060 19.872 1.00 94.88 341 SER A CA 1
ATOM 2654 C C . SER A 1 341 ? -23.601 0.608 21.150 1.00 94.88 341 SER A C 1
ATOM 2656 O O . SER A 1 341 ? -24.059 1.608 21.697 1.00 94.88 341 SER A O 1
ATOM 2658 N N . LEU A 1 342 ? -22.533 -0.034 21.620 1.00 96.38 342 LEU A N 1
ATOM 2659 C CA . LEU A 1 342 ? -21.747 0.416 22.768 1.00 96.38 342 LEU A CA 1
ATOM 2660 C C . LEU A 1 342 ? -20.409 0.981 22.286 1.00 96.38 342 LEU A C 1
ATOM 2662 O O . LEU A 1 342 ? -19.724 0.341 21.486 1.00 96.38 342 LEU A O 1
ATOM 2666 N N . VAL A 1 343 ? -20.030 2.151 22.796 1.00 97.88 343 VAL A N 1
ATOM 2667 C CA . VAL A 1 343 ? -18.734 2.786 22.532 1.00 97.88 343 VAL A CA 1
ATOM 2668 C C . VAL A 1 343 ? -18.089 3.165 23.860 1.00 97.88 343 VAL A C 1
ATOM 2670 O O . VAL A 1 343 ? -18.708 3.821 24.698 1.00 97.88 343 VAL A O 1
ATOM 2673 N N . SER A 1 344 ? -16.846 2.730 24.049 1.00 98.12 344 SER A N 1
ATOM 2674 C CA . SER A 1 344 ? -16.048 3.006 25.244 1.00 98.12 344 SER A CA 1
ATOM 2675 C C . SER A 1 344 ? -15.070 4.145 24.989 1.00 98.12 344 SER A C 1
ATOM 2677 O O . SER A 1 344 ? -14.438 4.183 23.931 1.00 98.12 344 SER A O 1
ATOM 2679 N N . LEU A 1 345 ? -14.962 5.077 25.935 1.00 97.56 345 LEU A N 1
ATOM 2680 C CA . LEU A 1 345 ? -14.106 6.256 25.846 1.00 97.56 345 LEU A CA 1
ATOM 2681 C C . LEU A 1 345 ? -13.175 6.340 27.052 1.00 97.56 345 LEU A C 1
ATOM 2683 O O . LEU A 1 345 ? -13.547 6.011 28.181 1.00 97.56 345 LEU A O 1
ATOM 2687 N N . ALA A 1 346 ? -11.957 6.803 26.804 1.00 96.38 346 ALA A N 1
ATOM 2688 C CA . ALA A 1 346 ? -10.980 7.067 27.842 1.00 96.38 346 ALA A CA 1
ATOM 2689 C C . ALA A 1 346 ? -10.240 8.366 27.538 1.00 96.38 346 ALA A C 1
ATOM 2691 O O . ALA A 1 346 ? -9.876 8.620 26.384 1.00 96.38 346 ALA A O 1
ATOM 2692 N N . HIS A 1 347 ? -9.992 9.158 28.581 1.00 95.00 347 HIS A N 1
ATOM 2693 C CA . HIS A 1 347 ? -9.127 10.317 28.478 1.00 95.00 347 HIS A CA 1
ATOM 2694 C C . HIS A 1 347 ? -7.676 9.901 28.735 1.00 95.00 347 HIS A C 1
ATOM 2696 O O . HIS A 1 347 ? -7.373 9.170 29.685 1.00 95.00 347 HIS A O 1
ATOM 2702 N N . GLN A 1 348 ? -6.783 10.371 27.871 1.00 95.06 348 GLN A N 1
ATOM 2703 C CA . GLN A 1 348 ? -5.353 10.127 27.926 1.00 95.06 348 GLN A CA 1
ATOM 2704 C C . GLN A 1 348 ? -4.613 11.360 27.419 1.00 95.06 348 GLN A C 1
ATOM 2706 O O . GLN A 1 348 ? -4.653 11.672 26.231 1.00 95.06 348 GLN A O 1
ATOM 2711 N N . GLN A 1 349 ? -3.920 12.060 28.315 1.00 92.12 349 GLN A N 1
ATOM 2712 C CA . GLN A 1 349 ? -3.340 13.364 27.998 1.00 92.12 349 GLN A CA 1
ATOM 2713 C C . GLN A 1 349 ? -2.147 13.268 27.043 1.00 92.12 349 GLN A C 1
ATOM 2715 O O . GLN A 1 349 ? -1.888 14.194 26.283 1.00 92.12 349 GLN A O 1
ATOM 2720 N N . ASN A 1 350 ? -1.372 12.193 27.100 1.00 94.44 350 ASN A N 1
ATOM 2721 C CA . ASN A 1 350 ? -0.088 12.117 26.412 1.00 94.44 350 ASN A CA 1
ATOM 2722 C C . ASN A 1 350 ? 0.296 10.655 26.116 1.00 94.44 350 ASN A C 1
ATOM 2724 O O . ASN A 1 350 ? -0.453 9.742 26.475 1.00 94.44 350 ASN A O 1
ATOM 2728 N N . TYR A 1 351 ? 1.416 10.432 25.425 1.00 96.06 351 TYR A N 1
ATOM 2729 C CA . TYR A 1 351 ? 1.869 9.079 25.058 1.00 96.06 351 TYR A CA 1
ATOM 2730 C C . TYR A 1 351 ? 2.922 8.512 26.027 1.00 96.06 351 TYR A C 1
ATOM 2732 O O . TYR A 1 351 ? 3.311 7.355 25.877 1.00 96.06 351 TYR A O 1
ATOM 2740 N N . GLU A 1 352 ? 3.408 9.319 26.971 1.00 93.56 352 GLU A N 1
ATOM 2741 C CA . GLU A 1 352 ? 4.451 8.988 27.945 1.00 93.56 352 GLU A CA 1
ATOM 2742 C C . GLU A 1 352 ? 3.907 8.173 29.124 1.00 93.56 352 GLU A C 1
ATOM 2744 O O . GLU A 1 352 ? 4.612 7.338 29.693 1.00 93.56 352 GLU A O 1
ATOM 2749 N N . GLU A 1 353 ? 2.652 8.408 29.496 1.00 92.44 353 GLU A N 1
ATOM 2750 C CA . GLU A 1 353 ? 1.949 7.630 30.511 1.00 92.44 353 GLU A CA 1
ATOM 2751 C C . GLU A 1 353 ? 1.564 6.228 30.006 1.00 92.44 353 GLU A C 1
ATOM 2753 O O . GLU A 1 353 ? 1.404 5.973 28.811 1.00 92.44 353 GLU A O 1
ATOM 2758 N N . ALA A 1 354 ? 1.388 5.290 30.941 1.00 94.25 354 ALA A N 1
ATOM 2759 C CA . ALA A 1 354 ? 1.077 3.903 30.614 1.00 94.25 354 ALA A CA 1
ATOM 2760 C C . ALA A 1 354 ? -0.292 3.768 29.920 1.00 94.25 354 ALA A C 1
ATOM 2762 O O . ALA A 1 354 ? -1.342 3.963 30.531 1.00 94.25 354 ALA A O 1
ATOM 2763 N N . LEU A 1 355 ? -0.275 3.353 28.650 1.00 97.81 355 LEU A N 1
ATOM 2764 C CA . LEU A 1 355 ? -1.474 3.210 27.817 1.00 97.81 355 LEU A CA 1
ATOM 2765 C C . LEU A 1 355 ? -2.220 1.884 28.015 1.00 97.81 355 LEU A C 1
ATOM 2767 O O . LEU A 1 355 ? -3.437 1.836 27.841 1.00 97.81 355 LEU A O 1
ATOM 2771 N N . LEU A 1 356 ? -1.517 0.808 28.382 1.00 98.06 356 LEU A N 1
ATOM 2772 C CA . LEU A 1 356 ? -2.105 -0.529 28.512 1.00 98.06 356 LEU A CA 1
ATOM 2773 C C . LEU A 1 356 ? -3.309 -0.576 29.475 1.00 98.06 356 LEU A C 1
ATOM 2775 O O . LEU A 1 356 ? -4.348 -1.084 29.056 1.00 98.06 356 LEU A O 1
ATOM 2779 N N . PRO A 1 357 ? -3.267 0.001 30.697 1.00 97.69 357 PRO A N 1
ATOM 2780 C CA . PRO A 1 357 ? -4.429 -0.001 31.589 1.00 97.69 357 PRO A CA 1
ATOM 2781 C C . PRO A 1 357 ? -5.666 0.672 30.977 1.00 97.69 357 PRO A C 1
ATOM 2783 O O . PRO A 1 357 ? -6.777 0.160 31.112 1.00 97.69 357 PRO A O 1
ATOM 2786 N N . LYS A 1 358 ? -5.480 1.787 30.254 1.00 96.94 358 LYS A N 1
ATOM 2787 C CA . LYS A 1 358 ? -6.568 2.490 29.557 1.00 96.94 358 LYS A CA 1
ATOM 2788 C C . LYS A 1 358 ? -7.117 1.653 28.402 1.00 96.94 358 LYS A C 1
ATOM 2790 O O . LYS A 1 358 ? -8.330 1.531 28.258 1.00 96.94 358 LYS A O 1
ATOM 2795 N N . VAL A 1 359 ? -6.247 1.027 27.609 1.00 98.19 359 VAL A N 1
ATOM 2796 C CA . VAL A 1 359 ? -6.650 0.146 26.499 1.00 98.19 359 VAL A CA 1
ATOM 2797 C C . VAL A 1 359 ? -7.382 -1.106 27.006 1.00 98.19 359 VAL A C 1
ATOM 2799 O O . VAL A 1 359 ? -8.400 -1.484 26.427 1.00 98.19 359 VAL A O 1
ATOM 2802 N N . ALA A 1 360 ? -6.946 -1.701 28.119 1.00 98.31 360 ALA A N 1
ATOM 2803 C CA . ALA A 1 360 ? -7.632 -2.821 28.763 1.00 98.31 360 ALA A CA 1
ATOM 2804 C C . ALA A 1 360 ? -9.014 -2.419 29.308 1.00 98.31 360 ALA A C 1
ATOM 2806 O O . ALA A 1 360 ? -9.999 -3.116 29.062 1.00 98.31 360 ALA A O 1
ATOM 2807 N N . GLN A 1 361 ? -9.116 -1.259 29.969 1.00 97.56 361 GLN A N 1
ATOM 2808 C CA . GLN A 1 361 ? -10.395 -0.699 30.424 1.00 97.56 361 GLN A CA 1
ATOM 2809 C C . GLN A 1 361 ? -11.364 -0.458 29.256 1.00 97.56 361 GLN A C 1
ATOM 2811 O O . GLN A 1 361 ? -12.555 -0.747 29.371 1.00 97.56 361 GLN A O 1
ATOM 2816 N N . LEU A 1 362 ? -10.863 0.056 28.128 1.00 98.19 362 LEU A N 1
ATOM 2817 C CA . LEU A 1 362 ? -11.658 0.257 26.916 1.00 98.19 362 LEU A CA 1
ATOM 2818 C C . LEU A 1 362 ? -12.188 -1.061 26.342 1.00 98.19 362 LEU A C 1
ATOM 2820 O O . LEU A 1 362 ? -13.315 -1.087 25.848 1.00 98.19 362 LEU A O 1
ATOM 2824 N N . TYR A 1 363 ? -11.390 -2.130 26.412 1.00 98.56 363 TYR A N 1
ATOM 2825 C CA . TYR A 1 363 ? -11.699 -3.438 25.835 1.00 98.56 363 TYR A CA 1
ATOM 2826 C C . TYR A 1 363 ? -12.617 -4.307 26.701 1.00 98.56 363 TYR A C 1
ATOM 2828 O O . TYR A 1 363 ? -13.399 -5.080 26.147 1.00 98.56 363 TYR A O 1
ATOM 2836 N N . GLU A 1 364 ? -12.583 -4.164 28.029 1.00 98.19 364 GLU A N 1
ATOM 2837 C CA . GLU A 1 364 ? -13.375 -4.967 28.977 1.00 98.19 364 GLU A CA 1
ATOM 2838 C C . GLU A 1 364 ? -14.850 -5.179 28.559 1.00 98.19 364 GLU A C 1
ATOM 2840 O O . GLU A 1 364 ? -15.299 -6.329 28.527 1.00 98.19 364 GLU A O 1
ATOM 2845 N N . PRO A 1 365 ? -15.612 -4.146 28.137 1.00 97.69 365 PRO A N 1
ATOM 2846 C CA . PRO A 1 365 ? -17.014 -4.301 27.736 1.00 97.69 365 PRO A CA 1
ATOM 2847 C C . PRO A 1 365 ? -17.210 -5.150 26.469 1.00 97.69 365 PRO A C 1
ATOM 2849 O O . PRO A 1 365 ? -18.309 -5.643 26.210 1.00 97.69 365 PRO A O 1
ATOM 2852 N N . PHE A 1 366 ? -16.158 -5.307 25.664 1.00 97.62 366 PHE A N 1
ATOM 2853 C CA . PHE A 1 366 ? -16.165 -6.022 24.391 1.00 97.62 366 PHE A CA 1
ATOM 2854 C C . PHE A 1 366 ? -15.537 -7.416 24.484 1.00 97.62 366 PHE A C 1
ATOM 2856 O O . PHE A 1 366 ? -15.729 -8.200 23.555 1.00 97.62 366 PHE A O 1
ATOM 2863 N N . ARG A 1 367 ? -14.862 -7.765 25.593 1.00 97.44 367 ARG A N 1
ATOM 2864 C CA . ARG A 1 367 ? -14.124 -9.034 25.760 1.00 97.44 367 ARG A CA 1
ATOM 2865 C C . ARG A 1 367 ? -14.949 -10.276 25.407 1.00 97.44 367 ARG A C 1
ATOM 2867 O O . ARG A 1 367 ? -14.426 -11.208 24.804 1.00 97.44 367 ARG A O 1
ATOM 2874 N N . LEU A 1 368 ? -16.237 -10.296 25.756 1.00 95.06 368 LEU A N 1
ATOM 2875 C CA . LEU A 1 368 ? -17.128 -11.428 25.458 1.00 95.06 368 LEU A CA 1
ATOM 2876 C C . LEU A 1 368 ? -17.591 -11.470 23.993 1.00 95.06 368 LEU A C 1
ATOM 2878 O O . LEU A 1 368 ? -17.741 -12.554 23.434 1.00 95.06 368 LEU A O 1
ATOM 2882 N N . ASN A 1 369 ? -17.811 -10.309 23.373 1.00 92.69 369 ASN A N 1
ATOM 2883 C CA . ASN A 1 369 ? -18.371 -10.204 22.020 1.00 92.69 369 ASN A CA 1
ATOM 2884 C C . ASN A 1 369 ? -17.293 -10.174 20.924 1.00 92.69 369 ASN A C 1
ATOM 2886 O O . ASN A 1 369 ? -17.589 -10.466 19.768 1.00 92.69 369 ASN A O 1
ATOM 2890 N N . CYS A 1 370 ? -16.053 -9.841 21.278 1.00 96.75 370 CYS A N 1
ATOM 2891 C CA . CYS A 1 370 ? -14.883 -9.866 20.406 1.00 96.75 370 CYS A CA 1
ATOM 2892 C C . CYS A 1 370 ? -13.707 -10.557 21.126 1.00 96.75 370 CYS A C 1
ATOM 2894 O O . CYS A 1 370 ? -12.710 -9.906 21.440 1.00 96.75 370 CYS A O 1
ATOM 2896 N N . PRO A 1 371 ? -13.812 -11.864 21.434 1.00 97.56 371 PRO A N 1
ATOM 2897 C CA . PRO A 1 371 ? -12.800 -12.564 22.218 1.00 97.56 371 PRO A CA 1
ATOM 2898 C C . PRO A 1 371 ? -11.476 -12.687 21.456 1.00 97.56 371 PRO A C 1
ATOM 2900 O O . PRO A 1 371 ? -11.444 -13.184 20.332 1.00 97.56 371 PRO A O 1
ATOM 2903 N N . ILE A 1 372 ? -10.375 -12.303 22.105 1.00 98.56 372 ILE A N 1
ATOM 2904 C CA . ILE A 1 372 ? -9.009 -12.400 21.558 1.00 98.56 372 ILE A CA 1
ATOM 2905 C C . ILE A 1 372 ? -8.344 -13.754 21.861 1.00 98.56 372 ILE A C 1
ATOM 2907 O O . ILE A 1 372 ? -7.512 -14.236 21.089 1.00 98.56 372 ILE A O 1
ATOM 2911 N N . LYS A 1 373 ? -8.718 -14.404 22.967 1.00 98.50 373 LYS A N 1
ATOM 2912 C CA . LYS A 1 373 ? -8.081 -15.644 23.426 1.00 98.50 373 LYS A CA 1
ATOM 2913 C C . LYS A 1 373 ? -8.071 -16.730 22.347 1.00 98.50 373 LYS A C 1
ATOM 2915 O O . LYS A 1 373 ? -9.117 -17.134 21.838 1.00 98.50 373 LYS A O 1
ATOM 2920 N N . GLY A 1 374 ? -6.880 -17.238 22.037 1.00 98.44 374 GLY A N 1
ATOM 2921 C CA . GLY A 1 374 ? -6.661 -18.292 21.048 1.00 98.44 374 GLY A CA 1
ATOM 2922 C C . GLY A 1 374 ? -6.916 -17.874 19.596 1.00 98.44 374 GLY A C 1
ATOM 2923 O O . GLY A 1 374 ? -6.986 -18.748 18.735 1.00 98.44 374 GLY A O 1
ATOM 2924 N N . LYS A 1 375 ? -7.081 -16.576 19.311 1.00 98.69 375 LYS A N 1
ATOM 2925 C CA . LYS A 1 375 ? -7.363 -16.054 17.967 1.00 98.69 375 LYS A CA 1
ATOM 2926 C C . LYS A 1 375 ? -6.111 -15.568 17.253 1.00 98.69 375 LYS A C 1
ATOM 2928 O O . LYS A 1 375 ? -5.150 -15.133 17.890 1.00 98.69 375 LYS A O 1
ATOM 2933 N N . LYS A 1 376 ? -6.157 -15.597 15.922 1.00 98.69 376 LYS A N 1
ATOM 2934 C CA . LYS A 1 376 ? -5.230 -14.863 15.058 1.00 98.69 376 LYS A CA 1
ATOM 2935 C C . LYS A 1 376 ? -5.707 -13.424 14.909 1.00 98.69 376 LYS A C 1
ATOM 2937 O O . LYS A 1 376 ? -6.730 -13.164 14.270 1.00 98.69 376 LYS A O 1
ATOM 2942 N N . VAL A 1 377 ? -4.966 -12.499 15.505 1.00 98.88 377 VAL A N 1
ATOM 2943 C CA . VAL A 1 377 ? -5.293 -11.075 15.527 1.00 98.88 377 VAL A CA 1
ATOM 2944 C C . VAL A 1 377 ? -4.485 -10.341 14.463 1.00 98.88 377 VAL A C 1
ATOM 2946 O O . VAL A 1 377 ? -3.257 -10.416 14.441 1.00 98.88 377 VAL A O 1
ATOM 2949 N N . PHE A 1 378 ? -5.169 -9.585 13.607 1.00 98.88 378 PHE A N 1
ATOM 2950 C CA . PHE A 1 378 ? -4.541 -8.646 12.683 1.00 98.88 378 PHE A CA 1
ATOM 2951 C C . PHE A 1 378 ? -4.846 -7.214 13.121 1.00 98.88 378 PHE A C 1
ATOM 2953 O O . PHE A 1 378 ? -5.996 -6.777 13.098 1.00 98.88 378 PHE A O 1
ATOM 2960 N N . ILE A 1 379 ? -3.813 -6.466 13.497 1.00 98.88 379 ILE A N 1
ATOM 2961 C CA . ILE A 1 379 ? -3.901 -5.062 13.893 1.00 98.88 379 ILE A CA 1
ATOM 2962 C C . ILE A 1 379 ? -3.548 -4.192 12.687 1.00 98.88 379 ILE A C 1
ATOM 2964 O O . ILE A 1 379 ? -2.452 -4.272 12.129 1.00 98.88 379 ILE A O 1
ATOM 2968 N N . LYS A 1 380 ? -4.480 -3.325 12.298 1.00 98.44 380 LYS A N 1
ATOM 2969 C CA . LYS A 1 380 ? -4.355 -2.418 11.160 1.00 98.44 380 LYS A CA 1
ATOM 2970 C C . LYS A 1 380 ? -4.209 -0.967 11.644 1.00 98.44 380 LYS A C 1
ATOM 2972 O O . LYS A 1 380 ? -5.223 -0.269 11.738 1.00 98.44 380 LYS A O 1
ATOM 2977 N N . PRO A 1 381 ? -2.988 -0.476 11.940 1.00 97.88 381 PRO A N 1
ATOM 2978 C CA . PRO A 1 381 ? -2.772 0.937 12.254 1.00 97.88 381 PRO A CA 1
ATOM 2979 C C . PRO A 1 381 ? -3.044 1.827 11.029 1.00 97.88 381 PRO A C 1
ATOM 2981 O O . PRO A 1 381 ? -3.339 1.320 9.941 1.00 97.88 381 PRO A O 1
ATOM 2984 N N . ASN A 1 382 ? -2.939 3.148 11.199 1.00 95.94 382 ASN A N 1
ATOM 2985 C CA . ASN A 1 382 ? -2.871 4.102 10.097 1.00 95.94 382 ASN A CA 1
ATOM 2986 C C . ASN A 1 382 ? -1.423 4.568 9.883 1.00 95.94 382 ASN A C 1
ATOM 2988 O O . ASN A 1 382 ? -0.942 5.390 10.657 1.00 95.94 382 ASN A O 1
ATOM 2992 N N . LEU A 1 383 ? -0.740 4.087 8.836 1.00 91.88 383 LEU A N 1
ATOM 2993 C CA . LEU A 1 383 ? 0.611 4.546 8.450 1.00 91.88 383 LEU A CA 1
ATOM 2994 C C . LEU A 1 383 ? 0.627 4.940 6.964 1.00 91.88 383 LEU A C 1
ATOM 2996 O O . LEU A 1 383 ? 0.956 4.145 6.088 1.00 91.88 383 LEU A O 1
ATOM 3000 N N . VAL A 1 384 ? 0.225 6.177 6.661 1.00 84.56 384 VAL A N 1
ATOM 3001 C CA . VAL A 1 384 ? 0.220 6.694 5.277 1.00 84.56 384 VAL A CA 1
ATOM 3002 C C . VAL A 1 384 ? 1.574 7.306 4.916 1.00 84.56 384 VAL A C 1
ATOM 3004 O O . VAL A 1 384 ? 2.123 7.004 3.860 1.00 84.56 384 VAL A O 1
ATOM 3007 N N . GLU A 1 385 ? 2.099 8.149 5.799 1.00 85.25 385 GLU A N 1
ATOM 3008 C CA . GLU A 1 385 ? 3.381 8.839 5.672 1.00 85.25 385 GLU A CA 1
ATOM 3009 C C . GLU A 1 385 ? 3.880 9.222 7.073 1.00 85.25 385 GLU A C 1
ATOM 3011 O O . GLU A 1 385 ? 3.105 9.232 8.038 1.00 85.25 385 GLU A O 1
ATOM 3016 N N . TYR A 1 386 ? 5.171 9.525 7.182 1.00 85.81 386 TYR A N 1
ATOM 3017 C CA . TYR A 1 386 ? 5.806 9.991 8.401 1.00 85.81 386 TYR A CA 1
ATOM 3018 C C . TYR A 1 386 ? 6.216 11.456 8.266 1.00 85.81 386 TYR A C 1
ATOM 3020 O O . TYR A 1 386 ? 6.788 11.873 7.262 1.00 85.81 386 TYR A O 1
ATOM 3028 N N . ASN A 1 387 ? 5.940 12.222 9.314 1.00 86.12 387 ASN A N 1
ATOM 3029 C CA . ASN A 1 387 ? 6.471 13.557 9.517 1.00 86.12 387 ASN A CA 1
ATOM 3030 C C . ASN A 1 387 ? 6.736 13.714 11.024 1.00 86.12 387 ASN A C 1
ATOM 3032 O O . ASN A 1 387 ? 5.869 13.329 11.812 1.00 86.12 387 ASN A O 1
ATOM 3036 N N . PRO A 1 388 ? 7.888 14.267 11.437 1.00 82.69 388 PRO A N 1
ATOM 3037 C CA . PRO A 1 388 ? 8.247 14.361 12.853 1.00 82.69 388 PRO A CA 1
ATOM 3038 C C . PRO A 1 388 ? 7.361 15.327 13.652 1.00 82.69 388 PRO A C 1
ATOM 3040 O O . PRO A 1 388 ? 7.297 15.227 14.871 1.00 82.69 388 PRO A O 1
ATOM 3043 N N . VAL A 1 389 ? 6.682 16.264 12.983 1.00 84.69 389 VAL A N 1
ATOM 3044 C CA . VAL A 1 389 ? 5.873 17.313 13.626 1.00 84.69 389 VAL A CA 1
ATOM 3045 C C . VAL A 1 389 ? 4.375 17.040 13.486 1.00 84.69 389 VAL A C 1
ATOM 3047 O O . VAL A 1 389 ? 3.595 17.365 14.379 1.00 84.69 389 VAL A O 1
ATOM 3050 N N . ARG A 1 390 ? 3.942 16.456 12.363 1.00 88.44 390 ARG A N 1
ATOM 3051 C CA . ARG A 1 390 ? 2.514 16.278 12.066 1.00 88.44 390 ARG A CA 1
ATOM 3052 C C . ARG A 1 390 ? 2.001 14.905 12.513 1.00 88.44 390 ARG A C 1
ATOM 3054 O O . ARG A 1 390 ? 2.590 13.888 12.142 1.00 88.44 390 ARG A O 1
ATOM 3061 N N . PRO A 1 391 ? 0.836 14.833 13.183 1.00 90.56 391 PRO A N 1
ATOM 3062 C CA . PRO A 1 391 ? 0.244 13.577 13.641 1.00 90.56 391 PRO A CA 1
ATOM 3063 C C . PRO A 1 391 ? -0.478 12.839 12.497 1.00 90.56 391 PRO A C 1
ATOM 3065 O O . PRO A 1 391 ? -1.691 12.636 12.515 1.00 90.56 391 PRO A O 1
ATOM 3068 N N . ILE A 1 392 ? 0.277 12.457 11.461 1.00 91.19 392 ILE A N 1
ATOM 3069 C CA . ILE A 1 392 ? -0.236 11.806 10.242 1.00 91.19 392 ILE A CA 1
ATOM 3070 C C . ILE A 1 392 ? -0.637 10.350 10.508 1.00 91.19 392 ILE A C 1
ATOM 3072 O O . ILE A 1 392 ? -1.570 9.846 9.875 1.00 91.19 392 ILE A O 1
ATOM 3076 N N . HIS A 1 393 ? 0.065 9.672 11.412 1.00 93.25 393 HIS A N 1
ATOM 3077 C CA . HIS A 1 393 ? -0.021 8.233 11.633 1.00 93.25 393 HIS A CA 1
ATOM 3078 C C . HIS A 1 393 ? -0.425 7.899 13.075 1.00 93.25 393 HIS A C 1
ATOM 3080 O O . HIS A 1 393 ? -0.329 8.741 13.969 1.00 93.25 393 HIS A O 1
ATOM 3086 N N . THR A 1 394 ? -0.896 6.671 13.294 1.00 96.69 394 THR A N 1
ATOM 3087 C CA . THR A 1 394 ? -1.147 6.134 14.640 1.00 96.69 394 THR A CA 1
ATOM 3088 C C . THR A 1 394 ? 0.163 6.072 15.414 1.00 96.69 394 THR A C 1
ATOM 3090 O O . THR A 1 394 ? 1.135 5.497 14.920 1.00 96.69 394 THR A O 1
ATOM 3093 N N . HIS A 1 395 ? 0.189 6.617 16.628 1.00 96.94 395 HIS A N 1
ATOM 3094 C CA . HIS A 1 395 ? 1.405 6.633 17.432 1.00 96.94 395 HIS A CA 1
ATOM 3095 C C . HIS A 1 395 ? 1.842 5.205 17.842 1.00 96.94 395 HIS A C 1
ATOM 3097 O O . HIS A 1 395 ? 0.997 4.427 18.304 1.00 96.94 395 HIS A O 1
ATOM 3103 N N . PRO A 1 396 ? 3.140 4.842 17.745 1.00 96.88 396 PRO A N 1
ATOM 3104 C CA . PRO A 1 396 ? 3.619 3.491 18.064 1.00 96.88 396 PRO A CA 1
ATOM 3105 C C . PRO A 1 396 ? 3.277 3.014 19.476 1.00 96.88 396 PRO A C 1
ATOM 3107 O O . PRO A 1 396 ? 3.015 1.831 19.660 1.00 96.88 396 PRO A O 1
ATOM 3110 N N . ALA A 1 397 ? 3.221 3.920 20.457 1.00 97.69 397 ALA A N 1
ATOM 3111 C CA . ALA A 1 397 ? 2.859 3.580 21.836 1.00 97.69 397 ALA A CA 1
ATOM 3112 C C . ALA A 1 397 ? 1.425 3.020 21.957 1.00 97.69 397 ALA A C 1
ATOM 3114 O O . ALA A 1 397 ? 1.173 2.123 22.757 1.00 97.69 397 ALA A O 1
ATOM 3115 N N . VAL A 1 398 ? 0.486 3.489 21.123 1.00 98.50 398 VAL A N 1
ATOM 3116 C CA . VAL A 1 398 ? -0.890 2.958 21.107 1.00 98.50 398 VAL A CA 1
ATOM 3117 C C . VAL A 1 398 ? -0.923 1.582 20.438 1.00 98.50 398 VAL A C 1
ATOM 3119 O O . VAL A 1 398 ? -1.640 0.689 20.887 1.00 98.50 398 VAL A O 1
ATOM 3122 N N . VAL A 1 399 ? -0.106 1.381 19.396 1.00 98.56 399 VAL A N 1
ATOM 3123 C CA . VAL A 1 399 ? 0.073 0.059 18.774 1.00 98.56 399 VAL A CA 1
ATOM 3124 C C . VAL A 1 399 ? 0.663 -0.927 19.785 1.00 98.56 399 VAL A C 1
ATOM 3126 O O . VAL A 1 399 ? 0.171 -2.045 19.900 1.00 98.56 399 VAL A O 1
ATOM 3129 N N . GLU A 1 400 ? 1.671 -0.504 20.550 1.00 98.56 400 GLU A N 1
ATOM 3130 C CA . GLU A 1 400 ? 2.299 -1.303 21.604 1.00 98.56 400 GLU A CA 1
ATOM 3131 C C . GLU A 1 400 ? 1.304 -1.718 22.688 1.00 98.56 400 GLU A C 1
ATOM 3133 O O . GLU A 1 400 ? 1.215 -2.902 23.005 1.00 98.56 400 GLU A O 1
ATOM 3138 N N . ALA A 1 401 ? 0.510 -0.777 23.200 1.00 98.69 401 ALA A N 1
ATOM 3139 C CA . ALA A 1 401 ? -0.503 -1.065 24.212 1.00 98.69 401 ALA A CA 1
ATOM 3140 C C . ALA A 1 401 ? -1.544 -2.083 23.723 1.00 98.69 401 ALA A C 1
ATOM 3142 O O . ALA A 1 401 ? -1.956 -2.964 24.475 1.00 98.69 401 ALA A O 1
ATOM 3143 N N . LEU A 1 402 ? -1.941 -2.008 22.448 1.00 98.69 402 LEU A N 1
ATOM 3144 C CA . LEU A 1 402 ? -2.860 -2.980 21.861 1.00 98.69 402 LEU A CA 1
ATOM 3145 C C . LEU A 1 402 ? -2.205 -4.356 21.655 1.00 98.69 402 LEU A C 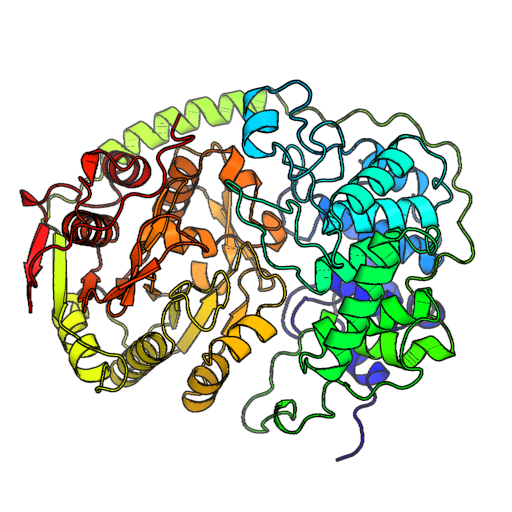1
ATOM 3147 O O . LEU A 1 402 ? -2.860 -5.373 21.881 1.00 98.69 402 LEU A O 1
ATOM 3151 N N . ILE A 1 403 ? -0.926 -4.409 21.263 1.00 98.81 403 ILE A N 1
ATOM 3152 C CA . ILE A 1 403 ? -0.158 -5.665 21.202 1.00 98.81 403 ILE A CA 1
ATOM 3153 C C . ILE A 1 403 ? -0.102 -6.308 22.590 1.00 98.81 403 ILE A C 1
ATOM 3155 O O . ILE A 1 403 ? -0.409 -7.491 22.719 1.00 98.81 403 ILE A O 1
ATOM 3159 N N . GLN A 1 404 ? 0.246 -5.535 23.621 1.00 98.75 404 GLN A N 1
ATOM 3160 C CA . GLN A 1 404 ? 0.316 -6.006 25.005 1.00 98.75 404 GLN A CA 1
ATOM 3161 C C . GLN A 1 404 ? -1.034 -6.543 25.485 1.00 98.75 404 GLN A C 1
ATOM 3163 O O . GLN A 1 404 ? -1.083 -7.663 25.985 1.00 98.75 404 GLN A O 1
ATOM 3168 N N . LEU A 1 405 ? -2.131 -5.816 25.234 1.00 98.75 405 LEU A N 1
ATOM 3169 C CA . LEU A 1 405 ? -3.481 -6.302 25.528 1.00 98.75 405 LEU A CA 1
ATOM 3170 C C . LEU A 1 405 ? -3.746 -7.651 24.844 1.00 98.75 405 LEU A C 1
ATOM 3172 O O . LEU A 1 405 ? -4.226 -8.586 25.477 1.00 98.75 405 LEU A O 1
ATOM 3176 N N . CYS A 1 406 ? -3.422 -7.780 23.555 1.00 98.75 406 CYS A N 1
ATOM 3177 C CA . CYS A 1 406 ? -3.660 -9.025 22.826 1.00 98.75 406 CYS A CA 1
ATOM 3178 C C . CYS A 1 406 ? -2.846 -10.201 23.391 1.00 98.75 406 CYS A C 1
ATOM 3180 O O . CYS A 1 406 ? -3.338 -11.330 23.416 1.00 98.75 406 CYS A O 1
ATOM 3182 N N . LEU A 1 407 ? -1.617 -9.944 23.850 1.00 98.62 407 LEU A N 1
ATOM 3183 C CA . LEU A 1 407 ? -0.777 -10.941 24.515 1.00 98.62 407 LEU A CA 1
ATOM 3184 C C . LEU A 1 407 ? -1.369 -11.361 25.870 1.00 98.62 407 LEU A C 1
ATOM 3186 O O . LEU A 1 407 ? -1.462 -12.559 26.133 1.00 98.62 407 LEU A O 1
ATOM 3190 N N . GLU A 1 408 ? -1.812 -10.409 26.697 1.00 98.50 408 GLU A N 1
ATOM 3191 C CA . GLU A 1 408 ? -2.428 -10.679 28.008 1.00 98.50 408 GLU A CA 1
ATOM 3192 C C . GLU A 1 408 ? -3.751 -11.449 27.891 1.00 98.50 408 GLU A C 1
ATOM 3194 O O . GLU A 1 408 ? -4.017 -12.362 28.673 1.00 98.50 408 GLU A O 1
ATOM 3199 N N . GLU A 1 409 ? -4.547 -11.154 26.862 1.00 98.50 409 GLU A N 1
ATOM 3200 C CA . GLU A 1 409 ? -5.780 -11.885 26.545 1.00 98.50 409 GLU A CA 1
ATOM 3201 C C . GLU A 1 409 ? -5.516 -13.275 25.929 1.00 98.50 409 GLU A C 1
ATOM 3203 O O . GLU A 1 409 ? -6.440 -14.077 25.760 1.00 98.50 409 GLU A O 1
ATOM 3208 N N . GLY A 1 410 ? -4.258 -13.596 25.612 1.00 98.38 410 GLY A N 1
ATOM 3209 C CA . GLY A 1 410 ? -3.837 -14.905 25.120 1.00 98.38 410 GLY A CA 1
ATOM 3210 C C . GLY A 1 410 ? -4.117 -15.135 23.636 1.00 98.38 410 GLY A C 1
ATOM 3211 O O . GLY A 1 410 ? -4.560 -16.228 23.269 1.00 98.38 410 GLY A O 1
ATOM 3212 N N . ALA A 1 411 ? -3.897 -14.131 22.779 1.00 98.69 411 ALA A N 1
ATOM 3213 C CA . ALA A 1 411 ? -3.919 -14.295 21.323 1.00 98.69 411 ALA A CA 1
ATOM 3214 C C . ALA A 1 411 ? -2.984 -15.434 20.873 1.00 98.69 411 ALA A C 1
ATOM 3216 O O . ALA A 1 411 ? -1.875 -15.584 21.386 1.00 98.69 411 ALA A O 1
ATOM 3217 N N . ALA A 1 412 ? -3.417 -16.231 19.892 1.00 98.25 412 ALA A N 1
ATOM 3218 C CA . ALA A 1 412 ? -2.591 -17.304 19.331 1.00 98.25 412 ALA A CA 1
ATOM 3219 C C . ALA A 1 412 ? -1.514 -16.764 18.379 1.00 98.25 412 ALA A C 1
ATOM 3221 O O . ALA A 1 412 ? -0.426 -17.327 18.277 1.00 98.25 412 ALA A O 1
ATOM 3222 N N . GLU A 1 413 ? -1.827 -15.681 17.672 1.00 98.25 413 GLU A N 1
ATOM 3223 C CA . GLU A 1 413 ? -0.933 -15.003 16.739 1.00 98.25 413 GLU A CA 1
ATOM 3224 C C . GLU A 1 413 ? -1.316 -13.524 16.682 1.00 98.25 413 GLU A C 1
ATOM 3226 O O . GLU A 1 413 ? -2.502 -13.191 16.696 1.00 98.25 413 GLU A O 1
ATOM 3231 N N . ILE A 1 414 ? -0.319 -12.643 16.602 1.00 98.62 414 ILE A N 1
ATOM 3232 C CA . ILE A 1 414 ? -0.520 -11.205 16.420 1.00 98.62 414 ILE A CA 1
ATOM 3233 C C . ILE A 1 414 ? 0.287 -10.779 15.201 1.00 98.62 414 ILE A C 1
ATOM 3235 O O . ILE A 1 414 ? 1.497 -11.008 15.132 1.00 98.62 414 ILE A O 1
ATOM 3239 N N . LEU A 1 415 ? -0.390 -10.141 14.254 1.00 98.31 415 LEU A N 1
ATOM 3240 C CA . LEU A 1 415 ? 0.201 -9.511 13.082 1.00 98.31 415 LEU A CA 1
ATOM 3241 C C . LEU A 1 415 ? -0.164 -8.032 13.090 1.00 98.31 415 LEU A C 1
ATOM 3243 O O . LEU A 1 415 ? -1.306 -7.675 13.378 1.00 98.31 415 LEU A O 1
ATOM 3247 N N . VAL A 1 416 ? 0.781 -7.168 12.736 1.00 98.50 416 VAL A N 1
ATOM 3248 C CA . VAL A 1 416 ? 0.522 -5.737 12.529 1.00 98.50 416 VAL A CA 1
ATOM 3249 C C . VAL A 1 416 ? 0.786 -5.438 11.068 1.00 98.50 416 VAL A C 1
ATOM 3251 O O . VAL A 1 416 ? 1.847 -5.785 10.568 1.00 98.50 416 VAL A O 1
ATOM 3254 N N . GLY A 1 417 ? -0.134 -4.799 10.353 1.00 96.69 417 GLY A N 1
ATOM 3255 C CA . GLY A 1 417 ? 0.102 -4.536 8.935 1.00 96.69 417 GLY A CA 1
ATOM 3256 C C . GLY A 1 417 ? -0.609 -3.320 8.390 1.00 96.69 417 GLY A C 1
ATOM 3257 O O . GLY A 1 417 ? -1.695 -2.964 8.833 1.00 96.69 417 GLY A O 1
ATOM 3258 N N . GLU A 1 418 ? 0.004 -2.693 7.394 1.00 95.94 418 GLU A N 1
ATOM 3259 C CA . GLU A 1 418 ? -0.518 -1.529 6.680 1.00 95.94 418 GLU A CA 1
ATOM 3260 C C . GLU A 1 418 ? -0.148 -1.622 5.196 1.00 95.94 418 GLU A C 1
ATOM 3262 O O . GLU A 1 418 ? 0.853 -2.230 4.827 1.00 95.94 418 GLU A O 1
ATOM 3267 N N . GLY A 1 419 ? -0.977 -1.025 4.340 1.00 93.31 419 GLY A N 1
ATOM 3268 C CA . GLY A 1 419 ? -0.722 -0.849 2.917 1.00 93.31 419 GLY A CA 1
ATOM 3269 C C . GLY A 1 419 ? -0.878 0.620 2.558 1.00 93.31 419 GLY A C 1
ATOM 3270 O O . GLY A 1 419 ? -1.964 1.039 2.133 1.00 93.31 419 GLY A O 1
ATOM 3271 N N . SER A 1 420 ? 0.197 1.396 2.732 1.00 89.12 420 SER A N 1
ATOM 3272 C CA . SER A 1 420 ? 0.202 2.829 2.433 1.00 89.12 420 SER A CA 1
ATOM 3273 C C . SER A 1 420 ? -0.131 3.098 0.963 1.00 89.12 420 SER A C 1
ATOM 3275 O O . SER A 1 420 ? 0.283 2.368 0.063 1.00 89.12 420 SER A O 1
ATOM 3277 N N . GLY A 1 421 ? -0.881 4.175 0.716 1.00 83.25 421 GLY A N 1
ATOM 3278 C CA . GLY A 1 421 ? -1.107 4.694 -0.633 1.00 83.25 421 GLY A CA 1
ATOM 3279 C C . GLY A 1 421 ? 0.043 5.562 -1.158 1.00 83.25 421 GLY A C 1
ATOM 3280 O O . GLY A 1 421 ? 0.186 5.671 -2.370 1.00 83.25 421 GLY A O 1
ATOM 3281 N N . HIS A 1 422 ? 0.854 6.151 -0.268 1.00 78.06 422 HIS A N 1
ATOM 3282 C CA . HIS A 1 422 ? 1.877 7.159 -0.593 1.00 78.06 422 HIS A CA 1
ATOM 3283 C C . HIS A 1 422 ? 3.302 6.737 -0.222 1.00 78.06 422 HIS A C 1
ATOM 3285 O O . HIS A 1 422 ? 4.236 7.501 -0.417 1.00 78.06 422 HIS A O 1
ATOM 3291 N N . ARG A 1 423 ? 3.535 5.551 0.329 1.00 81.06 423 ARG A N 1
ATOM 3292 C CA . ARG A 1 423 ? 4.890 5.026 0.527 1.00 81.06 423 ARG A CA 1
ATOM 3293 C C . ARG A 1 423 ? 4.897 3.577 0.106 1.00 81.06 423 ARG A C 1
ATOM 3295 O O . ARG A 1 423 ? 4.167 2.760 0.656 1.00 81.06 423 ARG A O 1
ATOM 3302 N N . ARG A 1 424 ? 5.696 3.282 -0.914 1.00 87.12 424 ARG A N 1
ATOM 3303 C CA . ARG A 1 424 ? 5.853 1.922 -1.415 1.00 87.12 424 ARG A CA 1
ATOM 3304 C C . ARG A 1 424 ? 6.858 1.120 -0.585 1.00 87.12 424 ARG A C 1
ATOM 3306 O O . ARG A 1 424 ? 6.614 -0.049 -0.314 1.00 87.12 424 ARG A O 1
ATOM 3313 N N . ASN A 1 425 ? 7.918 1.777 -0.117 1.00 89.38 425 ASN A N 1
ATOM 3314 C CA . ASN A 1 425 ? 8.874 1.227 0.837 1.00 89.38 425 ASN A CA 1
ATOM 3315 C C . ASN A 1 425 ? 8.308 1.319 2.265 1.00 89.38 425 ASN A C 1
ATOM 3317 O O . ASN A 1 425 ? 8.493 2.318 2.967 1.00 89.38 425 ASN A O 1
ATOM 3321 N N . MET A 1 426 ? 7.556 0.295 2.676 1.00 90.88 426 MET A N 1
ATOM 3322 C CA . MET A 1 426 ? 6.966 0.240 4.018 1.00 90.88 426 MET A CA 1
ATOM 3323 C C . MET A 1 426 ? 8.008 -0.016 5.111 1.00 90.88 426 MET A C 1
ATOM 3325 O O . MET A 1 426 ? 7.802 0.424 6.237 1.00 90.88 426 MET A O 1
ATOM 3329 N N . GLU A 1 427 ? 9.129 -0.676 4.797 1.00 88.62 427 GLU A N 1
ATOM 3330 C CA . GLU A 1 427 ? 10.217 -0.905 5.757 1.00 88.62 427 GLU A CA 1
ATOM 3331 C C . GLU A 1 427 ? 10.799 0.427 6.248 1.00 88.62 427 GLU A C 1
ATOM 3333 O O . GLU A 1 427 ? 10.902 0.639 7.454 1.00 88.62 427 GLU A O 1
ATOM 3338 N N . ALA A 1 428 ? 11.082 1.357 5.328 1.00 87.25 428 ALA A N 1
ATOM 3339 C CA . ALA A 1 428 ? 11.518 2.710 5.670 1.00 87.25 428 ALA A CA 1
ATOM 3340 C C . ALA A 1 428 ? 10.491 3.448 6.542 1.00 87.25 428 ALA A C 1
ATOM 3342 O O . ALA A 1 428 ? 10.856 4.066 7.539 1.00 87.25 428 ALA A O 1
ATOM 3343 N N . LEU A 1 429 ? 9.202 3.363 6.195 1.00 89.75 429 LEU A N 1
ATOM 3344 C CA . LEU A 1 429 ? 8.143 4.066 6.922 1.00 89.75 429 LEU A CA 1
ATOM 3345 C C . LEU A 1 429 ? 7.965 3.537 8.356 1.00 89.75 429 LEU A C 1
ATOM 3347 O O . LEU A 1 429 ? 7.775 4.324 9.282 1.00 89.75 429 LEU A O 1
ATOM 3351 N N . VAL A 1 430 ? 8.018 2.215 8.535 1.00 91.94 430 VAL A N 1
ATOM 3352 C CA . VAL A 1 430 ? 7.875 1.543 9.838 1.00 91.94 430 VAL A CA 1
ATOM 3353 C C . VAL A 1 430 ? 9.073 1.823 10.749 1.00 91.94 430 VAL A C 1
ATOM 3355 O O . VAL A 1 430 ? 8.901 1.935 11.965 1.00 91.94 430 VAL A O 1
ATOM 3358 N N . ASP A 1 431 ? 10.269 1.964 10.176 1.00 89.56 431 ASP A N 1
ATOM 3359 C CA . ASP A 1 431 ? 11.471 2.368 10.908 1.00 89.56 431 ASP A CA 1
ATOM 3360 C C . ASP A 1 431 ? 11.404 3.844 11.332 1.00 89.56 431 ASP A C 1
ATOM 3362 O O . ASP A 1 431 ? 11.480 4.145 12.522 1.00 89.56 431 ASP A O 1
ATOM 3366 N N . GLN A 1 432 ? 11.134 4.752 10.385 1.00 88.94 432 GLN A N 1
ATOM 3367 C CA . GLN A 1 432 ? 11.011 6.198 10.625 1.00 88.94 432 GLN A CA 1
ATOM 3368 C C . GLN A 1 432 ? 10.009 6.547 11.726 1.00 88.94 432 GLN A C 1
ATOM 3370 O O . GLN A 1 432 ? 10.271 7.420 12.552 1.00 88.94 432 GLN A O 1
ATOM 3375 N N . CYS A 1 433 ? 8.849 5.883 11.740 1.00 90.25 433 CYS A N 1
ATOM 3376 C CA . CYS A 1 433 ? 7.828 6.157 12.744 1.00 90.25 433 CYS A CA 1
ATOM 3377 C C . CYS A 1 433 ? 8.111 5.497 14.099 1.00 90.25 433 CYS A C 1
ATOM 3379 O O . CYS A 1 433 ? 7.342 5.707 15.027 1.00 90.25 433 CYS A O 1
ATOM 3381 N N . GLY A 1 434 ? 9.182 4.707 14.238 1.00 91.94 434 GLY A N 1
ATOM 3382 C CA . GLY A 1 434 ? 9.550 4.018 15.479 1.00 91.94 434 GLY A CA 1
ATOM 3383 C C . GLY A 1 434 ? 8.767 2.729 15.749 1.00 91.94 434 GLY A C 1
ATOM 3384 O O . GLY A 1 434 ? 8.994 2.063 16.763 1.00 91.94 434 GLY A O 1
ATOM 3385 N N . LEU A 1 435 ? 7.870 2.327 14.844 1.00 93.88 435 LEU A N 1
ATOM 3386 C CA . LEU A 1 435 ? 7.087 1.102 14.993 1.00 93.88 435 LEU A CA 1
ATOM 3387 C C . LEU A 1 435 ? 7.964 -0.154 14.879 1.00 93.88 435 LEU A C 1
ATOM 3389 O O . LEU A 1 435 ? 7.707 -1.132 15.578 1.00 93.88 435 LEU A O 1
ATOM 3393 N N . GLN A 1 436 ? 9.038 -0.128 14.081 1.00 93.38 436 GLN A N 1
ATOM 3394 C CA . GLN A 1 436 ? 9.960 -1.265 13.949 1.00 93.38 436 GLN A CA 1
ATOM 3395 C C . GLN A 1 436 ? 10.519 -1.724 15.306 1.00 93.38 436 GLN A C 1
ATOM 3397 O O . GLN A 1 436 ? 10.605 -2.927 15.567 1.00 93.38 436 GLN A O 1
ATOM 3402 N N . ALA A 1 437 ? 10.864 -0.777 16.185 1.00 90.19 437 ALA A N 1
ATOM 3403 C CA . ALA A 1 437 ? 11.387 -1.067 17.516 1.00 90.19 437 ALA A CA 1
ATOM 3404 C C . ALA A 1 437 ? 10.324 -1.703 18.426 1.00 90.19 437 ALA A C 1
ATOM 3406 O O . ALA A 1 437 ? 10.623 -2.670 19.127 1.00 90.19 437 ALA A O 1
ATOM 3407 N N . VAL A 1 438 ? 9.082 -1.207 18.379 1.00 94.06 438 VAL A N 1
ATOM 3408 C CA . VAL A 1 438 ? 7.940 -1.788 19.108 1.00 94.06 438 VAL A CA 1
ATOM 3409 C C . VAL A 1 438 ? 7.715 -3.237 18.679 1.00 94.06 438 VAL A C 1
ATOM 3411 O O . VAL A 1 438 ? 7.668 -4.136 19.514 1.00 94.06 438 VAL A O 1
ATOM 3414 N N . LEU A 1 439 ? 7.624 -3.486 17.372 1.00 94.25 439 LEU A N 1
ATOM 3415 C CA . LEU A 1 439 ? 7.366 -4.823 16.838 1.00 94.25 439 LEU A CA 1
ATOM 3416 C C . LEU A 1 439 ? 8.475 -5.812 17.210 1.00 94.25 439 LEU A C 1
ATOM 3418 O O . LEU A 1 439 ? 8.187 -6.946 17.592 1.00 94.25 439 LEU A O 1
ATOM 3422 N N . ALA A 1 440 ? 9.735 -5.368 17.164 1.00 90.88 440 ALA A N 1
ATOM 3423 C CA . ALA A 1 440 ? 10.880 -6.179 17.562 1.00 90.88 440 ALA A CA 1
ATOM 3424 C C . ALA A 1 440 ? 10.854 -6.546 19.056 1.00 90.88 440 ALA A C 1
ATOM 3426 O O . ALA A 1 440 ? 11.123 -7.702 19.383 1.00 90.88 440 ALA A O 1
ATOM 3427 N N . ARG A 1 441 ? 10.487 -5.610 19.950 1.00 93.06 441 ARG A N 1
ATOM 3428 C CA . ARG A 1 441 ? 10.370 -5.872 21.401 1.00 93.06 441 ARG A CA 1
ATOM 3429 C C . ARG A 1 441 ? 9.385 -6.994 21.721 1.00 93.06 441 ARG A C 1
ATOM 3431 O O . ARG A 1 441 ? 9.651 -7.790 22.615 1.00 93.06 441 ARG A O 1
ATOM 3438 N N . HIS A 1 442 ? 8.277 -7.061 20.985 1.00 94.44 442 HIS A N 1
ATOM 3439 C CA . HIS A 1 442 ? 7.200 -8.031 21.221 1.00 94.44 442 HIS A CA 1
ATOM 3440 C C . HIS A 1 442 ? 7.259 -9.255 20.300 1.00 94.44 442 HIS A C 1
ATOM 3442 O O . HIS A 1 442 ? 6.402 -10.131 20.382 1.00 94.44 442 HIS A O 1
ATOM 3448 N N . GLY A 1 443 ? 8.246 -9.332 19.400 1.00 91.81 443 GLY A N 1
ATOM 3449 C CA . GLY A 1 443 ? 8.343 -10.412 18.418 1.00 91.81 443 GLY A CA 1
ATOM 3450 C C . GLY A 1 443 ? 7.123 -10.497 17.490 1.00 91.81 443 GLY A C 1
ATOM 3451 O O . GLY A 1 443 ? 6.705 -11.599 17.129 1.00 91.81 443 GLY A O 1
ATOM 3452 N N . VAL A 1 444 ? 6.536 -9.357 17.120 1.00 94.88 444 VAL A N 1
ATOM 3453 C CA . VAL A 1 444 ? 5.361 -9.266 16.237 1.00 94.88 444 VAL A CA 1
ATOM 3454 C C . VAL A 1 444 ? 5.808 -9.019 14.796 1.00 94.88 444 VAL A C 1
ATOM 3456 O O . VAL A 1 444 ? 6.682 -8.195 14.537 1.00 94.88 444 VAL A O 1
ATOM 3459 N N . GLU A 1 445 ? 5.218 -9.738 13.840 1.00 93.06 445 GLU A N 1
ATOM 3460 C CA . GLU A 1 445 ? 5.519 -9.554 12.415 1.00 93.06 445 GLU A CA 1
ATOM 3461 C C . GLU A 1 445 ? 4.810 -8.307 11.862 1.00 93.06 445 GLU A C 1
ATOM 3463 O O . GLU A 1 445 ? 3.604 -8.130 12.062 1.00 93.06 445 GLU A O 1
ATOM 3468 N N . PHE A 1 446 ? 5.556 -7.481 11.113 1.00 95.19 446 PHE A N 1
ATOM 3469 C CA . PHE A 1 446 ? 4.966 -6.465 10.245 1.00 95.19 446 PHE A CA 1
ATOM 3470 C C . PHE A 1 446 ? 4.556 -7.067 8.897 1.00 95.19 446 PHE A C 1
ATOM 3472 O O . PHE A 1 446 ? 5.361 -7.726 8.239 1.00 95.19 446 PHE A O 1
ATOM 3479 N N . VAL A 1 447 ? 3.337 -6.780 8.449 1.00 95.81 447 VAL A N 1
ATOM 3480 C CA . VAL A 1 447 ? 2.799 -7.200 7.154 1.00 95.81 447 VAL A CA 1
ATOM 3481 C C . VAL A 1 447 ? 2.646 -5.981 6.246 1.00 95.81 447 VAL A C 1
ATOM 3483 O O . VAL A 1 447 ? 1.749 -5.159 6.445 1.00 95.81 447 VAL A O 1
ATOM 3486 N N . ASP A 1 448 ? 3.483 -5.885 5.211 1.00 95.75 448 ASP A N 1
ATOM 3487 C CA . ASP A 1 448 ? 3.265 -4.938 4.114 1.00 95.75 448 ASP A CA 1
ATOM 3488 C C . ASP A 1 448 ? 2.106 -5.433 3.239 1.00 95.75 448 ASP A C 1
ATOM 3490 O O . ASP A 1 448 ? 2.273 -6.266 2.348 1.00 95.75 448 ASP A O 1
ATOM 3494 N N . ILE A 1 449 ? 0.909 -4.899 3.480 1.00 96.44 449 ILE A N 1
ATOM 3495 C CA . ILE A 1 449 ? -0.324 -5.286 2.775 1.00 96.44 449 ILE A CA 1
ATOM 3496 C C . ILE A 1 449 ? -0.214 -5.066 1.260 1.00 96.44 449 ILE A C 1
ATOM 3498 O O . ILE A 1 449 ? -0.910 -5.734 0.486 1.00 96.44 449 ILE A O 1
ATOM 3502 N N . ASN A 1 450 ? 0.631 -4.133 0.811 1.00 95.00 450 ASN A N 1
ATOM 3503 C CA . ASN A 1 450 ? 0.783 -3.884 -0.614 1.00 95.00 450 ASN A CA 1
ATOM 3504 C C . ASN A 1 450 ? 1.516 -5.032 -1.318 1.00 95.00 450 ASN A C 1
ATOM 3506 O O . ASN A 1 450 ? 1.140 -5.371 -2.443 1.00 95.00 450 ASN A O 1
ATOM 3510 N N . HIS A 1 451 ? 2.500 -5.643 -0.655 1.00 94.56 451 HIS A N 1
ATOM 3511 C CA . HIS A 1 451 ? 3.400 -6.650 -1.225 1.00 94.56 451 HIS A CA 1
ATOM 3512 C C . HIS A 1 451 ? 3.184 -8.084 -0.688 1.00 94.56 451 HIS A C 1
ATOM 3514 O O . HIS A 1 451 ? 3.747 -9.032 -1.238 1.00 94.56 451 HIS A O 1
ATOM 3520 N N . ASP A 1 452 ? 2.355 -8.280 0.342 1.00 94.69 452 ASP A N 1
ATOM 3521 C CA . ASP A 1 452 ? 1.976 -9.613 0.835 1.00 94.69 452 ASP A CA 1
ATOM 3522 C C . ASP A 1 452 ? 1.020 -10.348 -0.133 1.00 94.69 452 ASP A C 1
ATOM 3524 O O . ASP A 1 452 ? 0.536 -9.791 -1.126 1.00 94.69 452 ASP A O 1
ATOM 3528 N N . GLU A 1 453 ? 0.735 -11.616 0.156 1.00 95.25 453 GLU A N 1
ATOM 3529 C CA . GLU A 1 453 ? -0.258 -12.404 -0.565 1.00 95.25 453 GLU A CA 1
ATOM 3530 C C . GLU A 1 453 ? -1.631 -11.734 -0.475 1.00 95.25 453 GLU A C 1
ATOM 3532 O O . GLU A 1 453 ? -2.025 -11.181 0.558 1.00 95.25 453 GLU A O 1
ATOM 3537 N N . TYR A 1 454 ? -2.407 -11.833 -1.550 1.00 95.69 454 TYR A N 1
ATOM 3538 C CA . TYR A 1 454 ? -3.744 -11.262 -1.613 1.00 95.69 454 TYR A CA 1
ATOM 3539 C C . TYR A 1 454 ? -4.797 -12.296 -2.005 1.00 95.69 454 TYR A C 1
ATOM 3541 O O . TYR A 1 454 ? -4.518 -13.336 -2.604 1.00 95.69 454 TYR A O 1
ATOM 3549 N N . VAL A 1 455 ? -6.045 -11.995 -1.659 1.00 96.44 455 VAL A N 1
ATOM 3550 C CA . VAL A 1 455 ? -7.214 -12.816 -1.963 1.00 96.44 455 VAL A CA 1
ATOM 3551 C C . VAL A 1 455 ? -8.349 -11.936 -2.471 1.00 96.44 455 VAL A C 1
ATOM 3553 O O . VAL A 1 455 ? -8.632 -10.871 -1.925 1.00 96.44 455 VAL A O 1
ATOM 3556 N N . GLY A 1 456 ? -9.008 -12.377 -3.543 1.00 96.56 456 GLY A N 1
ATOM 3557 C CA . GLY A 1 456 ? -10.228 -11.743 -4.031 1.00 96.56 456 GLY A CA 1
ATOM 3558 C C . GLY A 1 456 ? -11.436 -12.212 -3.222 1.00 96.56 456 GLY A C 1
ATOM 3559 O O . GLY A 1 456 ? -11.887 -13.345 -3.384 1.00 96.56 456 GLY A O 1
ATOM 3560 N N . LEU A 1 457 ? -12.020 -11.360 -2.394 1.00 96.12 457 LEU A N 1
ATOM 3561 C CA . LEU A 1 457 ? -13.307 -11.643 -1.762 1.00 96.12 457 LEU A CA 1
ATOM 3562 C C . LEU A 1 457 ? -14.441 -11.158 -2.656 1.00 96.12 457 LEU A C 1
ATOM 3564 O O . LEU A 1 457 ? -14.292 -10.186 -3.394 1.00 96.12 457 LEU A O 1
ATOM 3568 N N . ARG A 1 458 ? -15.588 -11.836 -2.617 1.00 95.69 458 ARG A N 1
ATOM 3569 C CA . ARG A 1 458 ? -16.795 -11.335 -3.284 1.00 95.69 458 ARG A CA 1
ATOM 3570 C C . ARG A 1 458 ? -17.159 -9.987 -2.667 1.00 95.69 458 ARG A C 1
ATOM 3572 O O . ARG A 1 458 ? -17.301 -9.907 -1.458 1.00 95.69 458 ARG A O 1
ATOM 3579 N N . ASN A 1 459 ? -17.335 -8.956 -3.491 1.00 95.00 459 ASN A N 1
ATOM 3580 C CA . ASN A 1 459 ? -17.748 -7.650 -2.993 1.00 95.00 459 ASN A CA 1
ATOM 3581 C C . ASN A 1 459 ? -19.190 -7.724 -2.470 1.00 95.00 459 ASN A C 1
ATOM 3583 O O . ASN A 1 459 ? -20.118 -8.009 -3.235 1.00 95.00 459 ASN A O 1
ATOM 3587 N N . MET A 1 460 ? -19.376 -7.481 -1.181 1.00 94.62 460 MET A N 1
ATOM 3588 C CA . MET A 1 460 ? -20.695 -7.509 -0.548 1.00 94.62 460 MET A CA 1
ATOM 3589 C C . MET A 1 460 ? -21.394 -6.147 -0.593 1.00 94.62 460 MET A C 1
ATOM 3591 O O . MET A 1 460 ? -22.595 -6.070 -0.343 1.00 94.62 460 MET A O 1
ATOM 3595 N N . GLY A 1 461 ? -20.674 -5.085 -0.962 1.00 91.00 461 GLY A N 1
ATOM 3596 C CA . GLY A 1 461 ? -21.235 -3.755 -1.139 1.00 91.00 461 GLY A CA 1
ATOM 3597 C C . GLY A 1 461 ? -21.784 -3.502 -2.555 1.00 91.00 461 GLY A C 1
ATOM 3598 O O . GLY A 1 461 ? -21.306 -4.086 -3.534 1.00 91.00 461 GLY A O 1
ATOM 3599 N N . PRO A 1 462 ? -22.814 -2.647 -2.700 1.00 87.31 462 PRO A N 1
ATOM 3600 C CA . PRO A 1 462 ? -23.440 -2.359 -3.990 1.00 87.31 462 PRO A CA 1
ATOM 3601 C C . PRO A 1 462 ? -22.866 -1.132 -4.726 1.00 87.31 462 PRO A C 1
ATOM 3603 O O . PRO A 1 462 ? -23.405 -0.763 -5.775 1.00 87.31 462 PRO A O 1
ATOM 3606 N N . ASN A 1 463 ? -21.850 -0.444 -4.200 1.00 91.19 463 ASN A N 1
ATOM 3607 C CA . ASN A 1 463 ? -21.578 0.943 -4.593 1.00 91.19 463 ASN A CA 1
ATOM 3608 C C . ASN A 1 463 ? -20.503 1.081 -5.677 1.00 91.19 463 ASN A C 1
ATOM 3610 O O . ASN A 1 463 ? -20.676 1.846 -6.624 1.00 91.19 463 ASN A O 1
ATOM 3614 N N . THR A 1 464 ? -19.415 0.318 -5.587 1.00 89.50 464 THR A N 1
ATOM 3615 C CA . THR A 1 464 ? -18.249 0.454 -6.480 1.00 89.50 464 THR A CA 1
ATOM 3616 C C . THR A 1 464 ? -18.448 -0.182 -7.853 1.00 89.50 464 THR A C 1
ATOM 3618 O O . THR A 1 464 ? -17.699 0.113 -8.785 1.00 89.50 464 THR A O 1
ATOM 3621 N N . GLY A 1 465 ? -19.419 -1.090 -7.990 1.00 88.06 465 GLY A N 1
ATOM 3622 C CA . GLY A 1 465 ? -19.632 -1.884 -9.204 1.00 88.06 465 GLY A CA 1
ATOM 3623 C C . GLY A 1 465 ? -18.567 -2.959 -9.454 1.00 88.06 465 GLY A C 1
ATOM 3624 O O . GLY A 1 465 ? -18.550 -3.537 -10.536 1.00 88.06 465 GLY A O 1
ATOM 3625 N N . LEU A 1 466 ? -17.678 -3.220 -8.489 1.00 90.31 466 LEU A N 1
ATOM 3626 C CA . LEU A 1 466 ? -16.710 -4.314 -8.559 1.00 90.31 466 LEU A CA 1
ATOM 3627 C C . LEU A 1 466 ? -17.351 -5.629 -8.118 1.00 90.31 466 LEU A C 1
ATOM 3629 O O . LEU A 1 466 ? -18.038 -5.675 -7.099 1.00 90.31 466 LEU A O 1
ATOM 3633 N N . ASP A 1 467 ? -17.067 -6.718 -8.835 1.00 89.44 467 ASP A N 1
ATOM 3634 C CA . ASP A 1 467 ? -17.570 -8.038 -8.451 1.00 89.44 467 ASP A CA 1
ATOM 3635 C C . ASP A 1 467 ? -16.851 -8.620 -7.230 1.00 89.44 467 ASP A C 1
ATOM 3637 O O . ASP A 1 467 ? -17.475 -9.305 -6.406 1.00 89.44 467 ASP A O 1
ATOM 3641 N N . ARG A 1 468 ? -15.547 -8.343 -7.136 1.00 95.31 468 ARG A N 1
ATOM 3642 C CA . ARG A 1 468 ? -14.634 -8.780 -6.078 1.00 95.31 468 ARG A CA 1
ATOM 3643 C C . ARG A 1 468 ? -13.748 -7.624 -5.621 1.00 95.31 468 ARG A C 1
ATOM 3645 O O . ARG A 1 468 ? -13.382 -6.774 -6.432 1.00 95.31 468 ARG A O 1
ATOM 3652 N N . LEU A 1 469 ? -13.369 -7.643 -4.348 1.00 96.88 469 LEU A N 1
ATOM 3653 C CA . LEU A 1 469 ? -12.347 -6.773 -3.768 1.00 96.88 469 LEU A CA 1
ATOM 3654 C C . LEU A 1 469 ? -11.125 -7.609 -3.383 1.00 96.88 469 LEU A C 1
ATOM 3656 O O . LEU A 1 469 ? -11.281 -8.708 -2.859 1.00 96.88 469 LEU A O 1
ATOM 3660 N N . TYR A 1 470 ? -9.922 -7.113 -3.669 1.00 97.31 470 TYR A N 1
ATOM 3661 C CA . TYR A 1 470 ? -8.673 -7.847 -3.439 1.00 97.31 470 TYR A CA 1
ATOM 3662 C C . TYR A 1 470 ? -7.950 -7.305 -2.203 1.00 97.31 470 TYR A C 1
ATOM 3664 O O . TYR A 1 470 ? -7.445 -6.181 -2.211 1.00 97.31 470 TYR A O 1
ATOM 3672 N N . PHE A 1 471 ? -7.897 -8.108 -1.146 1.00 97.38 471 PHE A N 1
ATOM 3673 C CA . PHE A 1 471 ? -7.311 -7.737 0.145 1.00 97.38 471 PHE A CA 1
ATOM 3674 C C . PHE A 1 471 ? -6.053 -8.540 0.441 1.00 97.38 471 PHE A C 1
ATOM 3676 O O . PHE A 1 471 ? -5.902 -9.636 -0.095 1.00 97.38 471 PHE A O 1
ATOM 3683 N N . CYS A 1 472 ? -5.187 -8.037 1.325 1.00 96.06 472 CYS A N 1
ATOM 3684 C CA . CYS A 1 472 ? -4.153 -8.878 1.934 1.00 96.06 472 CYS A CA 1
ATOM 3685 C C . CYS A 1 472 ? -4.803 -10.112 2.573 1.00 96.06 472 CYS A C 1
ATOM 3687 O O . CYS A 1 472 ? -5.759 -9.997 3.345 1.00 96.06 472 CYS A O 1
ATOM 3689 N N . ARG A 1 473 ? -4.273 -11.291 2.241 1.00 96.44 473 ARG A N 1
ATOM 3690 C CA . ARG A 1 473 ? -4.802 -12.587 2.664 1.00 96.44 473 ARG A CA 1
ATOM 3691 C C . ARG A 1 473 ? -4.843 -12.704 4.182 1.00 96.44 473 ARG A C 1
ATOM 3693 O O . ARG A 1 473 ? -5.896 -12.997 4.731 1.00 96.44 473 ARG A O 1
ATOM 3700 N N . LYS A 1 474 ? -3.731 -12.397 4.853 1.00 97.00 474 LYS A N 1
ATOM 3701 C CA . LYS A 1 474 ? -3.619 -12.469 6.318 1.00 97.00 474 LYS A CA 1
ATOM 3702 C C . LYS A 1 474 ? -4.656 -11.594 7.024 1.00 97.00 474 LYS A C 1
ATOM 3704 O O . LYS A 1 474 ? -5.251 -12.032 7.995 1.00 97.00 474 LYS A O 1
ATOM 3709 N N . ALA A 1 475 ? -4.909 -10.384 6.519 1.00 96.81 475 ALA A N 1
ATOM 3710 C CA . ALA A 1 475 ? -5.926 -9.498 7.087 1.00 96.81 475 ALA A CA 1
ATOM 3711 C C . ALA A 1 475 ? -7.358 -9.984 6.799 1.00 96.81 475 ALA A C 1
ATOM 3713 O O . ALA A 1 475 ? -8.246 -9.859 7.640 1.00 96.81 475 ALA A O 1
ATOM 3714 N N . ALA A 1 476 ? -7.592 -10.542 5.608 1.00 96.81 476 ALA A N 1
ATOM 3715 C CA . ALA A 1 476 ? -8.887 -11.090 5.215 1.00 96.81 476 ALA A CA 1
ATOM 3716 C C . ALA A 1 476 ? -9.261 -12.355 6.007 1.00 96.81 476 ALA A C 1
ATOM 3718 O O . ALA A 1 476 ? -10.427 -12.524 6.350 1.00 96.81 476 ALA A O 1
ATOM 3719 N N . GLU A 1 477 ? -8.280 -13.214 6.290 1.00 96.75 477 GLU A N 1
ATOM 3720 C CA . GLU A 1 477 ? -8.438 -14.519 6.948 1.00 96.75 477 GLU A CA 1
ATOM 3721 C C . GLU A 1 477 ? -8.223 -14.466 8.475 1.00 96.75 477 GLU A C 1
ATOM 3723 O O . GLU A 1 477 ? -8.352 -15.491 9.140 1.00 96.75 477 GLU A O 1
ATOM 3728 N N . ALA A 1 478 ? -7.898 -13.299 9.044 1.00 98.12 478 ALA A N 1
ATOM 3729 C CA . ALA A 1 478 ? -7.744 -13.133 10.488 1.00 98.12 478 ALA A CA 1
ATOM 3730 C C . ALA A 1 478 ? -9.061 -13.393 11.232 1.00 98.12 478 ALA A C 1
ATOM 3732 O O . ALA A 1 478 ? -10.115 -12.907 10.808 1.00 98.12 478 ALA A O 1
ATOM 3733 N N . ASP A 1 479 ? -8.972 -14.083 12.373 1.00 98.56 479 ASP A N 1
ATOM 3734 C CA . ASP A 1 479 ? -10.110 -14.330 13.265 1.00 98.56 479 ASP A CA 1
ATOM 3735 C C . ASP A 1 479 ? -10.638 -13.028 13.878 1.00 98.56 479 ASP A C 1
ATOM 3737 O O . ASP A 1 479 ? -11.841 -12.881 14.079 1.00 98.56 479 ASP A O 1
ATOM 3741 N N . VAL A 1 480 ? -9.725 -12.101 14.194 1.00 98.75 480 VAL A N 1
ATOM 3742 C CA . VAL A 1 480 ? -10.033 -10.776 14.738 1.00 98.75 480 VAL A CA 1
ATOM 3743 C C . VAL A 1 480 ? -9.219 -9.732 13.980 1.00 98.75 480 VAL A C 1
ATOM 3745 O O . VAL A 1 480 ? -7.990 -9.710 14.046 1.00 98.75 480 VAL A O 1
ATOM 3748 N N . LEU A 1 481 ? -9.902 -8.842 13.268 1.00 98.81 481 LEU A N 1
ATOM 3749 C CA . LEU A 1 481 ? -9.321 -7.679 12.607 1.00 98.81 481 LEU A CA 1
ATOM 3750 C C . LEU A 1 481 ? -9.596 -6.430 13.444 1.00 98.81 481 LEU A C 1
ATOM 3752 O O . LEU A 1 481 ? -10.740 -5.981 13.542 1.00 98.81 481 LEU A O 1
ATOM 3756 N N . ILE A 1 482 ? -8.536 -5.836 13.986 1.00 98.81 482 ILE A N 1
ATOM 3757 C CA . ILE A 1 482 ? -8.615 -4.608 14.778 1.00 98.81 482 ILE A CA 1
ATOM 3758 C C . ILE A 1 482 ? -8.168 -3.420 13.921 1.00 98.81 482 ILE A C 1
ATOM 3760 O O . ILE A 1 482 ? -7.016 -3.357 13.492 1.00 98.81 482 ILE A O 1
ATOM 3764 N N . SER A 1 483 ? -9.061 -2.460 13.671 1.00 98.69 483 SER A N 1
ATOM 3765 C CA . SER A 1 483 ? -8.707 -1.188 13.024 1.00 98.69 483 SER A CA 1
ATOM 3766 C C . SER A 1 483 ? -8.201 -0.206 14.074 1.00 98.69 483 SER A C 1
ATOM 3768 O O . SER A 1 483 ? -8.902 0.077 15.042 1.00 98.69 483 SER A O 1
ATOM 3770 N N . LEU A 1 484 ? -7.004 0.340 13.873 1.00 98.69 484 LEU A N 1
ATOM 3771 C CA . LEU A 1 484 ? -6.360 1.275 14.794 1.00 98.69 484 LEU A CA 1
ATOM 3772 C C . LEU A 1 484 ? -6.082 2.626 14.098 1.00 98.69 484 LEU A C 1
ATOM 3774 O O . LEU A 1 484 ? -4.930 2.945 13.794 1.00 98.69 484 LEU A O 1
ATOM 3778 N N . PRO A 1 485 ? -7.122 3.399 13.725 1.00 98.00 485 PRO A N 1
ATOM 3779 C CA . PRO A 1 485 ? -6.963 4.661 13.006 1.00 98.00 485 PRO A CA 1
ATOM 3780 C C . PRO A 1 485 ? -6.392 5.789 13.874 1.00 98.00 485 PRO A C 1
ATOM 3782 O O . PRO A 1 485 ? -6.584 5.824 15.085 1.00 98.00 485 PRO A O 1
ATOM 3785 N N . LYS A 1 486 ? -5.795 6.779 13.204 1.00 97.50 486 LYS A N 1
ATOM 3786 C CA . LYS A 1 486 ? -5.522 8.111 13.753 1.00 97.50 486 LYS A CA 1
ATOM 3787 C C . LYS A 1 486 ? -6.759 8.999 13.610 1.00 97.50 486 LYS A C 1
ATOM 3789 O O . LYS A 1 486 ? -7.309 9.061 12.511 1.00 97.50 486 LYS A O 1
ATOM 3794 N N . MET A 1 487 ? -7.166 9.711 14.659 1.00 97.56 487 MET A N 1
ATOM 3795 C CA . MET A 1 487 ? -8.251 10.697 14.596 1.00 97.56 487 MET A CA 1
ATOM 3796 C C . MET A 1 487 ? -7.808 11.921 13.791 1.00 97.56 487 MET A C 1
ATOM 3798 O O . MET A 1 487 ? -7.025 12.746 14.267 1.00 97.56 487 MET A O 1
ATOM 3802 N N . LYS A 1 488 ? -8.299 12.055 12.555 1.00 95.75 488 LYS A N 1
ATOM 3803 C CA . LYS A 1 488 ? -7.942 13.200 11.710 1.00 95.75 488 LYS A CA 1
ATOM 3804 C C . LYS A 1 488 ? -9.011 13.614 10.716 1.00 95.75 488 LYS A C 1
ATOM 3806 O O . LYS A 1 488 ? -9.825 12.810 10.270 1.00 95.75 488 LYS A O 1
ATOM 3811 N N . THR A 1 489 ? -8.956 14.875 10.320 1.00 95.19 489 THR A N 1
ATOM 3812 C CA . THR A 1 489 ? -9.677 15.413 9.161 1.00 95.19 489 THR A CA 1
ATOM 3813 C C . THR A 1 489 ? -9.116 14.870 7.843 1.00 95.19 489 THR A C 1
ATOM 3815 O O . THR A 1 489 ? -8.002 14.343 7.769 1.00 95.19 489 THR A O 1
ATOM 3818 N N . HIS A 1 490 ? -9.917 14.949 6.782 1.00 91.25 490 HIS A N 1
ATOM 3819 C CA . HIS A 1 490 ? -9.537 14.522 5.440 1.00 91.25 490 HIS A CA 1
ATOM 3820 C C . HIS A 1 490 ? -10.290 15.345 4.388 1.00 91.25 490 HIS A C 1
ATOM 3822 O O . HIS A 1 490 ? -11.514 15.292 4.351 1.00 91.25 490 HIS A O 1
ATOM 3828 N N . HIS A 1 491 ? -9.601 16.010 3.456 1.00 85.38 491 HIS A N 1
ATOM 3829 C CA . HIS A 1 491 ? -10.283 16.860 2.464 1.00 85.38 491 HIS A CA 1
ATOM 3830 C C . HIS A 1 491 ? -11.268 16.115 1.528 1.00 85.38 491 HIS A C 1
ATOM 3832 O O . HIS A 1 491 ? -12.343 16.635 1.265 1.00 85.38 491 HIS A O 1
ATOM 3838 N N . TRP A 1 492 ? -11.003 14.867 1.105 1.00 81.88 492 TRP A N 1
ATOM 3839 C CA . TRP A 1 492 ? -11.949 14.098 0.268 1.00 81.88 492 TRP A CA 1
ATOM 3840 C C . TRP A 1 492 ? -13.023 13.302 1.028 1.00 81.88 492 TRP A C 1
ATOM 3842 O O . TRP A 1 492 ? -14.046 12.947 0.449 1.00 81.88 492 TRP A O 1
ATOM 3852 N N . ALA A 1 493 ? -12.783 12.948 2.293 1.00 87.56 493 ALA A N 1
ATOM 3853 C CA . ALA A 1 493 ? -13.675 12.074 3.070 1.00 87.56 493 ALA A CA 1
ATOM 3854 C C . ALA A 1 493 ? -14.287 12.760 4.302 1.00 87.56 493 ALA A C 1
ATOM 3856 O O . ALA A 1 493 ? -15.037 12.124 5.039 1.00 87.56 493 ALA A O 1
ATOM 3857 N N . THR A 1 494 ? -13.961 14.034 4.533 1.00 93.06 494 THR A N 1
ATOM 3858 C CA . THR A 1 494 ? -14.188 14.813 5.763 1.00 93.06 494 THR A CA 1
ATOM 3859 C C . THR A 1 494 ? -13.348 14.344 6.952 1.00 93.06 494 THR A C 1
ATOM 3861 O O . THR A 1 494 ? -12.649 15.157 7.556 1.00 93.06 494 THR A O 1
ATOM 3864 N N . VAL A 1 495 ? -13.350 13.045 7.256 1.00 95.38 495 VAL A N 1
ATOM 3865 C CA . VAL A 1 495 ? -12.610 12.442 8.377 1.00 95.38 495 VAL A CA 1
ATOM 3866 C C . VAL A 1 495 ? -11.909 11.143 7.966 1.00 95.38 495 VAL A C 1
ATOM 3868 O O . VAL A 1 495 ? -12.331 10.451 7.037 1.00 95.38 495 VAL A O 1
ATOM 3871 N N . THR A 1 496 ? -10.826 10.807 8.664 1.00 93.88 496 THR A N 1
ATOM 3872 C CA . THR A 1 496 ? -10.209 9.476 8.681 1.00 93.88 496 THR A CA 1
ATOM 3873 C C . THR A 1 496 ? -10.387 8.893 10.070 1.00 93.88 496 THR A C 1
ATOM 3875 O O . THR A 1 496 ? -9.858 9.430 11.038 1.00 93.88 496 THR A O 1
ATOM 3878 N N . LEU A 1 497 ? -11.139 7.79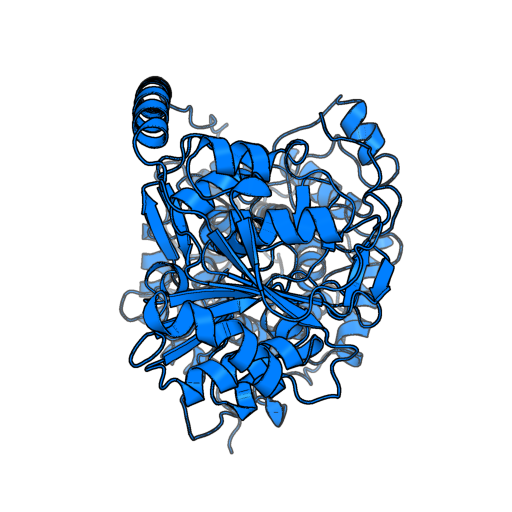9 10.142 1.00 97.75 497 LEU A N 1
ATOM 3879 C CA . LEU A 1 497 ? -11.437 7.045 11.356 1.00 97.75 497 LEU A CA 1
ATOM 3880 C C . LEU A 1 497 ? -11.452 5.541 11.003 1.00 97.75 497 LEU A C 1
ATOM 3882 O O . LEU A 1 497 ? -10.763 5.123 10.063 1.00 97.75 497 LEU A O 1
ATOM 3886 N N . GLY A 1 498 ? -12.197 4.716 11.734 1.00 97.75 498 GLY A N 1
ATOM 3887 C CA . GLY A 1 498 ? -12.208 3.259 11.638 1.00 97.75 498 GLY A CA 1
ATOM 3888 C C . GLY A 1 498 ? -12.584 2.738 10.256 1.00 97.75 498 GLY A C 1
ATOM 3889 O O . GLY A 1 498 ? -11.831 1.936 9.692 1.00 97.75 498 GLY A O 1
ATOM 3890 N N . LEU A 1 499 ? -13.686 3.229 9.674 1.00 98.12 499 LEU A N 1
ATOM 3891 C CA . LEU A 1 499 ? -14.178 2.779 8.366 1.00 98.12 499 LEU A CA 1
ATOM 3892 C C . LEU A 1 499 ? -13.196 3.149 7.247 1.00 98.12 499 LEU A C 1
ATOM 3894 O O . LEU A 1 499 ? -12.848 2.307 6.413 1.00 98.12 499 LEU A O 1
ATOM 3898 N N . LYS A 1 500 ? -12.713 4.401 7.230 1.00 96.62 500 LYS A N 1
ATOM 3899 C CA . LYS A 1 500 ? -11.762 4.889 6.212 1.00 96.62 500 LYS A CA 1
ATOM 3900 C C . LYS A 1 500 ? -10.414 4.173 6.295 1.00 96.62 500 LYS A C 1
ATOM 3902 O O . LYS A 1 500 ? -9.782 3.968 5.257 1.00 96.62 500 LYS A O 1
ATOM 3907 N N . ASN A 1 501 ? -9.964 3.795 7.490 1.00 97.38 501 ASN A N 1
ATOM 3908 C CA . ASN A 1 501 ? -8.666 3.151 7.688 1.00 97.38 501 ASN A CA 1
ATOM 3909 C C . ASN A 1 501 ? -8.576 1.759 7.035 1.00 97.38 501 ASN A C 1
ATOM 3911 O O . ASN A 1 501 ? -7.502 1.366 6.567 1.00 97.38 501 ASN A O 1
ATOM 3915 N N . LEU A 1 502 ? -9.707 1.055 6.885 1.00 96.94 502 LEU A N 1
ATOM 3916 C CA . LEU A 1 502 ? -9.755 -0.225 6.165 1.00 96.94 502 LEU A CA 1
ATOM 3917 C C . LEU A 1 502 ? -9.552 -0.092 4.651 1.00 96.94 502 LEU A C 1
ATOM 3919 O O . LEU A 1 502 ? -9.270 -1.083 3.982 1.00 96.94 502 LEU A O 1
ATOM 3923 N N . PHE A 1 503 ? -9.569 1.124 4.098 1.00 95.25 503 PHE A N 1
ATOM 3924 C CA . PHE A 1 503 ? -9.110 1.367 2.724 1.00 95.25 503 PHE A CA 1
ATOM 3925 C C . PHE A 1 503 ? -7.665 0.867 2.511 1.00 95.25 503 PHE A C 1
ATOM 3927 O O . PHE A 1 503 ? -7.284 0.441 1.418 1.00 95.25 503 PHE A O 1
ATOM 3934 N N . GLY A 1 504 ? -6.861 0.863 3.582 1.00 93.31 504 GLY A N 1
ATOM 3935 C CA . GLY A 1 504 ? -5.512 0.305 3.609 1.00 93.31 504 GLY A CA 1
ATOM 3936 C C . GLY A 1 504 ? -5.439 -1.205 3.346 1.00 93.31 504 GLY A C 1
ATOM 3937 O O . GLY A 1 504 ? -4.389 -1.660 2.916 1.00 93.31 504 GLY A O 1
ATOM 3938 N N . LEU A 1 505 ? -6.528 -1.971 3.514 1.00 95.31 505 LEU A N 1
ATOM 3939 C CA . LEU A 1 505 ? -6.541 -3.431 3.314 1.00 95.31 505 LEU A CA 1
ATOM 3940 C C . LEU A 1 505 ? -6.412 -3.865 1.851 1.00 95.31 505 LEU A C 1
ATOM 3942 O O . LEU A 1 505 ? -5.996 -4.991 1.575 1.00 95.31 505 LEU A O 1
ATOM 3946 N N . ALA A 1 506 ? -6.816 -3.002 0.916 1.00 95.88 506 ALA A N 1
ATOM 3947 C CA . ALA A 1 506 ? -6.729 -3.295 -0.507 1.00 95.88 506 ALA A CA 1
ATOM 3948 C C . ALA A 1 506 ? -5.258 -3.418 -0.935 1.00 95.88 506 ALA A C 1
ATOM 3950 O O . ALA A 1 506 ? -4.440 -2.568 -0.588 1.00 95.88 506 ALA A O 1
ATOM 3951 N N . SER A 1 507 ? -4.919 -4.468 -1.682 1.00 95.06 507 SER A N 1
ATOM 3952 C CA . SER A 1 507 ? -3.525 -4.751 -2.048 1.00 95.06 507 SER A CA 1
ATOM 3953 C C . SER A 1 507 ? -3.014 -3.818 -3.156 1.00 95.06 507 SER A C 1
ATOM 3955 O O . SER A 1 507 ? -3.635 -3.704 -4.217 1.00 95.06 507 SER A O 1
ATOM 3957 N N . GLY A 1 508 ? -1.854 -3.190 -2.942 1.00 94.06 508 GLY A N 1
ATOM 3958 C CA . GLY A 1 508 ? -1.143 -2.398 -3.952 1.00 94.06 508 GLY A CA 1
ATOM 3959 C C . GLY A 1 508 ? -0.853 -3.180 -5.237 1.00 94.06 508 GLY A C 1
ATOM 3960 O O . GLY A 1 508 ? -1.040 -2.645 -6.327 1.00 94.06 508 GLY A O 1
ATOM 3961 N N . GLN A 1 509 ? -0.553 -4.481 -5.148 1.00 93.56 509 GLN A N 1
ATOM 3962 C CA . GLN A 1 509 ? -0.379 -5.336 -6.332 1.00 93.56 509 GLN A CA 1
ATOM 3963 C C . GLN A 1 509 ? -1.610 -5.361 -7.255 1.00 93.56 509 GLN A C 1
ATOM 3965 O O . GLN A 1 509 ? -1.451 -5.433 -8.474 1.00 93.56 509 GLN A O 1
ATOM 3970 N N . ALA A 1 510 ? -2.824 -5.275 -6.694 1.00 93.94 510 ALA A N 1
ATOM 3971 C CA . ALA A 1 510 ? -4.082 -5.368 -7.438 1.00 93.94 510 ALA A CA 1
ATOM 3972 C C . ALA A 1 510 ? -4.683 -4.018 -7.850 1.00 93.94 510 ALA A C 1
ATOM 3974 O O . ALA A 1 510 ? -5.454 -3.961 -8.809 1.00 93.94 510 ALA A O 1
ATOM 3975 N N . TYR A 1 511 ? -4.373 -2.941 -7.130 1.00 93.19 511 TYR A N 1
ATOM 3976 C CA . TYR A 1 511 ? -4.965 -1.618 -7.367 1.00 93.19 511 TYR A CA 1
ATOM 3977 C C . TYR A 1 511 ? -3.939 -0.544 -7.764 1.00 93.19 511 TYR A C 1
ATOM 3979 O O . TYR A 1 511 ? -4.327 0.579 -8.104 1.00 93.19 511 TYR A O 1
ATOM 3987 N N . GLY A 1 512 ? -2.646 -0.872 -7.732 1.00 90.94 512 GLY A N 1
ATOM 3988 C CA . GLY A 1 512 ? -1.549 0.085 -7.821 1.00 90.94 512 GLY A CA 1
ATOM 3989 C C . GLY A 1 512 ? -1.483 1.021 -6.618 1.00 90.94 512 GLY A C 1
ATOM 3990 O O . GLY A 1 512 ? -2.211 0.870 -5.635 1.00 90.94 512 GLY A O 1
ATOM 3991 N N . TRP A 1 513 ? -0.668 2.064 -6.737 1.00 89.44 513 TRP A N 1
ATOM 3992 C CA . TRP A 1 513 ? -0.537 3.134 -5.747 1.00 89.44 513 TRP A CA 1
ATOM 3993 C C . TRP A 1 513 ? -1.091 4.437 -6.339 1.00 89.44 513 TRP A C 1
ATOM 3995 O O . TRP A 1 513 ? -0.776 4.749 -7.487 1.00 89.44 513 TRP A O 1
ATOM 4005 N N . PRO A 1 514 ? -1.959 5.189 -5.638 1.00 86.62 514 PRO A N 1
ATOM 4006 C CA . PRO A 1 514 ? -2.475 5.011 -4.278 1.00 86.62 514 PRO A CA 1
ATOM 4007 C C . PRO A 1 514 ? -3.784 4.192 -4.237 1.00 86.62 514 PRO A C 1
ATOM 4009 O O . PRO A 1 514 ? -4.723 4.550 -3.530 1.00 86.62 514 PRO A O 1
ATOM 4012 N N . LYS A 1 515 ? -3.896 3.098 -5.003 1.00 90.69 515 LYS A N 1
ATOM 4013 C CA . LYS A 1 515 ? -5.144 2.324 -5.188 1.00 90.69 515 LYS A CA 1
ATOM 4014 C C . LYS A 1 515 ? -6.207 3.144 -5.926 1.00 90.69 515 LYS A C 1
ATOM 4016 O O . LYS A 1 515 ? -7.361 3.275 -5.511 1.00 90.69 515 LYS A O 1
ATOM 4021 N N . ASN A 1 516 ? -5.777 3.756 -7.027 1.00 84.50 516 ASN A N 1
ATOM 4022 C CA . ASN A 1 516 ? -6.491 4.837 -7.703 1.00 84.50 516 ASN A CA 1
ATOM 4023 C C . ASN A 1 516 ? -7.860 4.418 -8.265 1.00 84.50 516 ASN A C 1
ATOM 4025 O O . ASN A 1 516 ? -8.809 5.188 -8.218 1.00 84.50 516 ASN A O 1
ATOM 4029 N N . ASP A 1 517 ? -8.009 3.177 -8.733 1.00 88.31 517 ASP A N 1
ATOM 4030 C CA . ASP A 1 517 ? -9.306 2.681 -9.225 1.00 88.31 517 ASP A CA 1
ATOM 4031 C C . ASP A 1 517 ? -10.405 2.739 -8.145 1.00 88.31 517 ASP A C 1
ATOM 4033 O O . ASP A 1 517 ? -11.551 3.071 -8.435 1.00 88.31 517 ASP A O 1
ATOM 4037 N N . LEU A 1 518 ? -10.055 2.524 -6.871 1.00 90.88 518 LEU A N 1
ATOM 4038 C CA . LEU A 1 518 ? -11.001 2.694 -5.764 1.00 90.88 518 LEU A CA 1
ATOM 4039 C C . LEU A 1 518 ? -11.366 4.169 -5.530 1.00 90.88 518 LEU A C 1
ATOM 4041 O O . LEU A 1 518 ? -12.467 4.457 -5.067 1.00 90.88 518 LEU A O 1
ATOM 4045 N N . HIS A 1 519 ? -10.483 5.109 -5.866 1.00 86.94 519 HIS A N 1
ATOM 4046 C CA . HIS A 1 519 ? -10.782 6.540 -5.789 1.00 86.94 519 HIS A CA 1
ATOM 4047 C C . HIS A 1 519 ? -11.737 6.959 -6.917 1.00 86.94 519 HIS A C 1
ATOM 4049 O O . HIS A 1 519 ? -12.741 7.614 -6.644 1.00 86.94 519 HIS A O 1
ATOM 4055 N N . PHE A 1 520 ? -11.499 6.494 -8.152 1.00 82.62 520 PHE A N 1
ATOM 4056 C CA . PHE A 1 520 ? -12.369 6.737 -9.318 1.00 82.62 520 PHE A CA 1
ATOM 4057 C C . PHE A 1 520 ? -13.798 6.227 -9.130 1.00 82.62 520 PHE A C 1
ATOM 4059 O O . PHE A 1 520 ? -14.748 6.815 -9.640 1.00 82.62 520 PHE A O 1
ATOM 4066 N N . ARG A 1 521 ? -13.965 5.136 -8.382 1.00 86.38 521 ARG A N 1
ATOM 4067 C CA . ARG A 1 521 ? -15.285 4.568 -8.064 1.00 86.38 521 ARG A CA 1
ATOM 4068 C C . ARG A 1 521 ? -16.046 5.361 -6.996 1.00 86.38 521 ARG A C 1
ATOM 4070 O O . ARG A 1 521 ? -17.196 5.033 -6.703 1.00 86.38 521 ARG A O 1
ATOM 4077 N N . GLY A 1 522 ? -15.430 6.412 -6.458 1.00 88.75 522 GLY A N 1
ATOM 4078 C CA . GLY A 1 522 ? -15.931 7.241 -5.372 1.00 88.75 522 GLY A CA 1
ATOM 4079 C C . GLY A 1 522 ? -15.361 6.776 -4.039 1.00 88.75 522 GLY A C 1
ATOM 4080 O O . GLY A 1 522 ? -15.621 5.656 -3.598 1.00 88.75 522 GLY A O 1
ATOM 4081 N N . ILE A 1 523 ? -14.617 7.654 -3.362 1.00 90.38 523 ILE A N 1
ATOM 4082 C CA . ILE A 1 523 ? -14.015 7.352 -2.056 1.00 90.38 523 ILE A CA 1
ATOM 4083 C C . ILE A 1 523 ? -15.075 6.859 -1.051 1.00 90.38 523 ILE A C 1
ATOM 4085 O O . ILE A 1 523 ? -14.854 5.791 -0.476 1.00 90.38 523 ILE A O 1
ATOM 4089 N N . PRO A 1 524 ? -16.247 7.514 -0.884 1.00 94.00 524 PRO A N 1
ATOM 4090 C CA . PRO A 1 524 ? -17.306 6.994 -0.018 1.00 94.00 524 PRO A CA 1
ATOM 4091 C C . PRO A 1 524 ? -17.808 5.601 -0.408 1.00 94.00 524 PRO A C 1
ATOM 4093 O O . PRO A 1 524 ? -17.960 4.745 0.459 1.00 94.00 524 PRO A O 1
ATOM 4096 N N . HIS A 1 525 ? -18.012 5.348 -1.705 1.00 95.12 525 HIS A N 1
ATOM 4097 C CA . HIS A 1 525 ? -18.469 4.051 -2.208 1.00 95.12 525 HIS A CA 1
ATOM 4098 C C . HIS A 1 525 ? -17.476 2.938 -1.880 1.00 95.12 525 HIS A C 1
ATOM 4100 O O . HIS A 1 525 ? -17.867 1.881 -1.389 1.00 95.12 525 HIS A O 1
ATOM 4106 N N . SER A 1 526 ? -16.190 3.189 -2.116 1.00 96.38 526 SER A N 1
ATOM 4107 C CA . SER A 1 526 ? -15.126 2.224 -1.854 1.00 96.38 526 SER A CA 1
ATOM 4108 C C . SER A 1 526 ? -14.940 1.953 -0.367 1.00 96.38 526 SER A C 1
ATOM 4110 O O . SER A 1 526 ? -14.771 0.798 0.008 1.00 96.38 526 SER A O 1
ATOM 4112 N N . ILE A 1 527 ? -15.029 2.974 0.495 1.00 97.38 527 ILE A N 1
ATOM 4113 C CA . ILE A 1 527 ? -14.999 2.778 1.955 1.00 97.38 527 ILE A CA 1
ATOM 4114 C C . ILE A 1 527 ? -16.115 1.827 2.383 1.00 97.38 527 ILE A C 1
ATOM 4116 O O . ILE A 1 527 ? -15.858 0.858 3.097 1.00 97.38 527 ILE A O 1
ATOM 4120 N N . VAL A 1 528 ? -17.344 2.085 1.936 1.00 97.62 528 VAL A N 1
ATOM 4121 C CA . VAL A 1 528 ? -18.506 1.290 2.341 1.00 97.62 528 VAL A CA 1
ATOM 4122 C C . VAL A 1 528 ? -18.426 -0.129 1.794 1.00 97.62 528 VAL A C 1
ATOM 4124 O O . VAL A 1 528 ? -18.584 -1.066 2.566 1.00 97.62 528 VAL A O 1
ATOM 4127 N N . ASP A 1 529 ? -18.095 -0.322 0.516 1.00 97.69 529 ASP A N 1
ATOM 4128 C CA . ASP A 1 529 ? -17.989 -1.665 -0.069 1.00 97.69 529 ASP A CA 1
ATOM 4129 C C . ASP A 1 529 ? -16.892 -2.516 0.591 1.00 97.69 529 ASP A C 1
ATOM 4131 O O . ASP A 1 529 ? -17.086 -3.718 0.808 1.00 97.69 529 ASP A O 1
ATOM 4135 N N . ILE A 1 530 ? -15.764 -1.901 0.968 1.00 97.88 530 ILE A N 1
ATOM 4136 C CA . ILE A 1 530 ? -14.712 -2.572 1.743 1.00 97.88 530 ILE A CA 1
ATOM 4137 C C . ILE A 1 530 ? -15.263 -3.033 3.091 1.00 97.88 530 ILE A C 1
ATOM 4139 O O . ILE A 1 530 ? -15.124 -4.207 3.426 1.00 97.88 530 ILE A O 1
ATOM 4143 N N . ASN A 1 531 ? -15.944 -2.152 3.827 1.00 97.75 531 ASN A N 1
ATOM 4144 C CA . ASN A 1 531 ? -16.493 -2.473 5.146 1.00 97.75 531 ASN A CA 1
ATOM 4145 C C . ASN A 1 531 ? -17.689 -3.442 5.086 1.00 97.75 531 ASN A C 1
ATOM 4147 O O . ASN A 1 531 ? -17.868 -4.226 6.012 1.00 97.75 531 ASN A O 1
ATOM 4151 N N . CYS A 1 532 ? -18.462 -3.463 3.995 1.00 96.44 532 CYS A N 1
ATOM 4152 C CA . CYS A 1 532 ? -19.458 -4.509 3.743 1.00 96.44 532 CYS A CA 1
ATOM 4153 C C . CYS A 1 532 ? -18.804 -5.880 3.515 1.00 96.44 532 CYS A C 1
ATOM 4155 O O . CYS A 1 532 ? -19.418 -6.903 3.799 1.00 96.44 532 CYS A O 1
ATOM 4157 N N . THR A 1 533 ? -17.588 -5.911 2.959 1.00 96.81 533 THR A N 1
ATOM 4158 C CA . THR A 1 533 ? -16.918 -7.154 2.548 1.00 96.81 533 THR A CA 1
ATOM 4159 C C . THR A 1 533 ? -16.020 -7.735 3.640 1.00 96.81 533 THR A C 1
ATOM 4161 O O . THR A 1 533 ? -16.067 -8.937 3.887 1.00 96.81 533 THR A O 1
ATOM 4164 N N . ARG A 1 534 ? -15.210 -6.903 4.303 1.00 96.56 534 ARG A N 1
ATOM 4165 C CA . ARG A 1 534 ? -14.432 -7.260 5.497 1.00 96.56 534 ARG A CA 1
ATOM 4166 C C . ARG A 1 534 ? -14.474 -6.084 6.470 1.00 96.56 534 ARG A C 1
ATOM 4168 O O . ARG A 1 534 ? -13.644 -5.180 6.406 1.00 96.56 534 ARG A O 1
ATOM 4175 N N . LYS A 1 535 ? -15.473 -6.100 7.353 1.00 95.50 535 LYS A N 1
ATOM 4176 C CA . LYS A 1 535 ? -15.607 -5.147 8.465 1.00 95.50 535 LYS A CA 1
ATOM 4177 C C . LYS A 1 535 ? -14.505 -5.388 9.500 1.00 95.50 535 LYS A C 1
ATOM 4179 O O . LYS A 1 535 ? -14.039 -6.515 9.608 1.00 95.50 535 LYS A O 1
ATOM 4184 N N . ALA A 1 536 ? -14.108 -4.369 10.258 1.00 97.88 536 ALA A N 1
ATOM 4185 C CA . ALA A 1 536 ? -13.314 -4.574 11.469 1.00 97.88 536 ALA A CA 1
ATOM 4186 C C . ALA A 1 536 ? -14.180 -5.207 12.567 1.00 97.88 536 ALA A C 1
ATOM 4188 O O . ALA A 1 536 ? -15.361 -4.872 12.691 1.00 97.88 536 ALA A O 1
ATOM 4189 N N . ASP A 1 537 ? -13.576 -6.093 13.351 1.00 98.50 537 ASP A N 1
ATOM 4190 C CA . ASP A 1 537 ? -14.215 -6.751 14.495 1.00 98.50 537 ASP A CA 1
ATOM 4191 C C . ASP A 1 537 ? -14.132 -5.862 15.748 1.00 98.50 537 ASP A C 1
ATOM 4193 O O . ASP A 1 537 ? -15.045 -5.841 16.571 1.00 98.50 537 ASP A O 1
ATOM 4197 N N . LEU A 1 538 ? -13.071 -5.053 15.836 1.00 98.75 538 LEU A N 1
ATOM 4198 C CA . LEU A 1 538 ? -12.870 -4.027 16.854 1.00 98.75 538 LEU A CA 1
ATOM 4199 C C . LEU A 1 538 ? -12.210 -2.792 16.225 1.00 98.75 538 LEU A C 1
ATOM 4201 O O . LEU A 1 538 ? -11.361 -2.904 15.338 1.00 98.75 538 LEU A O 1
ATOM 4205 N N . VAL A 1 539 ? -12.574 -1.602 16.687 1.00 98.88 539 VAL A N 1
ATOM 4206 C CA . VAL A 1 539 ? -11.906 -0.342 16.343 1.00 98.88 539 VAL A CA 1
ATOM 4207 C C . VAL A 1 539 ? -11.380 0.290 17.619 1.00 98.88 539 VAL A C 1
ATOM 4209 O O . VAL A 1 539 ? -12.133 0.384 18.582 1.00 98.88 539 VAL A O 1
ATOM 4212 N N . LEU A 1 540 ? -10.128 0.747 17.612 1.00 98.81 540 LEU A N 1
ATOM 4213 C CA . LEU A 1 540 ? -9.548 1.624 18.632 1.00 98.81 540 LEU A CA 1
ATOM 4214 C C . LEU A 1 540 ? -9.008 2.876 17.937 1.00 98.81 540 LEU A C 1
ATOM 4216 O O . LEU A 1 540 ? -8.084 2.787 17.144 1.00 98.81 540 LEU A O 1
ATOM 4220 N N . VAL A 1 541 ? -9.575 4.044 18.203 1.00 98.81 541 VAL A N 1
ATOM 4221 C CA . VAL A 1 541 ? -9.135 5.307 17.604 1.00 98.81 541 VAL A CA 1
ATOM 4222 C C . VAL A 1 541 ? -8.066 5.954 18.482 1.00 98.81 541 VAL A C 1
ATOM 4224 O O . VAL A 1 541 ? -8.332 6.266 19.641 1.00 98.81 541 VAL A O 1
ATOM 4227 N N . ASP A 1 542 ? -6.884 6.197 17.911 1.00 98.38 542 ASP A N 1
ATOM 4228 C CA . ASP A 1 542 ? -5.855 7.068 18.489 1.00 98.38 542 ASP A CA 1
ATOM 4229 C C . ASP A 1 542 ? -6.230 8.532 18.229 1.00 98.38 542 ASP A C 1
ATOM 4231 O O . ASP A 1 542 ? -6.005 9.063 17.137 1.00 98.38 542 ASP A O 1
ATOM 4235 N N . GLY A 1 543 ? -6.824 9.177 19.229 1.00 96.94 543 GLY A N 1
ATOM 4236 C CA . GLY A 1 543 ? -7.103 10.610 19.257 1.00 96.94 543 GLY A CA 1
ATOM 4237 C C . GLY A 1 543 ? -6.380 11.332 20.390 1.00 96.94 543 GLY A C 1
ATOM 4238 O O . GLY A 1 543 ? -6.833 12.392 20.800 1.00 96.94 543 GLY A O 1
ATOM 4239 N N . ILE A 1 544 ? -5.273 10.805 20.924 1.00 96.50 544 ILE A N 1
ATOM 4240 C CA . ILE A 1 544 ? -4.504 11.519 21.961 1.00 96.50 544 ILE A CA 1
ATOM 4241 C C . ILE A 1 544 ? -4.002 12.846 21.372 1.00 96.50 544 ILE A C 1
ATOM 4243 O O . ILE A 1 544 ? -4.340 13.931 21.843 1.00 96.50 544 ILE A O 1
ATOM 4247 N N . MET A 1 545 ? -3.306 12.747 20.239 1.00 96.12 545 MET A N 1
ATOM 4248 C CA . MET A 1 545 ? -3.009 13.874 19.354 1.00 96.12 545 MET A CA 1
ATOM 4249 C C . MET A 1 545 ? -3.738 13.657 18.028 1.00 96.12 545 MET A C 1
ATOM 4251 O O . MET A 1 545 ? -3.393 12.731 17.294 1.00 96.12 545 MET A O 1
ATOM 4255 N N . GLY A 1 546 ? -4.734 14.480 17.718 1.00 95.44 546 GLY A N 1
ATOM 4256 C CA . GLY A 1 546 ? -5.466 14.452 16.454 1.00 95.44 546 GLY A CA 1
ATOM 4257 C C . GLY A 1 546 ? -4.861 15.375 15.392 1.00 95.44 546 GLY A C 1
ATOM 4258 O O . GLY A 1 546 ? -3.908 16.109 15.655 1.00 95.44 546 GLY A O 1
ATOM 4259 N N . MET A 1 547 ? -5.438 15.362 14.187 1.00 95.88 547 MET A N 1
ATOM 4260 C CA . MET A 1 547 ? -5.118 16.319 13.115 1.00 95.88 547 MET A CA 1
ATOM 4261 C C . MET A 1 547 ? -6.371 17.036 12.596 1.00 95.88 547 MET A C 1
ATOM 4263 O O . MET A 1 547 ? -7.336 16.400 12.159 1.00 95.88 547 MET A O 1
ATOM 4267 N N . GLN A 1 548 ? -6.323 18.365 12.550 1.00 94.81 548 GLN A N 1
ATOM 4268 C CA . GLN A 1 548 ? -7.393 19.228 12.041 1.00 94.81 548 GLN A CA 1
ATOM 4269 C C . GLN A 1 548 ? -6.975 20.026 10.797 1.00 94.81 548 GLN A C 1
ATOM 4271 O O . GLN A 1 548 ? -5.793 20.108 10.464 1.00 94.81 548 GLN A O 1
ATOM 4276 N N . GLY A 1 549 ? -7.947 20.622 10.105 1.00 92.56 549 GLY A N 1
ATOM 4277 C CA . GLY A 1 549 ? -7.707 21.405 8.896 1.00 92.56 549 GLY A CA 1
ATOM 4278 C C . GLY A 1 549 ? -7.387 20.534 7.679 1.00 92.56 549 GLY A C 1
ATOM 4279 O O . GLY A 1 549 ? -8.126 19.611 7.342 1.00 92.56 549 GLY A O 1
ATOM 4280 N N . ASP A 1 550 ? -6.300 20.846 6.979 1.00 87.62 550 ASP A N 1
ATOM 4281 C CA . ASP A 1 550 ? -5.945 20.259 5.678 1.00 87.62 550 ASP A CA 1
ATOM 4282 C C . ASP A 1 550 ? -5.302 18.857 5.781 1.00 87.62 550 ASP A C 1
ATOM 4284 O O . ASP A 1 550 ? -4.200 18.578 5.300 1.00 87.62 550 ASP A O 1
ATOM 4288 N N . GLY A 1 551 ? -5.998 17.939 6.451 1.00 86.06 551 GLY A N 1
ATOM 4289 C CA . GLY A 1 551 ? -5.669 16.518 6.436 1.00 86.06 551 GLY A CA 1
ATOM 4290 C C . GLY A 1 551 ? -5.922 15.877 5.058 1.00 86.06 551 GLY A C 1
ATOM 4291 O O . GLY A 1 551 ? -6.737 16.372 4.276 1.00 86.06 551 GLY A O 1
ATOM 4292 N N . PRO A 1 552 ? -5.282 14.735 4.742 1.00 84.88 552 PRO A N 1
ATOM 4293 C CA . PRO A 1 552 ? -4.753 13.783 5.721 1.00 84.88 552 PRO A CA 1
ATOM 4294 C C . PRO A 1 552 ? -3.237 13.867 5.980 1.00 84.88 552 PRO A C 1
ATOM 4296 O O . PRO A 1 552 ? -2.739 13.041 6.748 1.00 84.88 552 PRO A O 1
ATOM 4299 N N . LEU A 1 553 ? -2.521 14.799 5.331 1.00 85.94 553 LEU A N 1
ATOM 4300 C CA . LEU A 1 553 ? -1.052 14.943 5.403 1.00 85.94 553 LEU A CA 1
ATOM 4301 C C . LEU A 1 553 ? -0.582 16.335 5.869 1.00 85.94 553 LEU A C 1
ATOM 4303 O O . LEU A 1 553 ? 0.499 16.466 6.446 1.00 85.94 553 LEU A O 1
ATOM 4307 N N . SER A 1 554 ? -1.380 17.374 5.617 1.00 85.75 554 SER A N 1
ATOM 4308 C CA . SER A 1 554 ? -0.965 18.782 5.707 1.00 85.75 554 SER A CA 1
ATOM 4309 C C . SER A 1 554 ? -1.747 19.581 6.753 1.00 85.75 554 SER A C 1
ATOM 4311 O O . SER A 1 554 ? -1.743 20.814 6.699 1.00 85.75 554 SER A O 1
ATOM 4313 N N . GLY A 1 555 ? -2.437 18.879 7.656 1.00 89.19 555 GLY A N 1
ATOM 4314 C CA . GLY A 1 555 ? -3.200 19.463 8.750 1.00 89.19 555 GLY A CA 1
ATOM 4315 C C . GLY A 1 555 ? -2.343 19.729 9.984 1.00 89.19 555 GLY A C 1
ATOM 4316 O O . GLY A 1 555 ? -1.202 19.264 10.083 1.00 89.19 555 GLY A O 1
ATOM 4317 N N . ASP A 1 556 ? -2.935 20.445 10.932 1.00 92.69 556 ASP A N 1
ATOM 4318 C CA . ASP A 1 556 ? -2.292 20.865 12.174 1.00 92.69 556 ASP A CA 1
ATOM 4319 C C . ASP A 1 556 ? -2.608 19.895 13.310 1.00 92.69 556 ASP A C 1
ATOM 4321 O O . ASP A 1 556 ? -3.698 19.317 13.375 1.00 92.69 556 ASP A O 1
ATOM 4325 N N . ALA A 1 557 ? -1.647 19.720 14.215 1.00 94.75 557 ALA A N 1
ATOM 4326 C CA . ALA A 1 557 ? -1.836 18.922 15.416 1.00 94.75 557 ALA A CA 1
ATOM 4327 C C . ALA A 1 557 ? -2.882 19.564 16.339 1.00 94.75 557 ALA A C 1
ATOM 4329 O O . ALA A 1 557 ? -2.900 20.782 16.521 1.00 94.75 557 ALA A O 1
ATOM 4330 N N . ILE A 1 558 ? -3.735 18.741 16.945 1.00 94.44 558 ILE A N 1
ATOM 4331 C CA . ILE A 1 558 ? -4.683 19.168 17.975 1.00 94.44 558 ILE A CA 1
ATOM 4332 C C . ILE A 1 558 ? -4.688 18.163 19.124 1.00 94.44 558 ILE A C 1
ATOM 4334 O O . ILE A 1 558 ? -4.973 16.978 18.944 1.00 94.44 558 ILE A O 1
ATOM 4338 N N . GLN A 1 559 ? -4.381 18.645 20.324 1.00 94.69 559 GLN A N 1
ATOM 4339 C CA . GLN A 1 559 ? -4.402 17.844 21.540 1.00 94.69 559 GLN A CA 1
ATOM 4340 C C . GLN A 1 559 ? -5.853 17.492 21.880 1.00 94.69 559 GLN A C 1
ATOM 4342 O O . GLN A 1 559 ? -6.592 18.352 22.353 1.00 94.69 559 GLN A O 1
ATOM 4347 N N . SER A 1 560 ? -6.265 16.252 21.602 1.00 92.50 560 SER A N 1
ATOM 4348 C CA . SER A 1 560 ? -7.657 15.822 21.820 1.00 92.50 560 SER A CA 1
ATOM 4349 C C . SER A 1 560 ? -7.817 14.897 23.020 1.00 92.50 560 SER A C 1
ATOM 4351 O O . SER A 1 560 ? -8.910 14.791 23.566 1.00 92.50 560 SER A O 1
ATOM 4353 N N . GLY A 1 561 ? -6.721 14.272 23.458 1.00 94.50 561 GLY A N 1
ATOM 4354 C CA . GLY A 1 561 ? -6.658 13.492 24.686 1.00 94.50 561 GLY A CA 1
ATOM 4355 C C . GLY A 1 561 ? -7.585 12.278 24.708 1.00 94.50 561 GLY A C 1
ATOM 4356 O O . GLY A 1 561 ? -7.970 11.835 25.784 1.00 94.50 561 GLY A O 1
ATOM 4357 N N . LEU A 1 562 ? -8.006 11.774 23.545 1.00 95.44 562 LEU A N 1
ATOM 4358 C CA . LEU A 1 562 ? -9.139 10.861 23.448 1.00 95.44 562 LEU A CA 1
ATOM 4359 C C . LEU A 1 562 ? -8.747 9.505 22.856 1.00 95.44 562 LEU A C 1
ATOM 4361 O O . LEU A 1 562 ? -8.178 9.421 21.769 1.00 95.44 562 LEU A O 1
ATOM 4365 N N . LEU A 1 563 ? -9.139 8.432 23.534 1.00 98.06 563 LEU A N 1
ATOM 4366 C CA . LEU A 1 563 ? -9.163 7.078 22.990 1.00 98.06 563 LEU A CA 1
ATOM 4367 C C . LEU A 1 563 ? -10.617 6.607 22.901 1.00 98.06 563 LEU A C 1
ATOM 4369 O O . LEU A 1 563 ? -11.382 6.767 23.852 1.00 98.06 563 LEU A O 1
ATOM 4373 N N . VAL A 1 564 ? -11.000 6.022 21.764 1.00 98.50 564 VAL A N 1
ATOM 4374 C CA . VAL A 1 564 ? -12.373 5.540 21.521 1.00 98.50 564 VAL A CA 1
ATOM 4375 C C . VAL A 1 564 ? -12.334 4.106 21.022 1.00 98.50 564 VAL A C 1
ATOM 4377 O O . VAL A 1 564 ? -11.625 3.826 20.059 1.00 98.50 564 VAL A O 1
ATOM 4380 N N . MET A 1 565 ? -13.103 3.206 21.632 1.00 98.69 565 MET A N 1
ATOM 4381 C CA . MET A 1 565 ? -13.149 1.796 21.250 1.00 98.69 565 MET A CA 1
ATOM 4382 C C . MET A 1 565 ? -14.577 1.277 21.050 1.00 98.69 565 MET A C 1
ATOM 4384 O O . MET A 1 565 ? -15.491 1.641 21.790 1.00 98.69 565 MET A O 1
ATOM 4388 N N . GLY A 1 566 ? -14.766 0.388 20.073 1.00 98.38 566 GLY A N 1
ATOM 4389 C CA . GLY A 1 566 ? -16.026 -0.332 19.884 1.00 98.38 566 GLY A CA 1
ATOM 4390 C C . GLY A 1 566 ? -15.991 -1.380 18.774 1.00 98.38 566 GLY A C 1
ATOM 4391 O O . GLY A 1 566 ? -15.101 -1.376 17.926 1.00 98.38 566 GLY A O 1
ATOM 4392 N N . THR A 1 567 ? -16.972 -2.285 18.781 1.00 97.75 567 THR A N 1
ATOM 4393 C CA . THR A 1 567 ? -17.145 -3.359 17.776 1.00 97.75 567 THR A CA 1
ATOM 4394 C C . THR A 1 567 ? -18.086 -2.967 16.629 1.00 97.75 567 THR A C 1
ATOM 4396 O O . THR A 1 567 ? -18.159 -3.641 15.599 1.00 97.75 567 THR A O 1
ATOM 4399 N N . ASP A 1 568 ? -18.802 -1.850 16.777 1.00 97.56 568 ASP A N 1
ATOM 4400 C CA . ASP A 1 568 ? -19.517 -1.194 15.688 1.00 97.56 568 ASP A CA 1
ATOM 4401 C C . ASP A 1 568 ? -18.663 -0.035 15.139 1.00 97.56 568 ASP A C 1
ATOM 4403 O O . ASP A 1 568 ? -18.616 1.036 15.753 1.00 97.56 568 ASP A O 1
ATOM 4407 N N . PRO A 1 569 ? -17.999 -0.212 13.980 1.00 97.12 569 PRO A N 1
ATOM 4408 C CA . PRO A 1 569 ? -17.128 0.817 13.426 1.00 97.12 569 PRO A CA 1
ATOM 4409 C C . PRO A 1 569 ? -17.888 2.080 13.008 1.00 97.12 569 PRO A C 1
ATOM 4411 O O . PRO A 1 569 ? -17.305 3.159 13.039 1.00 97.12 569 PRO A O 1
ATOM 4414 N N . LEU A 1 570 ? -19.173 1.985 12.637 1.00 98.00 570 LEU A N 1
ATOM 4415 C CA . LEU A 1 570 ? -19.951 3.178 12.305 1.00 98.00 570 LEU A CA 1
ATOM 4416 C C . LEU A 1 570 ? -20.299 3.967 13.566 1.00 98.00 570 LEU A C 1
ATOM 4418 O O . LEU A 1 570 ? -20.201 5.193 13.548 1.00 98.00 570 LEU A O 1
ATOM 4422 N N . ALA A 1 571 ? -20.643 3.287 14.661 1.00 98.06 571 ALA A N 1
ATOM 4423 C CA . ALA A 1 571 ? -20.903 3.950 15.935 1.00 98.06 571 ALA A CA 1
ATOM 4424 C C . ALA A 1 571 ? -19.644 4.636 16.482 1.00 98.06 571 ALA A C 1
ATOM 4426 O O . ALA A 1 571 ? -19.718 5.780 16.934 1.00 98.06 571 ALA A O 1
ATOM 4427 N N . VAL A 1 572 ? -18.484 3.975 16.389 1.00 98.38 572 VAL A N 1
ATOM 4428 C CA . VAL A 1 572 ? -17.186 4.561 16.763 1.00 98.38 572 VAL A CA 1
ATOM 4429 C C . VAL A 1 572 ? -16.893 5.800 15.917 1.00 98.38 572 VAL A C 1
ATOM 4431 O O . VAL A 1 572 ? -16.665 6.875 16.473 1.00 98.38 572 VAL A O 1
ATOM 4434 N N . ASP A 1 573 ? -16.987 5.692 14.588 1.00 98.50 573 ASP A N 1
ATOM 4435 C CA . ASP A 1 573 ? -16.700 6.814 13.692 1.00 98.50 573 ASP A CA 1
ATOM 4436 C C . ASP A 1 573 ? -17.678 7.981 13.895 1.00 98.50 573 ASP A C 1
ATOM 4438 O O . ASP A 1 573 ? -17.278 9.144 13.875 1.00 98.50 573 ASP A O 1
ATOM 4442 N N . SER A 1 574 ? -18.955 7.684 14.139 1.00 98.12 574 SER A N 1
ATOM 4443 C CA . SER A 1 574 ? -19.988 8.693 14.399 1.00 98.12 574 SER A CA 1
ATOM 4444 C C . SER A 1 574 ? -19.759 9.416 15.722 1.00 98.12 574 SER A C 1
ATOM 4446 O O . SER A 1 574 ? -19.946 10.629 15.797 1.00 98.12 574 SER A O 1
ATOM 4448 N N . THR A 1 575 ? -19.344 8.693 16.764 1.00 97.75 575 THR A N 1
ATOM 4449 C CA . THR A 1 575 ? -18.953 9.281 18.050 1.00 97.75 575 THR A CA 1
ATOM 4450 C C . THR A 1 575 ? -17.752 10.198 17.862 1.00 97.75 575 THR A C 1
ATOM 4452 O O . THR A 1 575 ? -17.844 11.380 18.180 1.00 97.75 575 THR A O 1
ATOM 4455 N N . CYS A 1 576 ? -16.669 9.715 17.247 1.00 97.88 576 CYS A N 1
ATOM 4456 C CA . CYS A 1 576 ? -15.492 10.538 16.969 1.00 97.88 576 CYS A CA 1
ATOM 4457 C C . CYS A 1 576 ? -15.827 11.776 16.122 1.00 97.88 576 CYS A C 1
ATOM 4459 O O . CYS A 1 576 ? -15.371 12.867 16.440 1.00 97.88 576 CYS A O 1
ATOM 4461 N N . ALA A 1 577 ? -16.667 11.647 15.090 1.00 97.44 577 ALA A N 1
ATOM 4462 C CA . ALA A 1 577 ? -17.086 12.781 14.270 1.00 97.44 577 ALA A CA 1
ATOM 4463 C C . ALA A 1 577 ? -17.809 13.865 15.092 1.00 97.44 577 ALA A C 1
ATOM 4465 O O . ALA A 1 577 ? -17.480 15.040 14.931 1.00 97.44 577 ALA A O 1
ATOM 4466 N N . ARG A 1 578 ? -18.717 13.490 16.011 1.00 96.31 578 ARG A N 1
ATOM 4467 C CA . ARG A 1 578 ? -19.355 14.444 16.943 1.00 96.31 578 ARG A CA 1
ATOM 4468 C C . ARG A 1 578 ? -18.332 15.115 17.854 1.00 96.31 578 ARG A C 1
ATOM 4470 O O . ARG A 1 578 ? -18.369 16.330 18.013 1.00 96.31 578 ARG A O 1
ATOM 4477 N N . PHE A 1 579 ? -17.403 14.331 18.399 1.00 95.25 579 PHE A N 1
ATOM 4478 C CA . PHE A 1 579 ? -16.314 14.823 19.246 1.00 95.25 579 PHE A CA 1
ATOM 4479 C C . PHE A 1 579 ? -15.376 15.791 18.538 1.00 95.25 579 PHE A C 1
ATOM 4481 O O . PHE A 1 579 ? -14.802 16.647 19.193 1.00 95.25 579 PHE A O 1
ATOM 4488 N N . MET A 1 580 ? -15.229 15.658 17.224 1.00 96.06 580 MET A N 1
ATOM 4489 C CA . MET A 1 580 ? -14.461 16.570 16.380 1.00 96.06 580 MET A CA 1
ATOM 4490 C C . MET A 1 580 ? -15.291 17.782 15.902 1.00 96.06 580 MET A C 1
ATOM 4492 O O . MET A 1 580 ? -14.783 18.606 15.145 1.00 96.06 580 MET A O 1
ATOM 4496 N N . GLY A 1 581 ? -16.567 17.898 16.292 1.00 95.12 581 GLY A N 1
ATOM 4497 C CA . GLY A 1 581 ? -17.452 19.004 15.907 1.00 95.12 581 GLY A CA 1
ATOM 4498 C C . GLY A 1 581 ? -18.164 18.829 14.559 1.00 95.12 581 GLY A C 1
ATOM 4499 O O . GLY A 1 581 ? -18.795 19.765 14.067 1.00 95.12 581 GLY A O 1
ATOM 4500 N N . PHE A 1 582 ? -18.109 17.643 13.947 1.00 95.50 582 PHE A N 1
ATOM 4501 C CA . PHE A 1 582 ? -18.802 17.343 12.692 1.00 95.50 582 PHE A CA 1
ATOM 4502 C C . PHE A 1 582 ? -20.156 16.670 12.938 1.00 95.50 582 PHE A C 1
ATOM 4504 O O . PHE A 1 582 ? -20.300 15.815 13.808 1.00 95.50 582 PHE A O 1
ATOM 4511 N N . ASN A 1 583 ? -21.150 16.975 12.098 1.00 95.50 583 ASN A N 1
ATOM 4512 C CA . ASN A 1 583 ? -22.407 16.225 12.069 1.00 95.50 583 ASN A CA 1
ATOM 4513 C C . ASN A 1 583 ? -22.225 14.914 11.271 1.00 95.50 583 ASN A C 1
ATOM 4515 O O . ASN A 1 583 ? -22.111 14.993 10.040 1.00 95.50 583 ASN A O 1
ATOM 4519 N N . PRO A 1 584 ? -22.284 13.717 11.897 1.00 96.56 584 PRO A N 1
ATOM 4520 C CA . PRO A 1 584 ? -22.037 12.444 11.210 1.00 96.56 584 PRO A CA 1
ATOM 4521 C C . PRO A 1 584 ? -22.965 12.190 10.015 1.00 96.56 584 PRO A C 1
ATOM 4523 O O . PRO A 1 584 ? -22.542 11.612 9.017 1.00 96.56 584 PRO A O 1
ATOM 4526 N N . LYS A 1 585 ? -24.211 12.687 10.067 1.00 95.75 585 LYS A N 1
ATOM 4527 C CA . LYS A 1 585 ? -25.218 12.524 8.999 1.00 95.75 585 LYS A CA 1
ATOM 4528 C C . LYS A 1 585 ? -24.861 13.280 7.714 1.00 95.75 585 LYS A C 1
ATOM 4530 O O . LYS A 1 585 ? -25.394 12.984 6.650 1.00 95.75 585 LYS A O 1
ATOM 4535 N N . THR A 1 586 ? -23.960 14.259 7.807 1.00 94.19 586 THR A N 1
ATOM 4536 C CA . THR A 1 586 ? -23.478 15.039 6.654 1.00 94.19 586 THR A CA 1
ATOM 4537 C C . THR A 1 586 ? -22.214 14.453 6.025 1.00 94.19 586 THR A C 1
ATOM 4539 O O . THR A 1 586 ? -21.815 14.873 4.941 1.00 94.19 586 THR A O 1
ATOM 4542 N N . ILE A 1 587 ? -21.590 13.460 6.668 1.00 95.56 587 ILE A N 1
ATOM 4543 C CA . ILE A 1 587 ? -20.373 12.816 6.176 1.00 95.56 587 ILE A CA 1
ATOM 4544 C C . ILE A 1 587 ? -20.771 11.672 5.240 1.00 95.56 587 ILE A C 1
ATOM 4546 O O . ILE A 1 587 ? -21.314 10.653 5.671 1.00 95.56 587 ILE A O 1
ATOM 4550 N N . GLY A 1 588 ? -20.482 11.830 3.944 1.00 94.12 588 GLY A N 1
ATOM 4551 C CA . GLY A 1 588 ? -21.045 10.979 2.889 1.00 94.12 588 GLY A CA 1
ATOM 4552 C C . GLY A 1 588 ? -20.821 9.475 3.080 1.00 94.12 588 GLY A C 1
ATOM 4553 O O . GLY A 1 588 ? -21.730 8.682 2.849 1.00 94.12 588 GLY A O 1
ATOM 4554 N N . HIS A 1 589 ? -19.640 9.063 3.551 1.00 96.62 589 HIS A N 1
ATOM 4555 C CA . HIS A 1 589 ? -19.341 7.644 3.760 1.00 96.62 589 HIS A CA 1
ATOM 4556 C C . HIS A 1 589 ? -19.988 7.062 5.029 1.00 96.62 589 HIS A C 1
ATOM 4558 O O . HIS A 1 589 ? -20.334 5.884 5.021 1.00 96.62 589 HIS A O 1
ATOM 4564 N N . LEU A 1 590 ? -20.223 7.867 6.075 1.00 97.69 590 LEU A N 1
ATOM 4565 C CA . LEU A 1 590 ? -20.929 7.424 7.287 1.00 97.69 590 LEU A CA 1
ATOM 4566 C C . LEU A 1 590 ? -22.424 7.237 7.009 1.00 97.69 590 LEU A C 1
ATOM 4568 O O . LEU A 1 590 ? -22.998 6.198 7.331 1.00 97.69 590 LEU A O 1
ATOM 4572 N N . GLN A 1 591 ? -23.043 8.200 6.320 1.00 95.94 591 GLN A N 1
ATOM 4573 C CA . GLN A 1 591 ? -24.449 8.104 5.918 1.00 95.94 591 GLN A CA 1
ATOM 4574 C C . GLN A 1 591 ? -24.691 6.929 4.955 1.00 95.94 591 GLN A C 1
ATOM 4576 O O . GLN A 1 591 ? -25.708 6.231 5.039 1.00 95.94 591 GLN A O 1
ATOM 4581 N N . LEU A 1 592 ? -23.751 6.681 4.039 1.00 94.69 592 LEU A N 1
ATOM 4582 C CA . LEU A 1 592 ? -23.825 5.542 3.131 1.00 94.69 592 LEU A CA 1
ATOM 4583 C C . LEU A 1 592 ? -23.618 4.206 3.865 1.00 94.69 592 LEU A C 1
ATOM 4585 O O . LEU A 1 592 ? -24.337 3.250 3.574 1.00 94.69 592 LEU A O 1
ATOM 4589 N N . ALA A 1 593 ? -22.697 4.144 4.834 1.00 95.69 593 ALA A N 1
ATOM 4590 C CA . ALA A 1 593 ? -22.493 2.969 5.684 1.00 95.69 593 ALA A CA 1
ATOM 4591 C C . ALA A 1 593 ? -23.757 2.621 6.485 1.00 95.69 593 ALA A C 1
ATOM 4593 O O . ALA A 1 593 ? -24.165 1.458 6.503 1.00 95.69 593 ALA A O 1
ATOM 4594 N N . TYR A 1 594 ? -24.419 3.633 7.057 1.00 94.56 594 TYR A N 1
ATOM 4595 C CA . TYR A 1 594 ? -25.712 3.482 7.731 1.00 94.56 594 TYR A CA 1
ATOM 4596 C C . TYR A 1 594 ? -26.770 2.899 6.789 1.00 94.56 594 TYR A C 1
ATOM 4598 O O . TYR A 1 594 ? -27.442 1.921 7.106 1.00 94.56 594 TYR A O 1
ATOM 4606 N N . SER A 1 595 ? -26.861 3.446 5.574 1.00 91.12 595 SER A N 1
ATOM 4607 C CA . SER A 1 595 ? -27.822 2.998 4.556 1.00 91.12 595 SER A CA 1
ATOM 4608 C C . SER A 1 595 ? -27.575 1.560 4.078 1.00 91.12 595 SER A C 1
ATOM 4610 O O . SER A 1 595 ? -28.496 0.920 3.575 1.00 91.12 595 SER A O 1
ATOM 4612 N N . CYS A 1 596 ? -26.346 1.054 4.226 1.00 90.00 596 CYS A N 1
ATOM 4613 C CA . CYS A 1 596 ? -25.967 -0.323 3.901 1.00 90.00 596 CYS A CA 1
ATOM 4614 C C . CYS A 1 596 ? -26.022 -1.275 5.111 1.00 90.00 596 CYS A C 1
ATOM 4616 O O . CYS A 1 596 ? -25.605 -2.422 4.978 1.00 90.00 596 CYS A O 1
ATOM 4618 N N . GLY A 1 597 ? -26.499 -0.817 6.275 1.00 89.75 597 GLY A N 1
ATOM 4619 C CA . GLY A 1 597 ? -26.646 -1.653 7.470 1.00 89.75 597 GLY A CA 1
ATOM 4620 C C . GLY A 1 597 ? -25.325 -2.037 8.147 1.00 89.75 597 GLY A C 1
ATOM 4621 O O . GLY A 1 597 ? -25.268 -3.056 8.827 1.00 89.75 597 GLY A O 1
ATOM 4622 N N . ILE A 1 598 ? -24.250 -1.258 7.965 1.00 91.69 598 ILE A N 1
ATOM 4623 C CA . ILE A 1 598 ? -22.935 -1.563 8.568 1.00 91.69 598 ILE A CA 1
ATOM 4624 C C . ILE A 1 598 ? -22.954 -1.426 10.102 1.00 91.69 598 ILE A C 1
ATOM 4626 O O . ILE A 1 598 ? -22.244 -2.169 10.791 1.00 91.69 598 ILE A O 1
ATOM 4630 N N . GLY A 1 599 ? -23.749 -0.488 10.621 1.00 93.06 599 GLY A N 1
ATOM 4631 C CA . GLY A 1 599 ? -23.840 -0.174 12.044 1.00 93.06 599 GLY A CA 1
ATOM 4632 C C . GLY A 1 599 ? -24.767 1.005 12.334 1.00 93.06 599 GLY A C 1
ATOM 4633 O O . GLY A 1 599 ? -25.536 1.420 11.460 1.00 93.06 599 GLY A O 1
ATOM 4634 N N . ASN A 1 600 ? -24.666 1.555 13.542 1.00 95.38 600 ASN A N 1
ATOM 4635 C CA . ASN A 1 600 ? -25.512 2.634 14.047 1.00 95.38 600 ASN A CA 1
ATOM 4636 C C . ASN A 1 600 ? -24.864 4.013 13.857 1.00 95.38 600 ASN A C 1
ATOM 4638 O O . ASN A 1 600 ? -23.681 4.212 14.126 1.00 95.38 600 ASN A O 1
ATOM 4642 N N . LEU A 1 601 ? -25.663 4.975 13.390 1.00 95.19 601 LEU A N 1
ATOM 4643 C CA . LEU A 1 601 ? -25.239 6.351 13.098 1.00 95.19 601 LEU A CA 1
ATOM 4644 C C . LEU A 1 601 ? -25.829 7.346 14.103 1.00 95.19 601 LEU A C 1
ATOM 4646 O O . LEU A 1 601 ? -25.172 8.330 14.457 1.00 95.19 601 LEU A O 1
ATOM 4650 N N . ASP A 1 602 ? -27.078 7.135 14.536 1.00 93.75 602 ASP A N 1
ATOM 4651 C CA . ASP A 1 602 ? -27.778 8.068 15.415 1.00 93.75 602 ASP A CA 1
ATOM 4652 C C . ASP A 1 602 ? -27.274 7.950 16.857 1.00 93.75 602 ASP A C 1
ATOM 4654 O O . ASP A 1 602 ? -26.978 6.872 17.354 1.00 93.75 602 ASP A O 1
ATOM 4658 N N . GLU A 1 603 ? -27.182 9.083 17.542 1.00 93.00 603 GLU A N 1
ATOM 4659 C CA . GLU A 1 603 ? -26.677 9.151 18.915 1.00 93.00 603 GLU A CA 1
ATOM 4660 C C . GLU A 1 603 ? -27.593 8.399 19.875 1.00 93.00 603 GLU A C 1
ATOM 4662 O O . GLU A 1 603 ? -27.132 7.753 20.807 1.00 93.00 603 GLU A O 1
ATOM 4667 N N . LYS A 1 604 ? -28.899 8.411 19.593 1.00 94.06 604 LYS A N 1
ATOM 4668 C CA . LYS A 1 604 ? -29.907 7.695 20.383 1.00 94.06 604 LYS A CA 1
ATOM 4669 C C . LYS A 1 604 ? -29.728 6.176 20.340 1.00 94.06 604 LYS A C 1
ATOM 4671 O O . LYS A 1 604 ? -30.243 5.480 21.208 1.00 94.06 604 LYS A O 1
ATOM 4676 N N . GLU A 1 605 ? -29.022 5.674 19.330 1.00 94.38 605 GLU A N 1
ATOM 4677 C CA . GLU A 1 605 ? -28.721 4.257 19.129 1.00 94.38 605 GLU A CA 1
ATOM 4678 C C . GLU A 1 605 ? -27.320 3.897 19.653 1.00 94.38 605 GLU A C 1
ATOM 4680 O O . GLU A 1 605 ? -26.913 2.740 19.558 1.00 94.38 605 GLU A O 1
ATOM 4685 N N . ILE A 1 606 ? -26.571 4.863 20.201 1.00 96.19 606 ILE A N 1
ATOM 4686 C CA . ILE A 1 606 ? -25.186 4.694 20.646 1.00 96.19 606 ILE A CA 1
ATOM 4687 C C . ILE A 1 606 ? -25.086 5.019 22.138 1.00 96.19 606 ILE A C 1
ATOM 4689 O O . ILE A 1 606 ? -25.223 6.161 22.569 1.00 96.19 606 ILE A O 1
ATOM 4693 N N . ARG A 1 607 ? -24.783 4.004 22.944 1.00 96.56 607 ARG A N 1
ATOM 4694 C CA . ARG A 1 607 ? -24.483 4.162 24.365 1.00 96.56 607 ARG A CA 1
ATOM 4695 C C . ARG A 1 607 ? -22.990 4.411 24.558 1.00 96.56 607 ARG A C 1
ATOM 4697 O O . ARG A 1 607 ? -22.172 3.573 24.182 1.00 96.56 607 ARG A O 1
ATOM 4704 N N . LEU A 1 608 ? -22.651 5.527 25.199 1.00 96.94 608 LEU A N 1
ATOM 4705 C CA . LEU A 1 608 ? -21.281 5.864 25.591 1.00 96.94 608 LEU A CA 1
ATOM 4706 C C . LEU A 1 608 ? -20.995 5.398 27.026 1.00 96.94 608 LEU A C 1
ATOM 4708 O O . LEU A 1 608 ? -21.867 5.488 27.894 1.00 96.94 608 LEU A O 1
ATOM 4712 N N . ILE A 1 609 ? -19.783 4.907 27.279 1.00 96.88 609 ILE A N 1
ATOM 4713 C CA . ILE A 1 609 ? -19.282 4.541 28.615 1.00 96.88 609 ILE A CA 1
ATOM 4714 C C . ILE A 1 609 ? -17.830 5.004 28.793 1.00 96.88 609 ILE A C 1
ATOM 4716 O O . ILE A 1 609 ? -17.124 5.206 27.810 1.00 96.88 609 ILE A O 1
ATOM 4720 N N . GLY A 1 610 ? -17.380 5.126 30.044 1.00 94.44 610 GLY A N 1
ATOM 4721 C CA . GLY A 1 610 ? -16.017 5.543 30.384 1.00 94.44 610 GLY A CA 1
ATOM 4722 C C . GLY A 1 610 ? -15.883 7.046 30.642 1.00 94.44 610 GLY A C 1
ATOM 4723 O O . GLY A 1 610 ? -16.837 7.692 31.077 1.00 94.44 610 GLY A O 1
ATOM 4724 N N . GLU A 1 611 ? -14.686 7.586 30.421 1.00 90.19 611 GLU A N 1
ATOM 4725 C CA . GLU A 1 611 ? -14.376 9.009 30.608 1.00 90.19 611 GLU A CA 1
ATOM 4726 C C . GLU A 1 611 ? -14.751 9.765 29.329 1.00 90.19 611 GLU A C 1
ATOM 4728 O O . GLU A 1 611 ? -14.081 9.638 28.307 1.00 90.19 611 GLU A O 1
ATOM 4733 N N . ILE A 1 612 ? -15.848 10.522 29.379 1.00 87.06 612 ILE A N 1
ATOM 4734 C CA . ILE A 1 612 ? -16.391 11.275 28.242 1.00 87.06 612 ILE A CA 1
ATOM 4735 C C . ILE A 1 612 ? -15.880 12.721 28.354 1.00 87.06 612 ILE A C 1
ATOM 4737 O O . ILE A 1 612 ? -16.369 13.446 29.223 1.00 87.06 612 ILE A O 1
ATOM 4741 N N . PRO A 1 613 ? -14.887 13.149 27.548 1.00 81.81 613 PRO A N 1
ATOM 4742 C CA . PRO A 1 613 ? -14.413 14.529 27.589 1.00 81.81 613 PRO A CA 1
ATOM 4743 C C . PRO A 1 613 ? -15.420 15.485 26.933 1.00 81.81 613 PRO A C 1
ATOM 4745 O O . PRO A 1 613 ? -16.419 15.065 26.350 1.00 81.81 613 PRO A O 1
ATOM 4748 N N . GLU A 1 614 ? -15.144 16.785 27.004 1.00 85.19 614 GLU A N 1
ATOM 4749 C CA . GLU A 1 614 ? -15.897 17.773 26.231 1.00 85.19 614 GLU A CA 1
ATOM 4750 C C . GLU A 1 614 ? -15.564 17.657 24.730 1.00 85.19 614 GLU A C 1
ATOM 4752 O O . GLU A 1 614 ? -14.398 17.440 24.374 1.00 85.19 614 GLU A O 1
ATOM 4757 N N . PRO A 1 615 ? -16.548 17.811 23.824 1.00 85.75 615 PRO A N 1
ATOM 4758 C CA . PRO A 1 615 ? -16.292 17.861 22.390 1.00 85.75 615 PRO A CA 1
ATOM 4759 C C . PRO A 1 615 ? -15.343 19.002 22.004 1.00 85.75 615 PRO A C 1
ATOM 4761 O O . PRO A 1 615 ? -15.424 20.117 22.521 1.00 85.75 615 PRO A O 1
ATOM 4764 N N . LEU A 1 616 ? -14.488 18.746 21.018 1.00 86.50 616 LEU A N 1
ATOM 4765 C CA . LEU A 1 616 ? -13.590 19.727 20.422 1.00 86.50 616 LEU A CA 1
ATOM 4766 C C . LEU A 1 616 ? -14.107 20.136 19.046 1.00 86.50 616 LEU A C 1
ATOM 4768 O O . LEU A 1 616 ? -14.551 19.314 18.254 1.00 86.50 616 LEU A O 1
ATOM 4772 N N . SER A 1 617 ? -14.017 21.421 18.724 1.00 88.81 617 SER A N 1
ATOM 4773 C CA . SER A 1 617 ? -14.368 21.908 17.387 1.00 88.81 617 SER A CA 1
ATOM 4774 C C . SER A 1 617 ? -13.130 21.898 16.501 1.00 88.81 617 SER A C 1
ATOM 4776 O O . SER A 1 617 ? -12.348 22.847 16.522 1.00 88.81 617 SER A O 1
ATOM 4778 N N . PHE A 1 618 ? -12.935 20.820 15.740 1.00 94.06 618 PHE A N 1
ATOM 4779 C CA . PHE A 1 618 ? -11.825 20.748 14.796 1.00 94.06 618 PHE A CA 1
ATOM 4780 C C . PHE A 1 618 ? -12.061 21.745 13.663 1.00 94.06 618 PHE A C 1
ATOM 4782 O O . PHE A 1 618 ? -13.166 21.859 13.124 1.00 94.06 618 PHE A O 1
ATOM 4789 N N . THR A 1 619 ? -10.995 22.411 13.226 1.00 92.44 619 THR A N 1
ATOM 4790 C CA . THR A 1 619 ? -11.030 23.167 11.974 1.00 92.44 619 THR A CA 1
ATOM 4791 C C . THR A 1 619 ? -11.397 22.225 10.832 1.00 92.44 619 THR A C 1
ATOM 4793 O O . THR A 1 619 ? -10.748 21.196 10.618 1.00 92.44 619 THR A O 1
ATOM 4796 N N . HIS A 1 620 ? -12.448 22.577 10.091 1.00 87.12 620 HIS A N 1
ATOM 4797 C CA . HIS A 1 620 ? -12.873 21.814 8.925 1.00 87.12 620 HIS A CA 1
ATOM 4798 C C . HIS A 1 620 ? -11.746 21.752 7.886 1.00 87.12 620 HIS A C 1
ATOM 4800 O O . HIS A 1 620 ? -11.019 22.736 7.714 1.00 87.12 620 HIS A O 1
ATOM 4806 N N . PRO A 1 621 ? -11.623 20.643 7.138 1.00 82.06 621 PRO A N 1
ATOM 4807 C CA . PRO A 1 621 ? -10.785 20.660 5.955 1.00 82.06 621 PRO A CA 1
ATOM 4808 C C . PRO A 1 621 ? -11.287 21.738 4.986 1.00 82.06 621 PRO A C 1
ATOM 4810 O O . PRO A 1 621 ? -12.501 21.987 4.944 1.00 82.06 621 PRO A O 1
ATOM 4813 N N . PRO A 1 622 ? -10.387 22.378 4.218 1.00 75.44 622 PRO A N 1
ATOM 4814 C CA . PRO A 1 622 ? -10.782 23.358 3.217 1.00 75.44 622 PRO A CA 1
ATOM 4815 C C . PRO A 1 622 ? -11.877 22.754 2.332 1.00 75.44 622 PRO A C 1
ATOM 4817 O O . PRO A 1 622 ? -11.703 21.688 1.739 1.00 75.44 622 PRO A O 1
ATOM 4820 N N . LYS A 1 623 ? -13.049 23.402 2.321 1.00 58.38 623 LYS A N 1
ATOM 4821 C CA . LYS A 1 623 ? -14.196 22.992 1.506 1.00 58.38 623 LYS A CA 1
ATOM 4822 C C . LYS A 1 623 ? -13.973 23.467 0.086 1.00 58.38 623 LYS A C 1
ATOM 4824 O O . LYS A 1 623 ? -14.629 24.389 -0.382 1.00 58.38 623 LYS A O 1
ATOM 4829 N N . GLU A 1 624 ? -13.075 22.800 -0.602 1.00 49.78 624 GLU A N 1
ATOM 4830 C CA . GLU A 1 624 ? -13.046 22.856 -2.046 1.00 49.78 624 GLU A CA 1
ATOM 4831 C C . GLU A 1 624 ? -13.102 21.410 -2.535 1.00 49.78 624 GLU A C 1
ATOM 4833 O O . GLU A 1 624 ? -12.373 20.545 -2.050 1.00 49.78 624 GLU A O 1
ATOM 4838 N N . PHE A 1 625 ? -14.022 21.146 -3.466 1.00 45.31 625 PHE A N 1
ATOM 4839 C CA . PHE A 1 625 ? -14.136 19.882 -4.208 1.00 45.31 625 PHE A CA 1
ATOM 4840 C C . PHE A 1 625 ? -14.868 18.710 -3.519 1.00 45.31 625 PHE A C 1
ATOM 4842 O O . PHE A 1 625 ? -14.609 17.549 -3.828 1.00 45.31 625 PHE A O 1
ATOM 4849 N N . ALA A 1 626 ? -15.846 18.992 -2.649 1.00 29.36 626 ALA A N 1
ATOM 4850 C CA . ALA A 1 626 ? -16.878 18.021 -2.258 1.00 29.36 626 ALA A CA 1
ATOM 4851 C C . ALA A 1 626 ? -18.128 18.171 -3.149 1.00 29.36 626 ALA A C 1
ATOM 4853 O O . ALA A 1 626 ? -19.177 18.621 -2.686 1.00 29.36 626 ALA A O 1
ATOM 4854 N N . SER A 1 627 ? -18.007 17.845 -4.437 1.00 26.16 627 SER A N 1
ATOM 4855 C CA . SER A 1 627 ? -19.145 17.738 -5.363 1.00 26.16 627 SER A CA 1
ATOM 4856 C C . SER A 1 627 ? -18.917 16.625 -6.367 1.00 26.16 627 SER A C 1
ATOM 4858 O O . SER A 1 627 ? -17.915 16.748 -7.108 1.00 26.16 627 SER A O 1
#

Radius of gyration: 24.42 Å; chains: 1; bounding box: 65×50×69 Å